Protein AF-A0AA86U510-F1 (afdb_monomer_lite)

Foldseek 3Di:
DPPVVLQQDWAWEQEPVVRDIDTHRAFDFQLVPPDDDLFFFWKQWLLATAASQGGHRHHTYIYTDGLLDPVVLVQLLLLVLQLLLVQCCVQPPPWFKFQLADFDQKTWIAIPVFFDDPVNLVSSVVSLVVQLVVFWFWHKDKAALVVLLVLCVNRPQVQQNLLSVLDDDRIFIWTWTDDPVDIHIDGDLGHHGGTSNSCVPFWDWADDDRTIITGGDSNSVDGDPPDRPPDPVVVVQLVVVSVVVCVLCVVLQLQALSSQSVVVVPVVSNLVSLVSLQVVQLVVLLVLLVPDDLLAAEEFEAEAAQLLQVLSLLSSCVSVVVVVAREDEAEQVLFFAAQCPADDDPPDPGHDCLDPRSGPLVLLLCQSLCQVVQHWHFGWGADPVVRHIDTHDIDHADSRYHYYYYDNCSLPCSNVVSDDPSRYAYEYTFQSYWHHNTRSGTCHRLNVSLLLQQLLCVQPVVDASLRSLVCSVVSVVSCVPRRVVSNSSHPYYRNLDRSCLLLASLVPLLVRLVPNDSPRSCVNVSSSSNSSRVSHHHDHPVSNPLSRSSQCRHPPHRPSVPVND

Secondary structure (DSSP, 8-state):
--GGGGTS-EEEEEETTTTEEEEEETTEEHHHHSPP-TTEEEEEETTEEEETTSEE-S-EEEEEEETTSTTHHHHHHHHHHHHHHHHHHHHSTT--EEEEEEETTEEEEEESS-PPPHHHHHHHHHHHHHHHHTT-BEEEEEEEHHHHHHHHHHTT-HHHHHHHHHS--SEEEEEEEE-SS-EEEEE--S---SBGGGGTTSEEEEEETTEEEEEE-SSTTS-----SSS-HHHHHHHHHHHHHHHHHHHHHT-SSHHHHHHHHT-HHHHHHHHHHHHHHHHHHHHHHHHT--TT--EEEEE-STTS-HHHHHHHHHHHHHHTT-EEEEEEGGGGB--TTTS-B-TTSSSB-TTSGGGB-HHHHHHHHHHHHTT--EEEEEEETTTTEEEEEEEE---TTEEEEEESTTTT-HHHHTTS-GGGEEEEEEE----EEEETTEEE-HHHHHHHHHHHHHHHHH---HHHHHHTHHHHHHHIIIIIGGGGGG-SEEEE---TTHHHHHHHHHHHHHHTS-TTSTTHHHHHHHHHHHTTS-PPPGGGS-TT-GGGGGSTT--GGGGTT-

Sequence (565 aa):
MSIYDIYDTNIQVKILTTNQTVEVKSGTPAIQFLPYDANVVAVLSNNELLSLQEPIDIQSQVQPVYKTDKDAVPMLTDTLSFLVQSAAVHRFPGLTLHLKYKIQRGLFFQFTDMNCTSEDIQAIEKEINRLVELNLPLMRASLSHHDAAQEMKKIRHMVAYELILSLNNPTESMIEMQAPDYTFRLLWRNPVFSHTGVCKGLYKLVPYNQGFIVRFSEDFANLDLSPIRNSERLQKDICQIMDLYMQQAQTIGFESIASINKLVSDPKKLANAISYAEFNHEKQIGEVAARATDKTKIIFVAGPSSSGKTTFANRVSCHLRSRGFEPIRVSLDDFYGDPAKAPRVPGTDKPDFEHLEALDLDRIKECLTGLLAGKEVTMAAYDFVKQKPGNGMKFTLPPQGVLVVEGIHALNDEITKVVPAEQRLRVFIQPIGALPWDETRVIDFYLTRLMRRMCRDYLFRGRTADKTIDTWAEVREGEEHWILPNQVKADVYFNSSIMYEQFVLRVYAVPLLQLVPQTSKNYATARQMLRMLMPLQPIPVGLVPEMSLLCEFLPGGSQYENFFF

Structure (mmCIF, N/CA/C/O backbone):
data_AF-A0AA86U510-F1
#
_entry.id   AF-A0AA86U510-F1
#
loop_
_atom_site.group_PDB
_atom_site.id
_atom_site.type_symbol
_atom_site.label_atom_id
_atom_site.label_alt_id
_atom_site.label_comp_id
_atom_site.label_asym_id
_atom_site.label_entity_id
_atom_site.label_seq_id
_atom_site.pdbx_PDB_ins_code
_atom_site.Cartn_x
_atom_site.Cartn_y
_atom_site.Cartn_z
_atom_site.occupancy
_atom_site.B_iso_or_equiv
_atom_site.auth_seq_id
_atom_site.auth_comp_id
_atom_site.auth_asym_id
_atom_site.auth_atom_id
_atom_site.pdbx_PDB_model_num
ATOM 1 N N . MET A 1 1 ? 2.490 -5.213 50.478 1.00 50.06 1 MET A N 1
ATOM 2 C CA . MET A 1 1 ? 2.039 -4.658 49.194 1.00 50.06 1 MET A CA 1
ATOM 3 C C . MET A 1 1 ? 1.048 -5.628 48.596 1.00 50.06 1 MET A C 1
ATOM 5 O O . MET A 1 1 ? 1.412 -6.760 48.299 1.00 50.06 1 MET A O 1
ATOM 9 N N . SER A 1 2 ? -0.211 -5.218 48.533 1.00 49.22 2 SER A N 1
ATOM 10 C CA . SER A 1 2 ? -1.223 -5.841 47.687 1.00 49.22 2 SER A CA 1
ATOM 11 C C . SER A 1 2 ? -0.795 -5.716 46.216 1.00 49.22 2 SER A C 1
ATOM 13 O O . SER A 1 2 ? -0.113 -4.756 45.869 1.00 49.22 2 SER A O 1
ATOM 15 N N . ILE A 1 3 ? -1.209 -6.629 45.328 1.00 51.75 3 ILE A N 1
ATOM 16 C CA . ILE A 1 3 ? -1.023 -6.467 43.866 1.00 51.75 3 ILE A CA 1
ATOM 17 C C . ILE A 1 3 ? -1.629 -5.136 43.370 1.00 51.75 3 ILE A C 1
ATOM 19 O O . ILE A 1 3 ? -1.163 -4.571 42.385 1.00 51.75 3 ILE A O 1
ATOM 23 N N . TYR A 1 4 ? -2.616 -4.595 44.091 1.00 49.28 4 TYR A N 1
ATOM 24 C CA . TYR A 1 4 ? -3.235 -3.303 43.796 1.00 49.28 4 TYR A CA 1
ATOM 25 C C . TYR A 1 4 ? -2.368 -2.086 44.163 1.00 49.28 4 TYR A C 1
ATOM 27 O O . TYR A 1 4 ? -2.559 -1.029 43.571 1.00 49.28 4 TYR A O 1
ATOM 35 N N . ASP A 1 5 ? -1.371 -2.230 45.044 1.00 49.25 5 ASP A N 1
ATOM 36 C CA . ASP A 1 5 ? -0.464 -1.129 45.419 1.00 49.25 5 ASP A CA 1
ATOM 37 C C . ASP A 1 5 ? 0.541 -0.792 44.295 1.00 49.25 5 ASP A C 1
ATOM 39 O O . ASP A 1 5 ? 1.239 0.215 44.362 1.00 49.25 5 ASP A O 1
ATOM 43 N N . ILE A 1 6 ? 0.625 -1.626 43.249 1.00 52.94 6 ILE A N 1
ATOM 44 C CA . ILE A 1 6 ? 1.509 -1.425 42.087 1.00 52.94 6 ILE A CA 1
ATOM 45 C C . ILE A 1 6 ? 0.873 -0.457 41.070 1.00 52.94 6 ILE A C 1
ATOM 47 O O . ILE A 1 6 ? 1.588 0.287 40.401 1.00 52.94 6 ILE A O 1
ATOM 51 N N . TYR A 1 7 ? -0.463 -0.416 40.984 1.00 51.38 7 TYR A N 1
ATOM 52 C CA . TYR A 1 7 ? -1.203 0.413 40.019 1.00 51.38 7 TYR A CA 1
ATOM 53 C C . TYR A 1 7 ? -1.498 1.836 40.512 1.00 51.38 7 TYR A C 1
ATOM 55 O O . TYR A 1 7 ? -1.874 2.690 39.713 1.00 51.38 7 TYR A O 1
ATOM 63 N N . ASP A 1 8 ? -1.310 2.113 41.805 1.00 53.91 8 ASP A N 1
ATOM 64 C CA . ASP A 1 8 ? -1.461 3.454 42.391 1.00 53.91 8 ASP A CA 1
ATOM 65 C C . ASP A 1 8 ? -0.109 4.178 42.490 1.00 53.91 8 ASP A C 1
ATOM 67 O O . ASP A 1 8 ? 0.173 4.923 43.427 1.00 53.91 8 ASP A O 1
ATOM 71 N N . THR A 1 9 ? 0.771 3.909 41.524 1.00 78.31 9 THR A N 1
ATOM 72 C CA . THR A 1 9 ? 2.085 4.535 41.443 1.00 78.31 9 THR A CA 1
ATOM 73 C C . THR A 1 9 ? 2.030 5.749 40.527 1.00 78.31 9 THR A C 1
ATOM 75 O O . THR A 1 9 ? 1.519 5.712 39.403 1.00 78.31 9 THR A O 1
ATOM 78 N N . ASN A 1 10 ? 2.565 6.861 41.024 1.00 89.50 10 ASN A N 1
ATOM 79 C CA . ASN A 1 10 ? 2.912 7.974 40.165 1.00 89.50 10 ASN A CA 1
ATOM 80 C C . ASN A 1 10 ? 4.070 7.552 39.256 1.00 89.50 10 ASN A C 1
ATOM 82 O O . ASN A 1 10 ? 5.055 6.958 39.703 1.00 89.50 10 ASN A O 1
ATOM 86 N N . ILE A 1 11 ? 3.958 7.888 37.978 1.00 92.06 11 ILE A N 1
ATOM 87 C CA . ILE A 1 11 ? 4.991 7.683 36.975 1.00 92.06 11 ILE A CA 1
ATOM 88 C C . ILE A 1 11 ? 5.616 9.025 36.604 1.00 92.06 11 ILE A C 1
ATOM 90 O O . ILE A 1 11 ? 4.970 10.073 36.601 1.00 92.06 11 ILE A O 1
ATOM 94 N N . GLN A 1 12 ? 6.900 8.980 36.268 1.00 92.81 12 GLN A N 1
ATOM 95 C CA . GLN A 1 12 ? 7.620 10.119 35.718 1.00 92.81 12 GLN A CA 1
ATOM 96 C C . GLN A 1 12 ? 7.572 10.047 34.197 1.00 92.81 12 GLN A C 1
ATOM 98 O O . GLN A 1 12 ? 8.016 9.063 33.599 1.00 92.81 12 GLN A O 1
ATOM 103 N N . VAL A 1 13 ? 7.049 11.102 33.581 1.00 94.44 13 VAL A N 1
ATOM 104 C CA . VAL A 1 13 ? 6.953 11.239 32.129 1.00 94.44 13 VAL A CA 1
ATOM 105 C C . VAL A 1 13 ? 7.813 12.419 31.699 1.00 94.44 13 VAL A C 1
ATOM 107 O O . VAL A 1 13 ? 7.603 13.550 32.139 1.00 94.44 13 VAL A O 1
ATOM 110 N N . LYS A 1 14 ? 8.807 12.162 30.847 1.00 94.69 14 LYS A N 1
ATOM 111 C CA . LYS A 1 14 ? 9.703 13.199 30.322 1.00 94.69 14 LYS A CA 1
ATOM 112 C C . LYS A 1 14 ? 9.186 13.704 28.978 1.00 94.69 14 LYS A C 1
ATOM 114 O O . LYS A 1 14 ? 9.193 12.959 28.004 1.00 94.69 14 LYS A O 1
ATOM 119 N N . ILE A 1 15 ? 8.809 14.975 28.904 1.00 93.81 15 ILE A N 1
ATOM 120 C CA . ILE A 1 15 ? 8.380 15.644 27.672 1.00 93.81 15 ILE A CA 1
ATOM 121 C C . ILE A 1 15 ? 9.626 16.137 26.932 1.00 93.81 15 ILE A C 1
ATOM 123 O O . ILE A 1 15 ? 10.318 17.049 27.388 1.00 93.81 15 ILE A O 1
ATOM 127 N N . LEU A 1 16 ? 9.943 15.524 25.791 1.00 91.19 16 LEU A N 1
ATOM 128 C CA . LEU A 1 16 ? 11.207 15.757 25.085 1.00 91.19 16 LEU A CA 1
ATOM 129 C C . LEU A 1 16 ? 11.334 17.174 24.509 1.00 91.19 16 LEU A C 1
ATOM 131 O O . LEU A 1 16 ? 12.433 17.720 24.497 1.00 91.19 16 LEU A O 1
ATOM 135 N N . THR A 1 17 ? 10.230 17.793 24.085 1.00 87.81 17 THR A N 1
ATOM 136 C CA . THR A 1 17 ? 10.231 19.138 23.481 1.00 87.81 17 THR A CA 1
ATOM 137 C C . THR A 1 17 ? 10.543 20.250 24.480 1.00 87.81 17 THR A C 1
ATOM 139 O O . THR A 1 17 ? 11.190 21.229 24.120 1.00 87.81 17 THR A O 1
ATOM 142 N N . THR A 1 18 ? 10.122 20.103 25.739 1.00 88.25 18 THR A N 1
ATOM 143 C CA . THR A 1 18 ? 10.375 21.084 26.810 1.00 88.25 18 THR A CA 1
ATOM 144 C C . THR A 1 18 ? 11.496 20.655 27.756 1.00 88.25 18 THR A C 1
ATOM 146 O O . THR A 1 18 ? 11.913 21.435 28.611 1.00 88.25 18 THR A O 1
ATOM 149 N N . ASN A 1 19 ? 11.977 19.412 27.626 1.00 90.00 19 ASN A N 1
ATOM 150 C CA . ASN A 1 19 ? 12.878 18.742 28.564 1.00 90.00 19 ASN A CA 1
ATOM 151 C C . ASN A 1 19 ? 12.362 18.763 30.022 1.00 90.00 19 ASN A C 1
ATOM 153 O O . ASN A 1 19 ? 13.149 18.666 30.964 1.00 90.00 19 ASN A O 1
ATOM 157 N N . GLN A 1 20 ? 11.044 18.889 30.208 1.00 92.44 20 GLN A N 1
ATOM 158 C CA . GLN A 1 20 ? 10.388 18.850 31.514 1.00 92.44 20 GLN A CA 1
ATOM 159 C C . GLN A 1 20 ? 10.010 17.414 31.874 1.00 92.44 20 GLN A C 1
ATOM 161 O O . GLN A 1 20 ? 9.605 16.634 31.013 1.00 92.44 20 GLN A O 1
ATOM 166 N N . THR A 1 21 ? 10.097 17.086 33.158 1.00 93.75 21 THR A N 1
ATOM 167 C CA . THR A 1 21 ? 9.557 15.840 33.705 1.00 93.75 21 THR A CA 1
ATOM 168 C C . THR A 1 21 ? 8.324 16.175 34.525 1.00 93.75 21 THR A C 1
ATOM 170 O O . THR A 1 21 ? 8.400 17.000 35.435 1.00 93.75 21 THR A O 1
ATOM 173 N N . VAL A 1 22 ? 7.204 15.538 34.200 1.00 93.69 22 VAL A N 1
ATOM 174 C CA . VAL A 1 22 ? 5.956 15.639 34.957 1.00 93.69 22 VAL A CA 1
ATOM 175 C C . VAL A 1 22 ? 5.718 14.341 35.717 1.00 93.69 22 VAL A C 1
ATOM 177 O O . VAL A 1 22 ? 6.034 13.253 35.231 1.00 93.69 22 VAL A O 1
ATOM 180 N N . GLU A 1 23 ? 5.187 14.462 36.927 1.00 94.31 23 GLU A N 1
ATOM 181 C CA . GLU A 1 23 ? 4.746 13.329 37.730 1.00 94.31 23 GLU A CA 1
ATOM 182 C C . GLU A 1 23 ? 3.228 13.211 37.588 1.00 94.31 23 GLU A C 1
ATOM 184 O O . GLU A 1 23 ? 2.495 14.154 37.889 1.00 94.31 23 GLU A O 1
ATOM 189 N N . VAL A 1 24 ? 2.763 12.078 37.068 1.00 93.50 24 VAL A N 1
ATOM 190 C CA . VAL A 1 24 ? 1.341 11.822 36.801 1.00 93.50 24 VAL A CA 1
ATOM 191 C C . VAL A 1 24 ? 0.955 10.453 37.334 1.00 93.50 24 VAL A C 1
ATOM 193 O O . VAL A 1 24 ? 1.797 9.564 37.442 1.00 93.50 24 VAL A O 1
ATOM 196 N N . LYS A 1 25 ? -0.325 10.252 37.644 1.00 93.19 25 LYS A N 1
ATOM 197 C CA . LYS A 1 25 ? -0.824 8.926 38.017 1.00 93.19 25 LYS A CA 1
ATOM 198 C C . LYS A 1 25 ? -0.684 7.964 36.830 1.00 93.19 25 LYS A C 1
ATOM 200 O O . LYS A 1 25 ? -0.984 8.360 35.700 1.00 93.19 25 LYS A O 1
ATOM 205 N N . SER A 1 26 ? -0.277 6.716 37.070 1.00 92.38 26 SER A N 1
ATOM 206 C CA . SER A 1 26 ? -0.322 5.671 36.038 1.00 92.38 26 SER A CA 1
ATOM 207 C C . SER A 1 26 ? -1.702 5.622 35.367 1.00 92.38 26 SER A C 1
ATOM 209 O O . SER A 1 26 ? -2.733 5.661 36.041 1.00 92.38 26 SER A O 1
ATOM 211 N N . GLY A 1 27 ? -1.716 5.562 34.039 1.00 91.06 27 GLY A N 1
ATOM 212 C CA . GLY A 1 27 ? -2.927 5.544 33.222 1.00 91.06 27 GLY A CA 1
ATOM 213 C C . GLY A 1 27 ? -3.487 6.922 32.875 1.00 91.06 27 GLY A C 1
ATOM 214 O O . GLY A 1 27 ? -4.496 7.009 32.177 1.00 91.06 27 GLY A O 1
ATOM 215 N N . THR A 1 28 ? -2.841 8.010 33.308 1.00 93.81 28 THR A N 1
ATOM 216 C CA . THR A 1 28 ? -3.233 9.370 32.905 1.00 93.81 28 THR A CA 1
ATOM 217 C C . THR A 1 28 ? -3.017 9.547 31.391 1.00 93.81 28 THR A C 1
ATOM 219 O O . THR A 1 28 ? -1.894 9.342 30.919 1.00 93.81 28 THR A O 1
ATOM 222 N N . PRO A 1 29 ? -4.043 9.943 30.611 1.00 94.62 29 PRO A N 1
ATOM 223 C CA . PRO A 1 29 ? -3.892 10.207 29.182 1.00 94.62 29 PRO A CA 1
ATOM 224 C C . PRO A 1 29 ? -3.050 11.449 28.886 1.00 94.62 29 PRO A C 1
ATOM 226 O O . PRO A 1 29 ? -3.082 12.433 29.630 1.00 94.62 29 PRO A O 1
ATOM 229 N N . ALA A 1 30 ? -2.364 11.448 27.742 1.00 93.88 30 ALA A N 1
ATOM 230 C CA . ALA A 1 30 ? -1.478 12.543 27.342 1.00 93.88 30 ALA A CA 1
ATOM 231 C C . ALA A 1 30 ? -2.178 13.905 27.226 1.00 93.88 30 ALA A C 1
ATOM 233 O O . ALA A 1 30 ? -1.574 14.932 27.532 1.00 93.88 30 ALA A O 1
ATOM 234 N N . ILE A 1 31 ? -3.464 13.922 26.865 1.00 94.12 31 ILE A N 1
ATOM 235 C CA . ILE A 1 31 ? -4.268 15.149 26.778 1.00 94.12 31 ILE A CA 1
ATOM 236 C C . ILE A 1 31 ? -4.392 15.901 28.116 1.00 94.12 31 ILE A C 1
ATOM 238 O O . ILE A 1 31 ? -4.693 17.090 28.111 1.00 94.12 31 ILE A O 1
ATOM 242 N N . GLN A 1 32 ? -4.178 15.234 29.258 1.00 93.88 32 GLN A N 1
ATOM 243 C CA . GLN A 1 32 ? -4.355 15.839 30.583 1.00 93.88 32 GLN A CA 1
ATOM 244 C C . GLN A 1 32 ? -3.093 16.517 31.130 1.00 93.88 32 GLN A C 1
ATOM 246 O O . GLN A 1 32 ? -3.207 17.377 32.000 1.00 93.88 32 GLN A O 1
ATOM 251 N N . PHE A 1 33 ? -1.902 16.137 30.654 1.00 92.62 33 PHE A N 1
ATOM 252 C CA . PHE A 1 33 ? -0.633 16.653 31.187 1.00 92.62 33 PHE A CA 1
ATOM 253 C C . PHE A 1 33 ? 0.276 17.300 30.137 1.00 92.62 33 PHE A C 1
ATOM 255 O O . PHE A 1 33 ? 1.203 18.021 30.510 1.00 92.62 33 PHE A O 1
ATOM 262 N N . LEU A 1 34 ? 0.057 17.061 28.837 1.00 91.88 34 LEU A N 1
ATOM 263 C CA . LEU A 1 34 ? 0.784 17.793 27.803 1.00 91.88 34 LEU A CA 1
ATOM 264 C C . LEU A 1 34 ? 0.322 19.260 27.777 1.00 91.88 34 LEU A C 1
ATOM 266 O O . LEU A 1 34 ? -0.879 19.522 27.881 1.00 91.88 34 LEU A O 1
ATOM 270 N N . PRO A 1 35 ? 1.244 20.226 27.600 1.00 87.50 35 PRO A N 1
ATOM 271 C CA . PRO A 1 35 ? 0.872 21.614 27.359 1.00 87.50 35 PRO A CA 1
ATOM 272 C C . PRO A 1 35 ? -0.097 21.715 26.180 1.00 87.50 35 PRO A C 1
ATOM 274 O O . PRO A 1 35 ? 0.143 21.129 25.124 1.00 87.50 35 PRO A O 1
ATOM 277 N N . TYR A 1 36 ? -1.187 22.458 26.365 1.00 88.06 36 TYR A N 1
ATOM 278 C CA . TYR A 1 36 ? -2.198 22.599 25.325 1.00 88.06 36 TYR A CA 1
ATOM 279 C C . TYR A 1 36 ? -1.632 23.319 24.095 1.00 88.06 36 TYR A C 1
ATOM 281 O O . TYR A 1 36 ? -1.172 24.457 24.183 1.00 88.06 36 TYR A O 1
ATOM 289 N N . ASP A 1 37 ? -1.737 22.664 22.942 1.00 90.50 37 ASP A N 1
ATOM 290 C CA . ASP A 1 37 ? -1.437 23.212 21.624 1.00 90.50 37 ASP A CA 1
ATOM 291 C C . ASP A 1 37 ? -2.433 22.621 20.618 1.00 90.50 37 ASP A C 1
ATOM 293 O O . ASP A 1 37 ? -2.534 21.404 20.461 1.00 90.50 37 ASP A O 1
ATOM 297 N N . ALA A 1 38 ? -3.172 23.485 19.917 1.00 87.25 38 ALA A N 1
ATOM 298 C CA . ALA A 1 38 ? -4.192 23.085 18.945 1.00 87.25 38 ALA A CA 1
ATOM 299 C C . ALA A 1 38 ? -3.621 22.385 17.692 1.00 87.25 38 ALA A C 1
ATOM 301 O O . ALA A 1 38 ? -4.383 21.879 16.855 1.00 87.25 38 ALA A O 1
ATOM 302 N N . ASN A 1 39 ? -2.295 22.383 17.528 1.00 90.56 39 ASN A N 1
ATOM 303 C CA . ASN A 1 39 ? -1.595 21.663 16.471 1.00 90.56 39 ASN A CA 1
ATOM 304 C C . ASN A 1 39 ? -1.161 20.258 16.886 1.00 90.56 39 ASN A C 1
ATOM 306 O O . ASN A 1 39 ? -0.816 19.476 16.004 1.00 90.56 39 ASN A O 1
ATOM 310 N N . VAL A 1 40 ? -1.186 19.922 18.178 1.00 94.38 40 VAL A N 1
ATOM 311 C CA . VAL A 1 40 ? -0.836 18.585 18.665 1.00 94.38 40 VAL A CA 1
ATOM 312 C C . VAL A 1 40 ? -2.035 17.655 18.501 1.00 94.38 40 VAL A C 1
ATOM 314 O O . VAL A 1 40 ? -3.141 17.955 18.946 1.00 94.38 40 VAL A O 1
ATOM 317 N N . VAL A 1 41 ? -1.819 16.517 17.843 1.00 94.12 41 VAL A N 1
ATOM 318 C CA . VAL A 1 41 ? -2.877 15.553 17.487 1.00 94.12 41 VAL A CA 1
ATOM 319 C C . VAL A 1 41 ? -2.651 14.155 18.051 1.00 94.12 41 VAL A C 1
ATOM 321 O O . VAL A 1 41 ? -3.592 13.364 18.131 1.00 94.12 41 VAL A O 1
ATOM 324 N N . ALA A 1 42 ? -1.419 13.845 18.448 1.00 95.88 42 ALA A N 1
ATOM 325 C CA . ALA A 1 42 ? -1.031 12.556 19.006 1.00 95.88 42 ALA A CA 1
ATOM 326 C C . ALA A 1 42 ? 0.220 12.707 19.879 1.00 95.88 42 ALA A C 1
ATOM 328 O O . ALA A 1 42 ? 0.776 13.801 20.018 1.00 95.88 42 ALA A O 1
ATOM 329 N N . VAL A 1 43 ? 0.678 11.597 20.447 1.00 95.88 43 VAL A N 1
ATOM 330 C CA . VAL A 1 43 ? 1.927 11.542 21.202 1.00 95.88 43 VAL A CA 1
ATOM 331 C C . VAL A 1 43 ? 2.719 10.299 20.807 1.00 95.88 43 VAL A C 1
ATOM 333 O O . VAL A 1 43 ? 2.158 9.220 20.629 1.00 95.88 43 VAL A O 1
ATOM 336 N N . LEU A 1 44 ? 4.032 10.444 20.673 1.00 95.38 44 LEU A N 1
ATOM 337 C CA . LEU A 1 44 ? 4.963 9.324 20.651 1.00 95.38 44 LEU A CA 1
ATOM 338 C C . LEU A 1 44 ? 5.390 9.048 22.088 1.00 95.38 44 LEU A C 1
ATOM 340 O O . LEU A 1 44 ? 6.044 9.894 22.687 1.00 95.38 44 LEU A O 1
ATOM 344 N N . SER A 1 45 ? 5.041 7.889 22.636 1.00 94.31 45 SER A N 1
ATOM 345 C CA . SER A 1 45 ? 5.514 7.414 23.940 1.00 94.31 45 SER A CA 1
ATOM 346 C C . SER A 1 45 ? 6.547 6.318 23.719 1.00 94.31 45 SER A C 1
ATOM 348 O O . SER A 1 45 ? 6.223 5.265 23.175 1.00 94.31 45 SER A O 1
ATOM 350 N N . ASN A 1 46 ? 7.811 6.576 24.068 1.00 92.31 46 ASN A N 1
ATOM 351 C CA . ASN A 1 46 ? 8.938 5.692 23.746 1.00 92.31 46 ASN A CA 1
ATOM 352 C C . ASN A 1 46 ? 8.942 5.281 22.252 1.00 92.31 46 ASN A C 1
ATOM 354 O O . ASN A 1 46 ? 9.127 4.114 21.913 1.00 92.31 46 ASN A O 1
ATOM 358 N N . ASN A 1 47 ? 8.688 6.257 21.367 1.00 93.25 47 ASN A N 1
ATOM 359 C CA . ASN A 1 47 ? 8.509 6.113 19.913 1.00 93.25 47 ASN A CA 1
ATOM 360 C C . ASN A 1 47 ? 7.298 5.276 19.446 1.00 93.25 47 ASN A C 1
ATOM 362 O O . ASN A 1 47 ? 7.126 5.088 18.240 1.00 93.25 47 ASN A O 1
ATOM 366 N N . GLU A 1 48 ? 6.428 4.794 20.339 1.00 93.12 48 GLU A N 1
ATOM 367 C CA . GLU A 1 48 ? 5.123 4.244 19.958 1.00 93.12 48 GLU A CA 1
ATOM 368 C C . GLU A 1 48 ? 4.104 5.374 19.792 1.00 93.12 48 GLU A C 1
ATOM 370 O O . GLU A 1 48 ? 3.891 6.173 20.700 1.00 93.12 48 GLU A O 1
ATOM 375 N N . LEU A 1 49 ? 3.472 5.443 18.620 1.00 95.19 49 LEU A N 1
ATOM 376 C CA . LEU A 1 49 ? 2.402 6.400 18.350 1.00 95.19 49 LEU A CA 1
ATOM 377 C C . LEU A 1 49 ? 1.135 6.003 19.110 1.00 95.19 49 LEU A C 1
ATOM 379 O O . LEU A 1 49 ? 0.652 4.880 18.940 1.00 95.19 49 LEU A O 1
ATOM 383 N N . LEU A 1 50 ? 0.590 6.944 19.880 1.00 95.12 50 LEU A N 1
ATOM 384 C CA . LEU A 1 50 ? -0.619 6.811 20.690 1.00 95.12 50 LEU A CA 1
ATOM 385 C C . LEU A 1 50 ? -1.551 8.009 20.468 1.00 95.12 50 LEU A C 1
ATOM 387 O O . LEU A 1 50 ? -1.100 9.130 20.210 1.00 95.12 50 LEU A O 1
ATOM 391 N N . SER A 1 51 ? -2.861 7.789 20.605 1.00 95.94 51 SER A N 1
ATOM 392 C CA . SER A 1 51 ? -3.820 8.901 20.680 1.00 95.94 51 SER A CA 1
ATOM 393 C C . SER A 1 51 ? -3.576 9.721 21.949 1.00 95.94 51 SER A C 1
ATOM 395 O O . SER A 1 51 ? -3.139 9.175 22.960 1.00 95.94 51 SER A O 1
ATOM 397 N N . LEU A 1 52 ? -3.936 11.010 21.961 1.00 96.50 52 LEU A N 1
ATOM 398 C CA . LEU A 1 52 ? -3.847 11.808 23.195 1.00 96.50 52 LEU A CA 1
ATOM 399 C C . LEU A 1 52 ? -4.785 11.298 24.307 1.00 96.50 52 LEU A C 1
ATOM 401 O O . LEU A 1 52 ? -4.575 11.625 25.472 1.00 96.50 52 LEU A O 1
ATOM 405 N N . GLN A 1 53 ? -5.805 10.509 23.951 1.00 95.31 53 GLN A N 1
ATOM 406 C CA . GLN A 1 53 ? -6.718 9.859 24.899 1.00 95.31 53 GLN A CA 1
ATOM 407 C C . GLN A 1 53 ? -6.199 8.517 25.428 1.00 95.31 53 GLN A C 1
ATOM 409 O O . GLN A 1 53 ? -6.799 7.961 26.347 1.00 95.31 53 GLN A O 1
ATOM 414 N N . GLU A 1 54 ? -5.134 7.959 24.845 1.00 92.12 54 GLU A N 1
ATOM 415 C CA . GLU A 1 54 ? -4.610 6.683 25.324 1.00 92.12 54 GLU A CA 1
ATOM 416 C C . GLU A 1 54 ? -3.850 6.861 26.649 1.00 92.12 54 GLU A C 1
ATOM 418 O O . GLU A 1 54 ? -3.122 7.848 26.817 1.00 92.12 54 GLU A O 1
ATOM 423 N N . PRO A 1 55 ? -4.038 5.928 27.600 1.00 91.44 55 PRO A N 1
ATOM 424 C CA . PRO A 1 55 ? -3.386 5.978 28.900 1.00 91.44 55 PRO A CA 1
ATOM 425 C C . PRO A 1 55 ? -1.873 5.777 28.771 1.00 91.44 55 PRO A C 1
ATOM 427 O O . PRO A 1 55 ? -1.405 4.975 27.960 1.00 91.44 55 PRO A O 1
ATOM 430 N N . ILE A 1 56 ? -1.103 6.481 29.605 1.00 91.88 56 ILE A N 1
ATOM 431 C CA . ILE A 1 56 ? 0.323 6.205 29.797 1.00 91.88 56 ILE A CA 1
ATOM 432 C C . ILE A 1 56 ? 0.506 5.508 31.141 1.00 91.88 56 ILE A C 1
ATOM 434 O O . ILE A 1 56 ? 0.375 6.122 32.196 1.00 91.88 56 ILE A O 1
ATOM 438 N N . ASP A 1 57 ? 0.819 4.216 31.089 1.00 89.50 57 ASP A N 1
ATOM 439 C CA . ASP A 1 57 ? 0.898 3.352 32.276 1.00 89.50 57 ASP A CA 1
ATOM 440 C C . ASP A 1 57 ? 2.323 3.159 32.808 1.00 89.50 57 ASP A C 1
ATOM 442 O O . ASP A 1 57 ? 2.533 2.585 33.873 1.00 89.50 57 ASP A O 1
ATOM 446 N N . ILE A 1 58 ? 3.332 3.605 32.058 1.00 90.00 58 ILE A N 1
ATOM 447 C CA . ILE A 1 58 ? 4.739 3.394 32.400 1.00 90.00 58 ILE A CA 1
ATOM 448 C C . ILE A 1 58 ? 5.544 4.681 32.282 1.00 90.00 58 ILE A C 1
ATOM 450 O O . ILE A 1 58 ? 5.235 5.571 31.484 1.00 90.00 58 ILE A O 1
ATOM 454 N N . GLN A 1 59 ? 6.638 4.738 33.043 1.00 92.19 59 GLN A N 1
ATOM 455 C CA . GLN A 1 59 ? 7.654 5.770 32.870 1.00 92.19 59 GLN A CA 1
ATOM 456 C C . GLN A 1 59 ? 8.119 5.799 31.413 1.00 92.19 59 GLN A C 1
ATOM 458 O O . GLN A 1 59 ? 8.498 4.777 30.834 1.00 92.19 59 GLN A O 1
ATOM 463 N N . SER A 1 60 ? 8.045 6.975 30.805 1.00 92.19 60 SER A N 1
ATOM 464 C CA . SER A 1 60 ? 8.198 7.116 29.363 1.00 92.19 60 SER A CA 1
ATOM 465 C C . SER A 1 60 ? 8.768 8.473 28.984 1.00 92.19 60 SER A C 1
ATOM 467 O O . SER A 1 60 ? 8.662 9.466 29.711 1.00 92.19 60 SER A O 1
ATOM 469 N N . GLN A 1 61 ? 9.405 8.495 27.820 1.00 93.88 61 GLN A N 1
ATOM 470 C CA . GLN A 1 61 ? 9.750 9.720 27.121 1.00 93.88 61 GLN A CA 1
ATOM 471 C C . GLN A 1 61 ? 8.672 9.982 26.082 1.00 93.88 61 GLN A C 1
ATOM 473 O O . GLN A 1 61 ? 8.397 9.118 25.247 1.00 93.88 61 GLN A O 1
ATOM 478 N N . VAL A 1 62 ? 8.066 11.162 26.148 1.00 94.88 62 VAL A N 1
ATOM 479 C CA . VAL A 1 62 ? 6.973 11.548 25.264 1.00 94.88 62 VAL A CA 1
ATOM 480 C C . VAL A 1 62 ? 7.370 12.696 24.352 1.00 94.88 62 VAL A C 1
ATOM 482 O O . VAL A 1 62 ? 8.017 13.659 24.774 1.00 94.88 62 VAL A O 1
ATOM 485 N N . GLN A 1 63 ? 6.947 12.609 23.098 1.00 94.94 63 GLN A N 1
ATOM 486 C CA . GLN A 1 63 ? 7.099 13.660 22.102 1.00 94.94 63 GLN A CA 1
ATOM 487 C C . GLN A 1 63 ? 5.728 13.967 21.482 1.00 94.94 63 GLN A C 1
ATOM 489 O O . GLN A 1 63 ? 5.085 13.049 20.968 1.00 94.94 63 GLN A O 1
ATOM 494 N N . PRO A 1 64 ? 5.258 15.227 21.524 1.00 95.38 64 PRO A N 1
ATOM 495 C CA . PRO A 1 64 ? 4.053 15.631 20.809 1.00 95.38 64 PRO A CA 1
ATOM 496 C C . PRO A 1 64 ? 4.190 15.389 19.303 1.00 95.38 64 PRO A C 1
ATOM 498 O O . PRO A 1 64 ? 5.249 15.644 18.731 1.00 95.38 64 PRO A O 1
ATOM 501 N N . VAL A 1 65 ? 3.108 14.924 18.682 1.00 94.94 65 VAL A N 1
ATOM 502 C CA . VAL A 1 65 ? 2.978 14.797 17.226 1.00 94.94 65 VAL A CA 1
ATOM 503 C C . VAL A 1 65 ? 2.057 15.897 16.734 1.00 94.94 65 VAL A C 1
ATOM 505 O O . VAL A 1 65 ? 0.930 16.042 17.222 1.00 94.94 65 VAL A O 1
ATOM 508 N N . TYR A 1 66 ? 2.537 16.658 15.765 1.00 93.75 66 TYR A N 1
ATOM 509 C CA . TYR A 1 66 ? 1.867 17.821 15.213 1.00 93.75 66 TYR A CA 1
ATOM 510 C C . TYR A 1 66 ? 1.113 17.476 13.927 1.00 93.75 66 TYR A C 1
ATOM 512 O O . TYR A 1 66 ? 1.426 16.516 13.227 1.00 93.75 66 TYR A O 1
ATOM 520 N N . LYS A 1 67 ? 0.139 18.312 13.564 1.00 91.12 67 LYS A N 1
ATOM 521 C CA . LYS A 1 67 ? -0.606 18.227 12.293 1.00 91.12 67 LYS A CA 1
ATOM 522 C C . LYS A 1 67 ? 0.285 18.182 11.044 1.00 91.12 67 LYS A C 1
ATOM 524 O O . LYS A 1 67 ? -0.134 17.659 10.021 1.00 91.12 67 LYS A O 1
ATOM 529 N N . THR A 1 68 ? 1.489 18.744 11.118 1.00 89.38 68 THR A N 1
ATOM 530 C CA . THR A 1 68 ? 2.473 18.770 10.025 1.00 89.38 68 THR A CA 1
ATOM 531 C C . THR A 1 68 ? 3.310 17.497 9.925 1.00 89.38 68 THR A C 1
ATOM 533 O O . THR A 1 68 ? 4.030 17.319 8.942 1.00 89.38 68 THR A O 1
ATOM 536 N N . ASP A 1 69 ? 3.258 16.624 10.933 1.00 90.62 69 ASP A N 1
ATOM 537 C CA . ASP A 1 69 ? 4.052 15.401 10.958 1.00 90.62 69 ASP A CA 1
ATOM 538 C C . ASP A 1 69 ? 3.420 14.317 10.080 1.00 90.62 69 ASP A C 1
ATOM 540 O O . ASP A 1 69 ? 2.198 14.168 9.996 1.00 90.62 69 ASP A O 1
ATOM 544 N N . LYS A 1 70 ? 4.270 13.499 9.446 1.00 85.06 70 LYS A N 1
ATOM 545 C CA . LYS A 1 70 ? 3.828 12.443 8.516 1.00 85.06 70 LYS A CA 1
ATOM 546 C C . LYS A 1 70 ? 2.924 11.400 9.197 1.00 85.06 70 LYS A C 1
ATOM 548 O O . LYS A 1 70 ? 2.069 10.813 8.533 1.00 85.06 70 LYS A O 1
ATOM 553 N N . ASP A 1 71 ? 3.066 11.209 10.510 1.00 89.38 71 ASP A N 1
ATOM 554 C CA . ASP A 1 71 ? 2.248 10.297 11.320 1.00 89.38 71 ASP A CA 1
ATOM 555 C C . ASP A 1 71 ? 0.788 10.764 11.497 1.00 89.38 71 ASP A C 1
ATOM 557 O O . ASP A 1 71 ? -0.094 9.942 11.757 1.00 89.38 71 ASP A O 1
ATOM 561 N N . ALA A 1 72 ? 0.494 12.057 11.303 1.00 91.88 72 ALA A N 1
ATOM 562 C CA . ALA A 1 72 ? -0.855 12.602 11.463 1.00 91.88 72 ALA A CA 1
ATOM 563 C C . ALA A 1 72 ? -1.812 12.174 10.336 1.00 91.88 72 ALA A C 1
ATOM 565 O O . ALA A 1 72 ? -3.013 12.004 10.565 1.00 91.88 72 ALA A O 1
ATOM 566 N N . VAL A 1 73 ? -1.299 11.964 9.118 1.00 89.50 73 VAL A N 1
ATOM 567 C CA . VAL A 1 73 ? -2.126 11.641 7.943 1.00 89.50 73 VAL A CA 1
ATOM 568 C C . VAL A 1 73 ? -2.830 10.284 8.091 1.00 89.50 73 VAL A C 1
ATOM 570 O O . VAL A 1 73 ? -4.050 10.232 7.911 1.00 89.50 73 VAL A O 1
ATOM 573 N N . PRO A 1 74 ? -2.153 9.177 8.465 1.00 90.44 74 PRO A N 1
ATOM 574 C CA . PRO A 1 74 ? -2.851 7.925 8.732 1.00 90.44 74 PRO A CA 1
ATOM 575 C C . PRO A 1 74 ? -3.926 8.047 9.820 1.00 90.44 74 PRO A C 1
ATOM 577 O O . PRO A 1 74 ? -5.023 7.520 9.629 1.00 90.44 74 PRO A O 1
ATOM 580 N N . MET A 1 75 ? -3.655 8.790 10.901 1.00 94.06 75 MET A N 1
ATOM 581 C CA . MET A 1 75 ? -4.632 9.029 11.972 1.00 94.06 75 MET A CA 1
ATOM 582 C C . MET A 1 75 ? -5.861 9.790 11.467 1.00 94.06 75 MET A C 1
ATOM 584 O O . MET A 1 75 ? -6.986 9.428 11.817 1.00 94.06 75 MET A O 1
ATOM 588 N N . LEU A 1 76 ? -5.673 10.788 10.594 1.00 93.75 76 LEU A N 1
ATOM 589 C CA . LEU A 1 76 ? -6.775 11.484 9.927 1.00 93.75 76 LEU A CA 1
ATOM 590 C C . LEU A 1 76 ? -7.618 10.511 9.105 1.00 93.75 76 LEU A C 1
ATOM 592 O O . LEU A 1 76 ? -8.838 10.503 9.241 1.00 93.75 76 LEU A O 1
ATOM 596 N N . THR A 1 77 ? -6.990 9.657 8.292 1.00 93.31 77 THR A N 1
ATOM 597 C CA . THR A 1 77 ? -7.738 8.701 7.460 1.00 93.31 77 THR A CA 1
ATOM 598 C C . THR A 1 77 ? -8.527 7.683 8.286 1.00 93.31 77 THR A C 1
ATOM 600 O O . THR A 1 77 ? -9.664 7.372 7.929 1.00 93.31 77 THR A O 1
ATOM 603 N N . ASP A 1 78 ? -7.972 7.205 9.405 1.00 94.44 78 ASP A N 1
ATOM 604 C CA . ASP A 1 78 ? -8.661 6.286 10.319 1.00 94.44 78 ASP A CA 1
ATOM 605 C C . ASP A 1 78 ? -9.810 6.986 11.063 1.00 94.44 78 ASP A C 1
ATOM 607 O O . ASP A 1 78 ? -10.910 6.441 11.158 1.00 94.44 78 ASP A O 1
ATOM 611 N N . THR A 1 79 ? -9.599 8.230 11.504 1.00 96.81 79 THR A N 1
ATOM 612 C CA . THR A 1 79 ? -10.629 9.035 12.181 1.00 96.81 79 THR A CA 1
ATOM 613 C C . THR A 1 79 ? -11.781 9.388 11.235 1.00 96.81 79 THR A C 1
ATOM 615 O O . THR A 1 79 ? -12.947 9.241 11.598 1.00 96.81 79 THR A O 1
ATOM 618 N N . LEU A 1 80 ? -11.485 9.796 9.996 1.00 96.56 80 LEU A N 1
ATOM 619 C CA . LEU A 1 80 ? -12.510 10.066 8.985 1.00 96.56 80 LEU A CA 1
ATOM 620 C C . LEU A 1 80 ? -13.279 8.799 8.614 1.00 96.56 80 LEU A C 1
ATOM 622 O O . LEU A 1 80 ? -14.500 8.848 8.509 1.00 96.56 80 LEU A O 1
ATOM 626 N N . SER A 1 81 ? -12.597 7.659 8.467 1.00 96.88 81 SER A N 1
ATOM 627 C CA . SER A 1 81 ? -13.269 6.383 8.192 1.00 96.88 81 SER A CA 1
ATOM 628 C C . SER A 1 81 ? -14.214 5.994 9.330 1.00 96.88 81 SER A C 1
ATOM 630 O O . SER A 1 81 ? -15.338 5.575 9.066 1.00 96.88 81 SER A O 1
ATOM 632 N N . PHE A 1 82 ? -13.805 6.200 10.587 1.00 97.88 82 PHE A N 1
ATOM 633 C CA . PHE A 1 82 ? -14.668 5.994 11.751 1.00 97.88 82 PHE A CA 1
ATOM 634 C C . PHE A 1 82 ? -15.913 6.892 11.713 1.00 97.88 82 PHE A C 1
ATOM 636 O O . PHE A 1 82 ? -17.032 6.405 11.875 1.00 97.88 82 PHE A O 1
ATOM 643 N N . LEU A 1 83 ? -15.735 8.193 11.459 1.00 98.25 83 LEU A N 1
ATOM 644 C CA . LEU A 1 83 ? -16.832 9.162 11.407 1.00 98.25 83 LEU A CA 1
ATOM 645 C C . LEU A 1 83 ? -17.818 8.884 10.268 1.00 98.25 83 LEU A C 1
ATOM 647 O O . LEU A 1 83 ? -19.028 8.931 10.479 1.00 98.25 83 LEU A O 1
ATOM 651 N N . VAL A 1 84 ? -17.307 8.570 9.078 1.00 98.19 84 VAL A N 1
ATOM 652 C CA . VAL A 1 84 ? -18.120 8.243 7.898 1.00 98.19 84 VAL A CA 1
ATOM 653 C C . VAL A 1 84 ? -18.966 7.003 8.161 1.00 98.19 84 VAL A C 1
ATOM 655 O O . VAL A 1 84 ? -20.148 6.992 7.834 1.00 98.19 84 VAL A O 1
ATOM 658 N N . GLN A 1 85 ? -18.389 5.987 8.802 1.00 97.75 85 GLN A N 1
ATOM 659 C CA . GLN A 1 85 ? -19.095 4.753 9.143 1.00 97.75 85 GLN A CA 1
ATOM 660 C C . GLN A 1 85 ? -20.134 4.969 10.242 1.00 97.75 85 GLN A C 1
ATOM 662 O O . GLN A 1 85 ? -21.266 4.515 10.106 1.00 97.75 85 GLN A O 1
ATOM 667 N N . SER A 1 86 ? -19.792 5.736 11.280 1.00 98.06 86 SER A N 1
ATOM 668 C CA . SER A 1 86 ? -20.741 6.153 12.320 1.00 98.06 86 SER A CA 1
ATOM 669 C C . SER A 1 86 ? -21.955 6.861 11.714 1.00 98.06 86 SER A C 1
ATOM 671 O O . SER A 1 86 ? -23.098 6.490 11.981 1.00 98.06 86 SER A O 1
ATOM 673 N N . ALA A 1 87 ? -21.707 7.836 10.833 1.00 98.19 87 ALA A N 1
ATOM 674 C CA . ALA A 1 87 ? -22.752 8.578 10.144 1.00 98.19 87 ALA A CA 1
ATOM 675 C C . ALA A 1 87 ? -23.590 7.680 9.221 1.00 98.19 87 ALA A C 1
ATOM 677 O O . ALA A 1 87 ? -24.817 7.756 9.240 1.00 98.19 87 ALA A O 1
ATOM 678 N N . ALA A 1 88 ? -22.955 6.806 8.437 1.00 97.81 88 ALA A N 1
ATOM 679 C CA . ALA A 1 88 ? -23.650 5.904 7.525 1.00 97.81 88 ALA A CA 1
ATOM 680 C C . ALA A 1 88 ? -24.549 4.908 8.271 1.00 97.81 88 ALA A C 1
ATOM 682 O O . ALA A 1 88 ? -25.727 4.803 7.941 1.00 97.81 88 ALA A O 1
ATOM 683 N N . VAL A 1 89 ? -24.037 4.246 9.313 1.00 96.94 89 VAL A N 1
ATOM 684 C CA . VAL A 1 89 ? -24.807 3.296 10.134 1.00 96.94 89 VAL A CA 1
ATOM 685 C C . VAL A 1 89 ? -25.977 3.988 10.834 1.00 96.94 89 VAL A C 1
ATOM 687 O O . VAL A 1 89 ? -27.067 3.423 10.909 1.00 96.94 89 VAL A O 1
ATOM 690 N N . HIS A 1 90 ? -25.782 5.219 11.316 1.00 96.69 90 HIS A N 1
ATOM 691 C CA . HIS A 1 90 ? -26.845 5.977 11.971 1.00 96.69 90 HIS A CA 1
ATOM 692 C C . HIS A 1 90 ? -27.937 6.433 10.989 1.00 96.69 90 HIS A C 1
ATOM 694 O O . HIS A 1 90 ? -29.128 6.347 11.291 1.00 96.69 90 HIS A O 1
ATOM 700 N N . ARG A 1 91 ? -27.554 6.916 9.800 1.00 96.81 91 ARG A N 1
ATOM 701 C CA . ARG A 1 91 ? -28.500 7.441 8.801 1.00 96.81 91 ARG A CA 1
ATOM 702 C C . ARG A 1 91 ? -29.178 6.350 7.974 1.00 96.81 91 ARG A C 1
ATOM 704 O O . ARG A 1 91 ? -30.323 6.541 7.571 1.00 96.81 91 ARG A O 1
ATOM 711 N N . PHE A 1 92 ? -28.497 5.231 7.754 1.00 96.38 92 PHE A N 1
ATOM 712 C CA . PHE A 1 92 ? -28.941 4.117 6.918 1.00 96.38 92 PHE A CA 1
ATOM 713 C C . PHE A 1 92 ? -28.812 2.790 7.680 1.00 96.38 92 PHE A C 1
ATOM 715 O O . PHE A 1 92 ? -28.021 1.920 7.299 1.00 96.38 92 PHE A O 1
ATOM 722 N N . PRO A 1 93 ? -29.568 2.617 8.782 1.00 94.31 93 PRO A N 1
ATOM 723 C CA . PRO A 1 93 ? -29.465 1.427 9.610 1.00 94.31 93 PRO A CA 1
ATOM 724 C C . PRO A 1 93 ? -29.780 0.178 8.790 1.00 94.31 93 PRO A C 1
ATOM 726 O O . PRO A 1 93 ? -30.803 0.088 8.110 1.00 94.31 93 PRO A O 1
ATOM 729 N N . GLY A 1 94 ? -28.889 -0.804 8.878 1.00 92.81 94 GLY A N 1
ATOM 730 C CA . GLY A 1 94 ? -29.020 -2.055 8.150 1.00 92.81 94 GLY A CA 1
ATOM 731 C C . GLY A 1 94 ? -28.486 -2.025 6.721 1.00 92.81 94 GLY A C 1
ATOM 732 O O . GLY A 1 94 ? -28.632 -3.046 6.065 1.00 92.81 94 GLY A O 1
ATOM 733 N N . LEU A 1 95 ? -27.857 -0.949 6.240 1.00 96.31 95 LEU A N 1
ATOM 734 C CA . LEU A 1 95 ? -27.044 -0.980 5.016 1.00 96.31 95 LEU A CA 1
ATOM 735 C C . LEU A 1 95 ? -25.556 -1.038 5.377 1.00 96.31 95 LEU A C 1
ATOM 737 O O . LEU A 1 95 ? -25.149 -0.483 6.398 1.00 96.31 95 LEU A O 1
ATOM 741 N N . THR A 1 96 ? -24.740 -1.683 4.543 1.00 96.50 96 THR A N 1
ATOM 742 C CA . THR A 1 96 ? -23.296 -1.810 4.795 1.00 96.50 96 THR A CA 1
ATOM 743 C C . THR A 1 96 ? -22.501 -0.930 3.835 1.00 96.50 96 THR A C 1
ATOM 745 O O . THR A 1 96 ? -22.533 -1.126 2.616 1.00 96.50 96 THR A O 1
ATOM 748 N N . LEU A 1 97 ? -21.759 0.034 4.386 1.00 97.38 97 LEU A N 1
ATOM 749 C CA . LEU A 1 97 ? -20.844 0.896 3.642 1.00 97.38 97 LEU A CA 1
ATOM 750 C C . LEU A 1 97 ? -19.429 0.309 3.685 1.00 97.38 97 LEU A C 1
ATOM 752 O O . LEU A 1 97 ? -18.904 0.045 4.762 1.00 97.38 97 LEU A O 1
ATOM 756 N N . HIS A 1 98 ? -18.777 0.153 2.533 1.00 95.44 98 HIS A N 1
ATOM 757 C CA . HIS A 1 98 ? -17.392 -0.316 2.464 1.00 95.44 98 HIS A CA 1
ATOM 758 C C . HIS A 1 98 ? -16.459 0.775 1.951 1.00 95.44 98 HIS A C 1
ATOM 760 O O . HIS A 1 98 ? -16.730 1.387 0.917 1.00 95.44 98 HIS A O 1
ATOM 766 N N . LEU A 1 99 ? -15.307 0.941 2.604 1.00 94.69 99 LEU A N 1
ATOM 767 C CA . LEU A 1 99 ? -14.138 1.547 1.980 1.00 94.69 99 LEU A CA 1
ATOM 768 C C . LEU A 1 99 ? -13.598 0.569 0.933 1.00 94.69 99 LEU A C 1
ATOM 770 O O . LEU A 1 99 ? -13.028 -0.466 1.273 1.00 94.69 99 LEU A O 1
ATOM 774 N N . LYS A 1 100 ? -13.769 0.896 -0.347 1.00 89.31 100 LYS A N 1
ATOM 775 C CA . LYS A 1 100 ? -13.348 0.031 -1.454 1.00 89.31 100 LYS A CA 1
ATOM 776 C C . LYS A 1 100 ? -11.853 0.152 -1.730 1.00 89.31 100 LYS A C 1
ATOM 778 O O . LYS A 1 100 ? -11.165 -0.857 -1.829 1.00 89.31 100 LYS A O 1
ATOM 783 N N . TYR A 1 101 ? -11.342 1.375 -1.865 1.00 86.00 101 TYR A N 1
ATOM 784 C CA . TYR A 1 101 ? -9.919 1.646 -2.091 1.00 86.00 101 TYR A CA 1
ATOM 785 C C . TYR A 1 101 ? -9.583 3.126 -1.858 1.00 86.00 101 TYR A C 1
ATOM 787 O O . TYR A 1 101 ? -10.462 3.988 -1.789 1.00 86.00 101 TYR A O 1
ATOM 795 N N . LYS A 1 102 ? -8.285 3.427 -1.732 1.00 84.75 102 LYS A N 1
ATOM 796 C CA . LYS A 1 102 ? -7.776 4.804 -1.671 1.00 84.75 102 LYS A CA 1
ATOM 797 C C . LYS A 1 102 ? -7.412 5.303 -3.065 1.00 84.75 102 LYS A C 1
ATOM 799 O O . LYS A 1 102 ? -6.777 4.578 -3.833 1.00 84.75 102 LYS A O 1
ATOM 804 N N . ILE A 1 103 ? -7.757 6.552 -3.367 1.00 76.81 103 ILE A N 1
ATOM 805 C CA . ILE A 1 103 ? -7.396 7.219 -4.622 1.00 76.81 103 ILE A CA 1
ATOM 806 C C . ILE A 1 103 ? -6.739 8.558 -4.293 1.00 76.81 103 ILE A C 1
ATOM 808 O O . ILE A 1 103 ? -7.420 9.492 -3.882 1.00 76.81 103 ILE A O 1
ATOM 812 N N . GLN A 1 104 ? -5.416 8.658 -4.476 1.00 75.75 104 GLN A N 1
ATOM 813 C CA . GLN A 1 104 ? -4.633 9.836 -4.068 1.00 75.75 104 GLN A CA 1
ATOM 814 C C . GLN A 1 104 ? -4.957 10.234 -2.609 1.00 75.75 104 GLN A C 1
ATOM 816 O O . GLN A 1 104 ? -4.778 9.416 -1.709 1.00 75.75 104 GLN A O 1
ATOM 821 N N . ARG A 1 105 ? -5.484 11.445 -2.386 1.00 81.62 105 ARG A N 1
ATOM 822 C CA . ARG A 1 105 ? -5.911 11.998 -1.087 1.00 81.62 105 ARG A CA 1
ATOM 823 C C . ARG A 1 105 ? -7.414 11.804 -0.825 1.00 81.62 105 ARG A C 1
ATOM 825 O O . ARG A 1 105 ? -8.105 12.691 -0.325 1.00 81.62 105 ARG A O 1
ATOM 832 N N . GLY A 1 106 ? -7.951 10.666 -1.256 1.00 88.44 106 GLY A N 1
ATOM 833 C CA . GLY A 1 106 ? -9.374 10.351 -1.183 1.00 88.44 106 GLY A CA 1
ATOM 834 C C . GLY A 1 106 ? -9.640 8.908 -0.768 1.00 88.44 106 GLY A C 1
ATOM 835 O O . GLY A 1 106 ? -8.909 7.989 -1.144 1.00 88.44 106 GLY A O 1
ATOM 836 N N . LEU A 1 107 ? -10.708 8.717 0.002 1.00 91.88 107 LEU A N 1
ATOM 837 C CA . LEU A 1 107 ? -11.215 7.417 0.438 1.00 91.88 107 LEU A CA 1
ATOM 838 C C . LEU A 1 107 ? -12.524 7.128 -0.310 1.00 91.88 107 LEU A C 1
ATOM 840 O O . LEU A 1 107 ? -13.494 7.858 -0.114 1.00 91.88 107 LEU A O 1
ATOM 844 N N . PHE A 1 108 ? -12.552 6.121 -1.189 1.00 92.06 108 PHE A N 1
ATOM 845 C CA . PHE A 1 108 ? -13.755 5.785 -1.957 1.00 92.06 108 PHE A CA 1
ATOM 846 C C . PHE A 1 108 ? -14.650 4.810 -1.187 1.00 92.06 108 PHE A C 1
ATOM 848 O O . PHE A 1 108 ? -14.277 3.655 -0.966 1.00 92.06 108 PHE A O 1
ATOM 855 N N . PHE A 1 109 ? -15.836 5.282 -0.813 1.00 95.19 109 PHE A N 1
ATOM 856 C CA . PHE A 1 109 ? -16.857 4.513 -0.121 1.00 95.19 109 PHE A CA 1
ATOM 857 C C . PHE A 1 109 ? -18.013 4.158 -1.055 1.00 95.19 109 PHE A C 1
ATOM 859 O O . PHE A 1 109 ? -18.444 4.972 -1.874 1.00 95.19 109 PHE A O 1
ATOM 866 N N . GLN A 1 110 ? -18.539 2.946 -0.898 1.00 94.50 110 GLN A N 1
ATOM 867 C CA . GLN A 1 110 ? -19.680 2.449 -1.660 1.00 94.50 110 GLN A CA 1
ATOM 868 C C . GLN A 1 110 ? -20.525 1.521 -0.786 1.00 94.50 110 GLN A C 1
ATOM 870 O O . GLN A 1 110 ? -19.974 0.668 -0.082 1.00 94.50 110 GLN A O 1
ATOM 875 N N . PHE A 1 111 ? -21.849 1.682 -0.820 1.00 95.56 111 PHE A N 1
ATOM 876 C CA . PHE A 1 111 ? -22.752 0.729 -0.179 1.00 95.56 111 PHE A CA 1
ATOM 877 C C . PHE A 1 111 ? -22.803 -0.571 -0.977 1.00 95.56 111 PHE A C 1
ATOM 879 O O . PHE A 1 111 ? -22.757 -0.569 -2.206 1.00 95.56 111 PHE A O 1
ATOM 886 N N . THR A 1 112 ? -22.927 -1.691 -0.274 1.00 90.31 112 THR A N 1
ATOM 887 C CA . THR A 1 112 ? -23.180 -2.988 -0.917 1.00 90.31 112 THR A CA 1
ATOM 888 C C . THR A 1 112 ? -24.632 -3.098 -1.383 1.00 90.31 112 THR A C 1
ATOM 890 O O . THR A 1 112 ? -24.911 -3.711 -2.409 1.00 90.31 112 THR A O 1
ATOM 893 N N . ASP A 1 113 ? -25.555 -2.499 -0.631 1.00 92.50 113 ASP A N 1
ATOM 894 C CA . ASP A 1 113 ? -26.994 -2.706 -0.795 1.00 92.50 113 ASP A CA 1
ATOM 895 C C . ASP A 1 113 ? -27.664 -1.685 -1.746 1.00 92.50 113 ASP A C 1
ATOM 897 O O . ASP A 1 113 ? -28.800 -1.900 -2.168 1.00 92.50 113 ASP A O 1
ATOM 901 N N . MET A 1 114 ? -26.996 -0.570 -2.080 1.00 92.38 114 MET A N 1
ATOM 902 C CA . MET A 1 114 ? -27.563 0.503 -2.911 1.00 92.38 114 MET A CA 1
ATOM 903 C C . MET A 1 114 ? -26.501 1.361 -3.613 1.00 92.38 114 MET A C 1
ATOM 905 O O . MET A 1 114 ? -25.346 1.406 -3.197 1.00 92.38 114 MET A O 1
ATOM 909 N N . ASN A 1 115 ? -26.921 2.115 -4.632 1.00 92.25 115 ASN A N 1
ATOM 910 C CA . ASN A 1 115 ? -26.130 3.212 -5.197 1.00 92.25 115 ASN A CA 1
ATOM 911 C C . ASN A 1 115 ? -26.433 4.507 -4.431 1.00 92.25 115 ASN A C 1
ATOM 913 O O . ASN A 1 115 ? -27.604 4.811 -4.213 1.00 92.25 115 ASN A O 1
ATOM 917 N N . CYS A 1 116 ? -25.410 5.285 -4.069 1.00 92.75 116 CYS A N 1
ATOM 918 C CA . CYS A 1 116 ? -25.607 6.575 -3.396 1.00 92.75 116 CYS A CA 1
ATOM 919 C C . CYS A 1 116 ? -26.193 7.633 -4.339 1.00 92.75 116 CYS A C 1
ATOM 921 O O . CYS A 1 116 ? -25.623 7.897 -5.402 1.00 92.75 116 CYS A O 1
ATOM 923 N N . THR A 1 117 ? -27.258 8.315 -3.912 1.00 94.62 117 THR A N 1
ATOM 924 C CA . THR A 1 117 ? -27.697 9.570 -4.534 1.00 94.62 117 THR A CA 1
ATOM 925 C C . THR A 1 117 ? -26.976 10.779 -3.925 1.00 94.62 117 THR A C 1
ATOM 927 O O . THR A 1 117 ? -26.239 10.673 -2.941 1.00 94.62 117 THR A O 1
ATOM 930 N N . SER A 1 118 ? -27.183 11.965 -4.507 1.00 94.31 118 SER A N 1
ATOM 931 C CA . SER A 1 118 ? -26.626 13.205 -3.945 1.00 94.31 118 SER A CA 1
ATOM 932 C C . SER A 1 118 ? -27.249 13.545 -2.587 1.00 94.31 118 SER A C 1
ATOM 934 O O . SER A 1 118 ? -26.562 14.069 -1.712 1.00 94.31 118 SER A O 1
ATOM 936 N N . GLU A 1 119 ? -28.527 13.217 -2.390 1.00 96.19 119 GLU A N 1
ATOM 937 C CA . GLU A 1 119 ? -29.246 13.392 -1.126 1.00 96.19 119 GLU A CA 1
ATOM 938 C C . GLU A 1 119 ? -28.680 12.480 -0.031 1.00 96.19 119 GLU A C 1
ATOM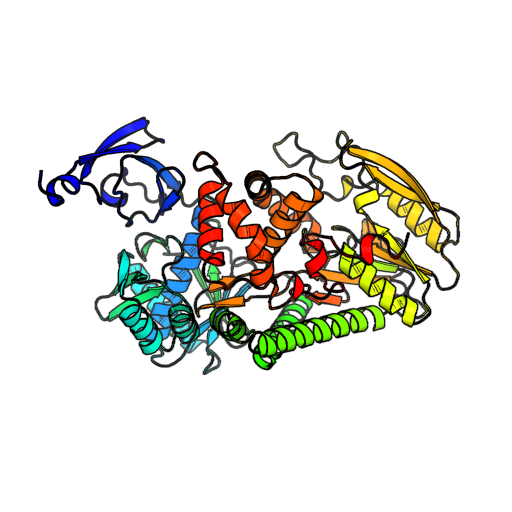 940 O O . GLU A 1 119 ? -28.498 12.932 1.102 1.00 96.19 119 GLU A O 1
ATOM 945 N N . ASP A 1 120 ? -28.336 11.232 -0.366 1.00 96.69 120 ASP A N 1
ATOM 946 C CA . ASP A 1 120 ? -27.730 10.300 0.591 1.00 96.69 120 ASP A CA 1
ATOM 947 C C . ASP A 1 120 ? -26.372 10.811 1.079 1.00 96.69 120 ASP A C 1
ATOM 949 O O . ASP A 1 120 ? -26.091 10.831 2.280 1.00 96.69 120 ASP A O 1
ATOM 953 N N . ILE A 1 121 ? -25.544 11.291 0.146 1.00 97.12 121 ILE A N 1
ATOM 954 C CA . ILE A 1 121 ? -24.222 11.852 0.444 1.00 97.12 121 ILE A CA 1
ATOM 955 C C . ILE A 1 121 ? -24.356 13.083 1.348 1.00 97.12 121 ILE A C 1
ATOM 957 O O . ILE A 1 121 ? -23.630 13.199 2.335 1.00 97.12 121 ILE A O 1
ATOM 961 N N . GLN A 1 122 ? -25.314 13.970 1.064 1.00 97.50 122 GLN A N 1
ATOM 962 C CA . GLN A 1 122 ? -25.598 15.132 1.912 1.00 97.50 122 GLN A CA 1
ATOM 963 C C . GLN A 1 122 ? -26.092 14.728 3.306 1.00 97.50 122 GLN A C 1
ATOM 965 O O . GLN A 1 122 ? -25.739 15.378 4.291 1.00 97.50 122 GLN A O 1
ATOM 970 N N . ALA A 1 123 ? -26.887 13.660 3.420 1.00 98.06 123 ALA A N 1
ATOM 971 C CA . ALA A 1 123 ? -27.340 13.152 4.712 1.00 98.06 123 ALA A CA 1
ATOM 972 C C . ALA A 1 123 ? -26.171 12.621 5.559 1.00 98.06 123 ALA A C 1
ATOM 974 O O . ALA A 1 123 ? -26.123 12.903 6.758 1.00 98.06 123 ALA A O 1
ATOM 975 N N . ILE A 1 124 ? -25.221 11.910 4.939 1.00 98.19 124 ILE A N 1
ATOM 976 C CA . ILE A 1 124 ? -23.986 11.455 5.596 1.00 98.19 124 ILE A CA 1
ATOM 977 C C . ILE A 1 124 ? -23.129 12.660 5.995 1.00 98.19 124 ILE A C 1
ATOM 979 O O . ILE A 1 124 ? -22.741 12.771 7.154 1.00 98.19 124 ILE A O 1
ATOM 983 N N . GLU A 1 125 ? -22.869 13.592 5.075 1.00 98.00 125 GLU A N 1
ATOM 984 C CA . GLU A 1 125 ? -22.039 14.775 5.340 1.00 98.00 125 GLU A CA 1
ATOM 985 C C . GLU A 1 125 ? -22.620 15.642 6.466 1.00 98.00 125 GLU A C 1
ATOM 987 O O . GLU A 1 125 ? -21.888 16.101 7.345 1.00 98.00 125 GLU A O 1
ATOM 992 N N . LYS A 1 126 ? -23.945 15.828 6.497 1.00 98.25 126 LYS A N 1
ATOM 993 C CA . LYS A 1 126 ? -24.632 16.545 7.579 1.00 98.25 126 LYS A CA 1
ATOM 994 C C . LYS A 1 126 ? -24.428 15.865 8.931 1.00 98.25 126 LYS A C 1
ATOM 996 O O . LYS A 1 126 ? -24.223 16.556 9.928 1.00 98.25 126 LYS A O 1
ATOM 1001 N N . GLU A 1 127 ? -24.477 14.538 8.968 1.00 98.38 127 GLU A N 1
ATOM 1002 C CA . GLU A 1 127 ? -24.282 13.787 10.204 1.00 98.38 127 GLU A CA 1
ATOM 1003 C C . GLU A 1 127 ? -22.822 13.809 10.671 1.00 98.38 127 GLU A C 1
ATOM 1005 O O . GLU A 1 127 ? -22.572 14.047 11.851 1.00 98.38 127 GLU A O 1
ATOM 1010 N N . ILE A 1 128 ? -21.848 13.681 9.762 1.00 98.31 128 ILE A N 1
ATOM 1011 C CA . ILE A 1 128 ? -20.428 13.857 10.111 1.00 98.31 128 ILE A CA 1
ATOM 1012 C C . ILE A 1 128 ? -20.202 15.264 10.680 1.00 98.31 128 ILE A C 1
ATOM 1014 O O . ILE A 1 128 ? -19.590 15.404 11.738 1.00 98.31 128 ILE A O 1
ATOM 1018 N N . ASN A 1 129 ? -20.746 16.304 10.039 1.00 98.31 129 ASN A N 1
ATOM 1019 C CA . ASN A 1 129 ? -20.646 17.679 10.532 1.00 98.31 129 ASN A CA 1
ATOM 1020 C C . ASN A 1 129 ? -21.255 17.836 11.931 1.00 98.31 129 ASN A C 1
ATOM 1022 O O . ASN A 1 129 ? -20.643 18.470 12.787 1.00 98.31 129 ASN A O 1
ATOM 1026 N N . ARG A 1 130 ? -22.413 17.215 12.200 1.00 98.25 130 ARG A N 1
ATOM 1027 C CA . ARG A 1 130 ? -23.011 17.196 13.544 1.00 98.25 130 ARG A CA 1
ATOM 1028 C C . ARG A 1 130 ? -22.052 16.587 14.571 1.00 98.25 130 ARG A C 1
ATOM 1030 O O . ARG A 1 130 ? -21.818 17.199 15.610 1.00 98.25 130 ARG A O 1
ATOM 1037 N N . LEU A 1 131 ? -21.482 15.416 14.281 1.00 98.38 131 LEU A N 1
ATOM 1038 C CA . LEU A 1 131 ? -20.545 14.729 15.178 1.00 98.38 131 LEU A CA 1
ATOM 1039 C C . LEU A 1 131 ? -19.267 15.541 15.420 1.00 98.38 131 LEU A C 1
ATOM 1041 O O . LEU A 1 131 ? -18.761 15.564 16.541 1.00 98.38 131 LEU A O 1
ATOM 1045 N N . VAL A 1 132 ? -18.751 16.215 14.391 1.00 97.81 132 VAL A N 1
ATOM 1046 C CA . VAL A 1 132 ? -17.568 17.086 14.474 1.00 97.81 132 VAL A CA 1
ATOM 1047 C C . VAL A 1 132 ? -17.842 18.312 15.350 1.00 97.81 132 VAL A C 1
ATOM 1049 O O . VAL A 1 132 ? -17.023 18.624 16.212 1.00 97.81 132 VAL A O 1
ATOM 1052 N N . GLU A 1 133 ? -18.992 18.978 15.193 1.00 98.12 133 GLU A N 1
ATOM 1053 C CA . GLU A 1 133 ? -19.365 20.136 16.026 1.00 98.12 133 GLU A CA 1
ATOM 1054 C C . GLU A 1 133 ? -19.611 19.762 17.495 1.00 98.12 133 GLU A C 1
ATOM 1056 O O . GLU A 1 133 ? -19.331 20.559 18.387 1.00 98.12 133 GLU A O 1
ATOM 1061 N N . LEU A 1 134 ? -20.077 18.537 17.768 1.00 98.00 134 LEU A N 1
ATOM 1062 C CA . LEU A 1 134 ? -20.230 18.030 19.137 1.00 98.00 134 LEU A CA 1
ATOM 1063 C C . LEU A 1 134 ? -18.893 17.781 19.853 1.00 98.00 134 LEU A C 1
ATOM 1065 O O . LEU A 1 134 ? -18.888 17.629 21.073 1.00 98.00 134 LEU A O 1
ATOM 1069 N N . ASN A 1 135 ? -17.775 17.746 19.121 1.00 97.31 135 ASN A N 1
ATOM 1070 C CA . ASN A 1 135 ? -16.428 17.595 19.669 1.00 97.31 135 ASN A CA 1
ATOM 1071 C C . ASN A 1 135 ? -16.268 16.394 20.631 1.00 97.31 135 ASN A C 1
ATOM 1073 O O . ASN A 1 135 ? -15.685 16.507 21.710 1.00 97.31 135 ASN A O 1
ATOM 1077 N N . LEU A 1 136 ? -16.821 15.244 20.246 1.00 97.81 136 LEU A N 1
ATOM 1078 C CA . LEU A 1 136 ? -16.930 14.054 21.088 1.00 97.81 136 LEU A CA 1
ATOM 1079 C C . LEU A 1 136 ? -15.565 13.367 21.268 1.00 97.81 136 LEU A C 1
ATOM 1081 O O . LEU A 1 136 ? -14.859 13.185 20.272 1.00 97.81 136 LEU A O 1
ATOM 1085 N N . PRO A 1 137 ? -15.191 12.936 22.487 1.00 97.25 137 PRO A N 1
ATOM 1086 C CA . PRO A 1 137 ? -13.996 12.125 22.715 1.00 97.25 137 PRO A CA 1
ATOM 1087 C C . PRO A 1 137 ? -14.035 10.795 21.953 1.00 97.25 137 PRO A C 1
ATOM 1089 O O . PRO A 1 137 ? -15.077 10.140 21.891 1.00 97.25 137 PRO A O 1
ATOM 1092 N N . LEU A 1 138 ? -12.884 10.380 21.420 1.00 97.62 138 LEU A N 1
ATOM 1093 C CA . LEU A 1 138 ? -12.688 9.055 20.830 1.00 97.62 138 LEU A CA 1
ATOM 1094 C C . LEU A 1 138 ? -11.775 8.240 21.745 1.00 97.62 138 LEU A C 1
ATOM 1096 O O . LEU A 1 138 ? -10.588 8.535 21.878 1.00 97.62 138 LEU A O 1
ATOM 1100 N N . MET A 1 139 ? -12.344 7.226 22.389 1.00 95.75 139 MET A N 1
ATOM 1101 C CA . MET A 1 139 ? -11.667 6.439 23.419 1.00 95.75 139 MET A CA 1
ATOM 1102 C C . MET A 1 139 ? -11.326 5.043 22.909 1.00 95.75 139 MET A C 1
ATOM 1104 O O . MET A 1 139 ? -12.007 4.500 22.040 1.00 95.75 139 MET A O 1
ATOM 1108 N N . ARG A 1 140 ? -10.288 4.429 23.478 1.00 95.19 140 ARG A N 1
ATOM 1109 C CA . ARG A 1 140 ? -10.004 3.009 23.267 1.00 95.19 140 ARG A CA 1
ATOM 1110 C C . ARG A 1 140 ? -10.700 2.188 24.350 1.00 95.19 140 ARG A C 1
ATOM 1112 O O . ARG A 1 140 ? -10.432 2.375 25.532 1.00 95.19 140 ARG A O 1
ATOM 1119 N N . ALA A 1 141 ? -11.568 1.271 23.944 1.00 94.75 141 ALA A N 1
ATOM 1120 C CA . ALA A 1 141 ? -12.240 0.319 24.821 1.00 94.75 141 ALA A CA 1
ATOM 1121 C C . ALA A 1 141 ? -11.699 -1.099 24.587 1.00 94.75 141 ALA A C 1
ATOM 1123 O O . ALA A 1 141 ? -11.267 -1.429 23.484 1.00 94.75 141 ALA A O 1
ATOM 1124 N N . SER A 1 142 ? -11.726 -1.947 25.615 1.00 96.00 142 SER A N 1
ATOM 1125 C CA . SER A 1 142 ? -11.406 -3.374 25.500 1.00 96.00 142 SER A CA 1
ATOM 1126 C C . SER A 1 142 ? -12.675 -4.180 25.735 1.00 96.00 142 SER A C 1
ATOM 1128 O O . SER A 1 142 ? -13.309 -4.035 26.781 1.00 96.00 142 SER A O 1
ATOM 1130 N N . LEU A 1 143 ? -13.069 -4.987 24.754 1.00 97.69 143 LEU A N 1
ATOM 1131 C CA . LEU A 1 143 ? -14.251 -5.843 24.822 1.00 97.69 143 LEU A CA 1
ATOM 1132 C C . LEU A 1 143 ? -13.824 -7.310 24.807 1.00 97.69 143 LEU A C 1
ATOM 1134 O O . LEU A 1 143 ? -12.772 -7.660 24.266 1.00 97.69 143 LEU A O 1
ATOM 1138 N N . SER A 1 144 ? -14.658 -8.187 25.372 1.00 97.81 144 SER A N 1
ATOM 1139 C CA . SER A 1 144 ? -14.473 -9.625 25.175 1.00 97.81 144 SER A CA 1
ATOM 1140 C C . SER A 1 144 ? -14.560 -9.955 23.683 1.00 97.81 144 SER A C 1
ATOM 1142 O O . SER A 1 144 ? -15.270 -9.284 22.928 1.00 97.81 144 SER A O 1
ATOM 1144 N N . HIS A 1 145 ? -13.865 -11.009 23.257 1.00 96.81 145 HIS A N 1
ATOM 1145 C CA . HIS A 1 145 ? -13.929 -11.487 21.876 1.00 96.81 145 HIS A CA 1
ATOM 1146 C C . HIS A 1 145 ? -15.376 -11.656 21.374 1.00 96.81 145 HIS A C 1
ATOM 1148 O O . HIS A 1 145 ? -15.720 -11.239 20.268 1.00 96.81 145 HIS A O 1
ATOM 1154 N N . HIS A 1 146 ? -16.246 -12.232 22.213 1.00 96.94 146 HIS A N 1
ATOM 1155 C CA . HIS A 1 146 ? -17.652 -12.437 21.878 1.00 96.94 146 HIS A CA 1
ATOM 1156 C C . HIS A 1 146 ? -18.401 -11.112 21.701 1.00 96.94 146 HIS A C 1
ATOM 1158 O O . HIS A 1 146 ? -19.086 -10.935 20.693 1.00 96.94 146 HIS A O 1
ATOM 1164 N N . ASP A 1 147 ? -18.259 -10.183 22.649 1.00 97.88 147 ASP A N 1
ATOM 1165 C CA . ASP A 1 147 ? -18.984 -8.911 22.614 1.00 97.88 147 ASP A CA 1
ATOM 1166 C C . ASP A 1 147 ? -18.541 -8.053 21.431 1.00 97.88 147 ASP A C 1
ATOM 1168 O O . ASP A 1 147 ? -19.388 -7.514 20.723 1.00 97.88 147 ASP A O 1
ATOM 1172 N N . ALA A 1 148 ? -17.234 -7.992 21.154 1.00 98.12 148 ALA A N 1
ATOM 1173 C CA . ALA A 1 148 ? -16.700 -7.279 19.997 1.00 98.12 148 ALA A CA 1
ATOM 1174 C C . ALA A 1 148 ? -17.273 -7.822 18.678 1.00 98.12 148 ALA A C 1
ATOM 1176 O O . ALA A 1 148 ? -17.717 -7.046 17.827 1.00 98.12 148 ALA A O 1
ATOM 1177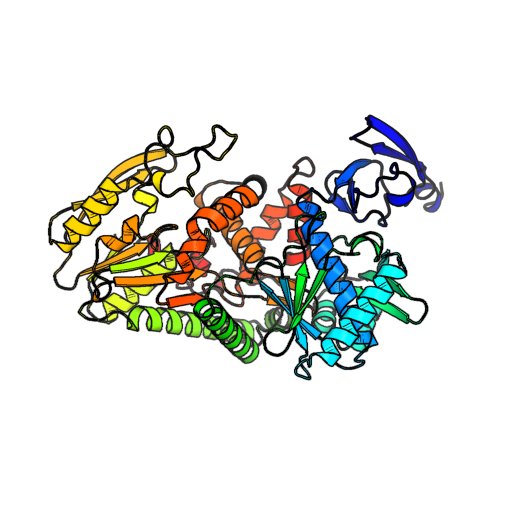 N N . ALA A 1 149 ? -17.345 -9.150 18.528 1.00 98.19 149 ALA A N 1
ATOM 1178 C CA . ALA A 1 149 ? -17.974 -9.773 17.369 1.00 98.19 149 ALA A CA 1
ATOM 1179 C C . ALA A 1 149 ? -19.466 -9.397 17.270 1.00 98.19 149 ALA A C 1
ATOM 1181 O O . ALA A 1 149 ? -19.946 -9.027 16.195 1.00 98.19 149 ALA A O 1
ATOM 1182 N N . GLN A 1 150 ? -20.213 -9.428 18.380 1.00 98.19 150 GLN A N 1
ATOM 1183 C CA . GLN A 1 150 ? -21.621 -9.021 18.360 1.00 98.19 150 GLN A CA 1
ATOM 1184 C C . GLN A 1 150 ? -21.800 -7.540 18.004 1.00 98.19 150 GLN A C 1
ATOM 1186 O O . GLN A 1 150 ? -22.727 -7.228 17.261 1.00 98.19 150 GLN A O 1
ATOM 1191 N N . GLU A 1 151 ? -20.930 -6.637 18.465 1.00 97.44 151 GLU A N 1
ATOM 1192 C CA . GLU A 1 151 ? -20.976 -5.219 18.076 1.00 97.44 151 GLU A CA 1
ATOM 1193 C C . GLU A 1 151 ? -20.854 -5.054 16.554 1.00 97.44 151 GLU A C 1
ATOM 1195 O O . GLU A 1 151 ? -21.669 -4.355 15.954 1.00 97.44 151 GLU A O 1
ATOM 1200 N N . MET A 1 152 ? -19.915 -5.757 15.908 1.00 98.06 152 MET A N 1
ATOM 1201 C CA . MET A 1 152 ? -19.755 -5.702 14.445 1.00 98.06 152 MET A CA 1
ATOM 1202 C C . MET A 1 152 ? -20.959 -6.305 13.715 1.00 98.06 152 MET A C 1
ATOM 1204 O O . MET A 1 152 ? -21.464 -5.736 12.745 1.00 98.06 152 MET A O 1
ATOM 1208 N N . LYS A 1 153 ? -21.490 -7.422 14.223 1.00 98.00 153 LYS A N 1
ATOM 1209 C CA . LYS A 1 153 ? -22.674 -8.070 13.650 1.00 98.00 153 LYS A CA 1
ATOM 1210 C C . LYS A 1 153 ? -23.920 -7.181 13.719 1.00 98.00 153 LYS A C 1
ATOM 1212 O O . LYS A 1 153 ? -24.676 -7.139 12.750 1.00 98.00 153 LYS A O 1
ATOM 1217 N N . LYS A 1 154 ? -24.132 -6.459 14.829 1.00 96.75 154 LYS A N 1
ATOM 1218 C CA . LYS A 1 154 ? -25.279 -5.546 15.018 1.00 96.75 154 LYS A CA 1
ATOM 1219 C C . LYS A 1 154 ? -25.351 -4.478 13.927 1.00 96.75 154 LYS A C 1
ATOM 1221 O O . LYS A 1 154 ? -26.442 -4.164 13.466 1.00 96.75 154 LYS A O 1
ATOM 1226 N N . ILE A 1 155 ? -24.200 -3.969 13.491 1.00 96.06 155 ILE A N 1
ATOM 1227 C CA . ILE A 1 155 ? -24.098 -2.942 12.446 1.00 96.06 155 ILE A CA 1
ATOM 1228 C C . ILE A 1 155 ? -23.883 -3.529 11.039 1.00 96.06 155 ILE A C 1
ATOM 1230 O O . ILE A 1 155 ? -23.564 -2.792 10.114 1.00 96.06 155 ILE A O 1
ATOM 1234 N N . ARG A 1 156 ? -24.053 -4.851 10.856 1.00 97.06 156 ARG A N 1
ATOM 1235 C CA . ARG A 1 156 ? -23.796 -5.585 9.596 1.00 97.06 156 ARG A CA 1
ATOM 1236 C C . ARG A 1 156 ? -22.372 -5.414 9.040 1.00 97.06 156 ARG A C 1
ATOM 1238 O O . ARG A 1 156 ? -22.162 -5.543 7.833 1.00 97.06 156 ARG A O 1
ATOM 1245 N N . HIS A 1 157 ? -21.389 -5.182 9.906 1.00 97.38 157 HIS A N 1
ATOM 1246 C CA . HIS A 1 157 ? -19.971 -5.225 9.550 1.00 97.38 157 HIS A CA 1
ATOM 1247 C C . HIS A 1 157 ? -19.493 -6.683 9.570 1.00 97.38 157 HIS A C 1
ATOM 1249 O O . HIS A 1 157 ? -18.889 -7.165 10.532 1.00 97.38 157 HIS A O 1
ATOM 1255 N N . MET A 1 158 ? -19.874 -7.429 8.532 1.00 97.25 158 MET A N 1
ATOM 1256 C CA . MET A 1 158 ? -19.673 -8.875 8.455 1.00 97.25 158 MET A CA 1
ATOM 1257 C C . MET A 1 158 ? -18.214 -9.271 8.219 1.00 97.25 158 MET A C 1
ATOM 1259 O O . MET A 1 158 ? -17.795 -10.305 8.732 1.00 97.25 158 MET A O 1
ATOM 1263 N N . VAL A 1 159 ? -17.421 -8.449 7.528 1.00 97.00 159 VAL A N 1
ATOM 1264 C CA . VAL A 1 159 ? -15.984 -8.691 7.348 1.00 97.00 159 VAL A CA 1
ATOM 1265 C C . VAL A 1 159 ? -15.267 -8.549 8.688 1.00 97.00 159 VAL A C 1
ATOM 1267 O O . VAL A 1 159 ? -14.515 -9.445 9.062 1.00 97.00 159 VAL A O 1
ATOM 1270 N N . ALA A 1 160 ? -15.539 -7.482 9.450 1.00 97.69 160 ALA A N 1
ATOM 1271 C CA . ALA A 1 160 ? -15.007 -7.332 10.807 1.00 97.69 160 ALA A CA 1
ATOM 1272 C C . ALA A 1 160 ? -15.460 -8.469 11.739 1.00 97.69 160 ALA A C 1
ATOM 1274 O O . ALA A 1 160 ? -14.651 -9.015 12.488 1.00 97.69 160 ALA A O 1
ATOM 1275 N N . TYR A 1 161 ? -16.741 -8.850 11.682 1.00 98.12 161 TYR A N 1
ATOM 1276 C CA . TYR A 1 161 ? -17.288 -9.961 12.464 1.00 98.12 161 TYR A CA 1
ATOM 1277 C C . TYR A 1 161 ? -16.552 -11.277 12.186 1.00 98.12 161 TYR A C 1
ATOM 1279 O O . TYR A 1 161 ? -16.072 -11.926 13.115 1.00 98.12 161 TYR A O 1
ATOM 1287 N N . GLU A 1 162 ? -16.437 -11.665 10.915 1.00 97.69 162 GLU A N 1
ATOM 1288 C CA . GLU A 1 162 ? -15.751 -12.895 10.519 1.00 97.69 162 GLU A CA 1
ATOM 1289 C C . GLU A 1 162 ? -14.245 -12.827 10.787 1.00 97.69 162 GLU A C 1
ATOM 1291 O O . GLU A 1 162 ? -13.647 -13.841 11.152 1.00 97.69 162 GLU A O 1
ATOM 1296 N N . LEU A 1 163 ? -13.639 -11.640 10.662 1.00 97.00 163 LEU A N 1
ATOM 1297 C CA . LEU A 1 163 ? -12.242 -11.429 11.015 1.00 97.00 163 LEU A CA 1
ATOM 1298 C C . LEU A 1 163 ? -12.027 -11.757 12.487 1.00 97.00 163 LEU A C 1
ATOM 1300 O O . LEU A 1 1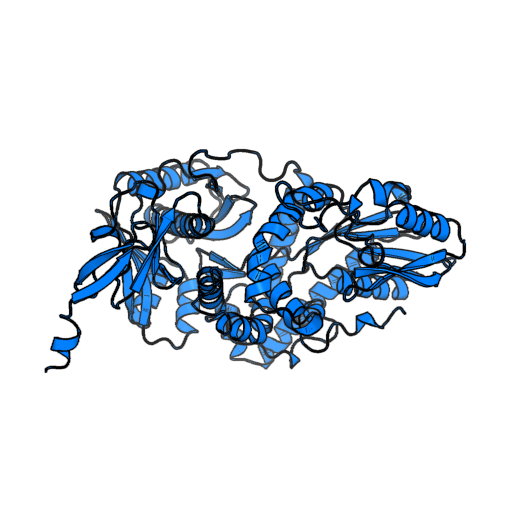63 ? -11.186 -12.606 12.764 1.00 97.00 163 LEU A O 1
ATOM 1304 N N . ILE A 1 164 ? -12.807 -11.163 13.399 1.00 97.25 164 ILE A N 1
ATOM 1305 C CA . ILE A 1 164 ? -12.705 -11.435 14.842 1.00 97.25 164 ILE A CA 1
ATOM 1306 C C . ILE A 1 164 ? -12.802 -12.940 15.088 1.00 97.25 164 ILE A C 1
ATOM 1308 O O . ILE A 1 164 ? -11.894 -13.503 15.684 1.00 97.25 164 ILE A O 1
ATOM 1312 N N . LEU A 1 165 ? -13.813 -13.619 14.532 1.00 96.12 165 LEU A N 1
ATOM 1313 C CA . LEU A 1 165 ? -13.987 -15.069 14.706 1.00 96.12 165 LEU A CA 1
ATOM 1314 C C . LEU A 1 165 ? -12.828 -15.921 14.162 1.00 96.12 165 LEU A C 1
ATOM 1316 O O . LEU A 1 165 ? -12.665 -17.068 14.573 1.00 96.12 165 LEU A O 1
ATOM 1320 N N . SER A 1 166 ? -12.045 -15.392 13.221 1.00 94.25 166 SER A N 1
ATOM 1321 C CA . SER A 1 166 ? -10.856 -16.063 12.684 1.00 94.25 166 SER A CA 1
ATOM 1322 C C . SER A 1 166 ? -9.599 -15.871 13.545 1.00 94.25 166 SER A C 1
ATOM 1324 O O . SER A 1 166 ? -8.579 -16.523 13.301 1.00 94.25 166 SER A O 1
ATOM 1326 N N . LEU A 1 167 ? -9.649 -14.974 14.533 1.00 92.69 167 LEU A N 1
ATOM 1327 C CA . LEU A 1 167 ? -8.556 -14.680 15.454 1.00 92.69 167 LEU A CA 1
ATOM 1328 C C . LEU A 1 167 ? -8.710 -15.470 16.756 1.00 92.69 167 LEU A C 1
ATOM 1330 O O . LEU A 1 167 ? -9.805 -15.826 17.175 1.00 92.69 167 LEU A O 1
ATOM 1334 N N . ASN A 1 168 ? -7.586 -15.713 17.428 1.00 91.38 168 ASN A N 1
ATOM 1335 C CA . ASN A 1 168 ? -7.546 -16.390 18.725 1.00 91.38 168 ASN A CA 1
ATOM 1336 C C . ASN A 1 168 ? -7.144 -15.414 19.841 1.00 91.38 168 ASN A C 1
ATOM 1338 O O . ASN A 1 168 ? -6.207 -15.662 20.600 1.00 91.38 168 ASN A O 1
ATOM 1342 N N . ASN A 1 169 ? -7.815 -14.264 19.888 1.00 93.50 169 ASN A N 1
ATOM 1343 C CA . ASN A 1 169 ? -7.592 -13.247 20.910 1.00 93.50 169 ASN A CA 1
ATOM 1344 C C . ASN A 1 169 ? -8.656 -13.376 22.011 1.00 93.50 169 ASN A C 1
ATOM 1346 O O . ASN A 1 169 ? -9.830 -13.548 21.688 1.00 93.50 169 ASN A O 1
ATOM 1350 N N . PRO A 1 170 ? -8.301 -13.230 23.301 1.00 94.94 170 PRO A N 1
ATOM 1351 C CA . PRO A 1 170 ? -9.287 -13.232 24.385 1.00 94.94 170 PRO A CA 1
ATOM 1352 C C . PRO A 1 170 ? -10.149 -11.956 24.410 1.00 94.94 170 PRO A C 1
ATOM 1354 O O . PRO A 1 170 ? -11.314 -11.986 24.810 1.00 94.94 170 PRO A O 1
ATOM 1357 N N . THR A 1 171 ? -9.576 -10.834 23.977 1.00 96.62 171 THR A N 1
ATOM 1358 C CA . THR A 1 171 ? -10.204 -9.510 23.969 1.00 96.62 171 THR A CA 1
ATOM 1359 C C . THR A 1 171 ? -9.840 -8.763 22.700 1.00 96.62 171 THR A C 1
ATOM 1361 O O . THR A 1 171 ? -8.724 -8.921 22.203 1.00 96.62 171 THR A O 1
ATOM 1364 N N . GLU A 1 172 ? -10.728 -7.883 22.256 1.00 96.44 172 GLU A N 1
ATOM 1365 C CA . GLU A 1 172 ? -10.501 -7.003 21.115 1.00 96.44 172 GLU A CA 1
ATOM 1366 C C . GLU A 1 172 ? -10.511 -5.538 21.550 1.00 96.44 172 GLU A C 1
ATOM 1368 O O . GLU A 1 172 ? -11.317 -5.111 22.382 1.00 96.44 172 GLU A O 1
ATOM 1373 N N . SER A 1 173 ? -9.596 -4.756 20.978 1.00 95.62 173 SER A N 1
ATOM 1374 C CA . SER A 1 173 ? -9.581 -3.306 21.166 1.00 95.62 173 SER A CA 1
ATOM 1375 C C . SER A 1 173 ? -10.572 -2.649 20.209 1.00 95.62 173 SER A C 1
ATOM 1377 O O . SER A 1 173 ? -10.559 -2.926 19.012 1.00 95.62 173 SER A O 1
ATOM 1379 N N . MET A 1 174 ? -11.376 -1.725 20.723 1.00 96.88 174 MET A N 1
ATOM 1380 C CA . MET A 1 174 ? -12.378 -0.969 19.979 1.00 96.88 174 MET A CA 1
ATOM 1381 C C . MET A 1 174 ? -12.102 0.530 20.092 1.00 96.88 174 MET A C 1
ATOM 1383 O O . MET A 1 174 ? -11.663 1.006 21.136 1.00 96.88 174 MET A O 1
ATOM 1387 N N . ILE A 1 175 ? -12.373 1.281 19.031 1.00 97.44 175 ILE A N 1
ATOM 1388 C CA . ILE A 1 175 ? -12.581 2.728 19.107 1.00 97.44 175 ILE A CA 1
ATOM 1389 C C . ILE A 1 175 ? -14.023 2.920 19.563 1.00 97.44 175 ILE A C 1
ATOM 1391 O O . ILE A 1 175 ? -14.921 2.322 18.974 1.00 97.44 175 ILE A O 1
ATOM 1395 N N . GLU A 1 176 ? -14.248 3.735 20.584 1.00 97.62 176 GLU A N 1
ATOM 1396 C CA . GLU A 1 176 ? -15.563 4.057 21.127 1.00 97.62 176 GLU A CA 1
ATOM 1397 C C . GLU A 1 176 ? -15.819 5.564 21.046 1.00 97.62 176 GLU A C 1
ATOM 1399 O O . GLU A 1 176 ? -14.978 6.377 21.432 1.00 97.62 176 GLU A O 1
ATOM 1404 N N . MET A 1 177 ? -17.016 5.917 20.578 1.00 97.88 177 MET A N 1
ATOM 1405 C CA . MET A 1 177 ? -17.563 7.268 20.617 1.00 97.88 177 MET A CA 1
ATOM 1406 C C . MET A 1 177 ? -18.951 7.224 21.254 1.00 97.88 177 MET A C 1
ATOM 1408 O O . MET A 1 177 ? -19.799 6.426 20.849 1.00 97.88 177 MET A O 1
ATOM 1412 N N . GLN A 1 178 ? -19.195 8.108 22.219 1.00 97.56 178 GLN A N 1
ATOM 1413 C CA . GLN A 1 178 ? -20.498 8.276 22.861 1.00 97.56 178 GLN A CA 1
ATOM 1414 C C . GLN A 1 178 ? -21.136 9.576 22.363 1.00 97.56 178 GLN A C 1
ATOM 1416 O O . GLN A 1 178 ? -20.748 10.664 22.787 1.00 97.56 178 GLN A O 1
ATOM 1421 N N . ALA A 1 179 ? -22.082 9.466 21.431 1.00 96.19 179 ALA A N 1
ATOM 1422 C CA . ALA A 1 179 ? -22.925 10.579 21.010 1.00 96.19 179 ALA A CA 1
ATOM 1423 C C . ALA A 1 179 ? -24.160 10.685 21.930 1.00 96.19 179 ALA A C 1
ATOM 1425 O O . ALA A 1 179 ? -24.505 9.714 22.607 1.00 96.19 179 ALA A O 1
ATOM 1426 N N . PRO A 1 180 ? -24.862 11.835 21.962 1.00 95.81 180 PRO A N 1
ATOM 1427 C CA . PRO A 1 180 ? -26.051 12.003 22.804 1.00 95.81 180 PRO A CA 1
ATOM 1428 C C . PRO A 1 180 ? -27.165 10.980 22.536 1.00 95.81 180 PRO A C 1
ATOM 1430 O O . PRO A 1 180 ? -27.955 10.669 23.422 1.00 95.81 180 PRO A O 1
ATOM 1433 N N . ASP A 1 181 ? -27.240 10.492 21.300 1.00 94.38 181 ASP A N 1
ATOM 1434 C CA . ASP A 1 181 ? -28.300 9.644 20.771 1.00 94.38 181 ASP A CA 1
ATOM 1435 C C . ASP A 1 181 ? -27.886 8.178 20.569 1.00 94.38 181 ASP A C 1
ATOM 1437 O O . ASP A 1 181 ? -28.757 7.314 20.465 1.00 94.38 181 ASP A O 1
ATOM 1441 N N . TYR A 1 182 ? -26.585 7.870 20.544 1.00 96.31 182 TYR A N 1
ATOM 1442 C CA . TYR A 1 182 ? -26.087 6.503 20.386 1.00 96.31 182 TYR A CA 1
ATOM 1443 C C . TYR A 1 182 ? -24.612 6.358 20.782 1.00 96.31 182 TYR A C 1
ATOM 1445 O O . TYR A 1 182 ? -23.825 7.302 20.725 1.00 96.31 182 TYR A O 1
ATOM 1453 N N . THR A 1 183 ? -24.215 5.130 21.110 1.00 96.81 183 THR A N 1
ATOM 1454 C CA . THR A 1 183 ? -22.804 4.738 21.210 1.00 96.81 183 THR A CA 1
ATOM 1455 C C . THR A 1 183 ? -22.404 4.005 19.940 1.00 96.81 183 THR A C 1
ATOM 1457 O O . THR A 1 183 ? -23.127 3.120 19.482 1.00 96.81 183 THR A O 1
ATOM 1460 N N . PHE A 1 184 ? -21.243 4.343 19.387 1.00 97.94 184 PHE A N 1
ATOM 1461 C CA . PHE A 1 184 ? -20.701 3.690 18.201 1.00 97.94 184 PHE A CA 1
ATOM 1462 C C . PHE A 1 184 ? -19.306 3.142 18.469 1.00 97.94 184 PHE A C 1
ATOM 1464 O O . PHE A 1 184 ? -18.475 3.804 19.098 1.00 97.94 184 PHE A O 1
ATOM 1471 N N . ARG A 1 185 ? -19.060 1.921 17.986 1.00 97.81 185 ARG A N 1
ATOM 1472 C CA . ARG A 1 185 ? -17.792 1.216 18.158 1.00 97.81 185 ARG A CA 1
ATOM 1473 C C . ARG A 1 185 ? -17.323 0.575 16.863 1.00 97.81 185 ARG A C 1
ATOM 1475 O O . ARG A 1 185 ? -18.135 0.047 16.112 1.00 97.81 185 ARG A O 1
ATOM 1482 N N . LEU A 1 186 ? -16.009 0.564 16.653 1.00 96.94 186 LEU A N 1
ATOM 1483 C CA . LEU A 1 186 ? -15.328 -0.146 15.561 1.00 96.94 186 LEU A CA 1
ATOM 1484 C C . LEU A 1 186 ? -14.019 -0.758 16.051 1.00 96.94 186 LEU A C 1
ATOM 1486 O O . LEU A 1 186 ? -13.483 -0.315 17.061 1.00 96.94 186 LEU A O 1
ATOM 1490 N N . LEU A 1 187 ? -13.477 -1.738 15.325 1.00 95.25 187 LEU A N 1
ATOM 1491 C CA . LEU A 1 187 ? -12.176 -2.327 15.646 1.00 95.25 187 LEU A CA 1
ATOM 1492 C C . LEU A 1 187 ? -11.062 -1.269 15.655 1.00 95.25 187 LEU A C 1
ATOM 1494 O O . LEU A 1 187 ? -10.814 -0.562 14.667 1.00 95.25 187 LEU A O 1
ATOM 1498 N N . TRP A 1 188 ? -10.357 -1.192 16.782 1.00 93.88 188 TRP A N 1
ATOM 1499 C CA . TRP A 1 188 ? -9.160 -0.378 16.932 1.00 93.88 188 TRP A CA 1
ATOM 1500 C C . TRP A 1 188 ? -7.968 -1.105 16.319 1.00 93.88 188 TRP A C 1
ATOM 1502 O O . TRP A 1 188 ? -7.694 -2.266 16.616 1.00 93.88 188 TRP A O 1
ATOM 1512 N N . ARG A 1 189 ? -7.231 -0.395 15.468 1.00 87.12 189 ARG A N 1
ATOM 1513 C CA . ARG A 1 189 ? -6.038 -0.918 14.781 1.00 87.12 189 ARG A CA 1
ATOM 1514 C C . ARG A 1 189 ? -4.861 0.014 14.895 1.00 87.12 189 ARG A C 1
ATOM 1516 O O . ARG A 1 189 ? -3.732 -0.433 15.014 1.00 87.12 189 ARG A O 1
ATOM 1523 N N . ASN A 1 190 ? -5.127 1.306 14.781 1.00 89.44 190 ASN A N 1
ATOM 1524 C CA . ASN A 1 190 ? -4.158 2.368 14.920 1.00 89.44 190 ASN A CA 1
ATOM 1525 C C . ASN A 1 190 ? -4.783 3.489 15.741 1.00 89.44 190 ASN A C 1
ATOM 1527 O O . ASN A 1 190 ? -6.013 3.585 15.790 1.00 89.44 190 ASN A O 1
ATOM 1531 N N . PRO A 1 191 ? -3.941 4.338 16.343 1.00 93.06 191 PRO A N 1
ATOM 1532 C CA . PRO A 1 191 ? -4.395 5.564 16.967 1.00 93.06 191 PRO A CA 1
ATOM 1533 C C . PRO A 1 191 ? -5.305 6.378 16.043 1.00 93.06 191 PRO A C 1
ATOM 1535 O O . PRO A 1 191 ? -5.006 6.573 14.865 1.00 93.06 191 PRO A O 1
ATOM 1538 N N . VAL A 1 192 ? -6.400 6.872 16.609 1.00 95.81 192 VAL A N 1
ATOM 1539 C CA . VAL A 1 192 ? -7.261 7.904 16.018 1.00 95.81 192 VAL A CA 1
ATOM 1540 C C . VAL A 1 192 ? -7.050 9.214 16.767 1.00 95.81 192 VAL A C 1
ATOM 1542 O O . VAL A 1 192 ? -6.440 9.229 17.843 1.00 95.81 192 VAL A O 1
ATOM 1545 N N . PHE A 1 193 ? -7.540 10.325 16.220 1.00 96.25 193 PHE A N 1
ATOM 1546 C CA . PHE A 1 193 ? -7.522 11.589 16.952 1.00 96.25 193 PHE A CA 1
ATOM 1547 C C . PHE A 1 193 ? -8.306 11.497 18.259 1.00 96.25 193 PHE A C 1
ATOM 1549 O O . PHE A 1 193 ? -9.169 10.645 18.430 1.00 96.25 193 PHE A O 1
ATOM 1556 N N . SER A 1 194 ? -7.984 12.384 19.193 1.00 95.50 194 SER A N 1
ATOM 1557 C CA . SER A 1 194 ? -8.532 12.381 20.551 1.00 95.50 194 SER A CA 1
ATOM 1558 C C . SER A 1 194 ? -10.014 12.737 20.637 1.00 95.50 194 SER A C 1
ATOM 1560 O O . SER A 1 194 ? -10.672 12.412 21.629 1.00 95.50 194 SER A O 1
ATOM 1562 N N . HIS A 1 195 ? -10.537 13.430 19.629 1.00 96.00 195 HIS A N 1
ATOM 1563 C CA . HIS A 1 195 ? -11.932 13.830 19.543 1.00 96.00 195 HIS A CA 1
ATOM 1564 C C . HIS A 1 195 ? -12.335 14.141 18.095 1.00 96.00 195 HIS A C 1
ATOM 1566 O O . HIS A 1 195 ? -11.495 14.431 17.239 1.00 96.00 195 HIS A O 1
ATOM 1572 N N . THR A 1 196 ? -13.639 14.116 17.823 1.00 97.06 196 THR A N 1
ATOM 1573 C CA . THR A 1 196 ? -14.208 14.315 16.478 1.00 97.06 196 THR A CA 1
ATOM 1574 C C . THR A 1 196 ? -13.949 15.712 15.907 1.00 97.06 196 THR A C 1
ATOM 1576 O O . THR A 1 196 ? -13.777 15.860 14.697 1.00 97.06 196 THR A O 1
ATOM 1579 N N . GLY A 1 197 ? -13.860 16.739 16.759 1.00 94.75 197 GLY A N 1
ATOM 1580 C CA . GLY A 1 197 ? -13.675 18.131 16.333 1.00 94.75 197 GLY A CA 1
ATOM 1581 C C . GLY A 1 197 ? -12.350 18.414 15.616 1.00 94.75 197 GLY A C 1
ATOM 1582 O O . GLY A 1 197 ? -12.273 19.383 14.862 1.00 94.75 197 GLY A O 1
ATOM 1583 N N . VAL A 1 198 ? -11.327 17.558 15.768 1.00 91.31 198 VAL A N 1
ATOM 1584 C CA . VAL A 1 198 ? -10.043 17.698 15.047 1.00 91.31 198 VAL A CA 1
ATOM 1585 C C . VAL A 1 198 ? -10.239 17.644 13.526 1.00 91.31 198 VAL A C 1
ATOM 1587 O O . VAL A 1 198 ? -9.482 18.273 12.792 1.00 91.31 198 VAL A O 1
ATOM 1590 N N . CYS A 1 199 ? -11.276 16.952 13.040 1.00 92.12 199 CYS A N 1
ATOM 1591 C CA . CYS A 1 199 ? -11.571 16.815 11.612 1.00 92.12 199 CYS A CA 1
ATOM 1592 C C . CYS A 1 199 ? -12.260 18.041 10.982 1.00 92.12 199 CYS A C 1
ATOM 1594 O O . CYS A 1 199 ? -12.525 18.033 9.777 1.00 92.12 199 CYS A O 1
ATOM 1596 N N . LYS A 1 200 ? -12.570 19.090 11.756 1.00 91.75 200 LYS A N 1
ATOM 1597 C CA . LYS A 1 200 ? -13.284 20.276 11.260 1.00 91.75 200 LYS A CA 1
ATOM 1598 C C . LYS A 1 200 ? -12.528 20.946 10.108 1.00 91.75 200 LYS A C 1
ATOM 1600 O O . LYS A 1 200 ? -11.387 21.364 10.263 1.00 91.75 200 LYS A O 1
ATOM 1605 N N . GLY A 1 201 ? -13.185 21.048 8.950 1.00 88.81 201 GLY A N 1
ATOM 1606 C CA . GLY A 1 201 ? -12.622 21.655 7.736 1.00 88.81 201 GLY A CA 1
ATOM 1607 C C . GLY A 1 201 ? -11.613 20.789 6.971 1.00 88.81 201 GLY A C 1
ATOM 1608 O O . GLY A 1 201 ? -11.093 21.235 5.953 1.00 88.81 201 GLY A O 1
ATOM 1609 N N . LEU A 1 202 ? -11.348 19.556 7.419 1.00 89.81 202 LEU A N 1
ATOM 1610 C CA . LEU A 1 202 ? -10.326 18.683 6.826 1.00 89.81 202 LEU A CA 1
ATOM 1611 C C . LEU A 1 202 ? -10.866 17.698 5.791 1.00 89.81 202 LEU A C 1
ATOM 1613 O O . LEU A 1 202 ? -10.094 16.900 5.260 1.00 89.81 202 LEU A O 1
ATOM 1617 N N . TYR A 1 203 ? -12.170 17.717 5.516 1.00 93.19 203 TYR A N 1
ATOM 1618 C CA . TYR A 1 203 ? -12.788 16.765 4.606 1.00 93.19 203 TYR A CA 1
ATOM 1619 C C . TYR A 1 203 ? -13.900 17.379 3.758 1.00 93.19 203 TYR A C 1
ATOM 1621 O O . TYR A 1 203 ? -14.474 18.412 4.101 1.00 93.19 203 TYR A O 1
ATOM 1629 N N . LYS A 1 204 ? -14.202 16.711 2.642 1.00 93.50 204 LYS A N 1
ATOM 1630 C CA . LYS A 1 204 ? -15.368 16.984 1.796 1.00 93.50 204 LYS A CA 1
ATOM 1631 C C . LYS A 1 204 ? -15.828 15.710 1.106 1.00 93.50 204 LYS A C 1
ATOM 1633 O O . LYS A 1 204 ? -14.992 14.959 0.594 1.00 93.50 204 LYS A O 1
ATOM 1638 N N . LEU A 1 205 ? -17.137 15.484 1.055 1.00 95.00 205 LEU A N 1
ATOM 1639 C CA . LEU A 1 205 ? -17.697 14.358 0.312 1.00 95.00 205 LEU A CA 1
ATOM 1640 C C . LEU A 1 205 ? -17.977 14.779 -1.136 1.00 95.00 205 LEU A C 1
ATOM 1642 O O . LEU A 1 205 ? -18.532 15.845 -1.403 1.00 95.00 205 LEU A O 1
ATOM 1646 N N . VAL A 1 206 ? -17.554 13.951 -2.090 1.00 91.38 206 VAL A N 1
ATOM 1647 C CA . VAL A 1 206 ? -17.749 14.188 -3.527 1.00 91.38 206 VAL A CA 1
ATOM 1648 C C . VAL A 1 206 ? -18.365 12.940 -4.159 1.00 91.38 206 VAL A C 1
ATOM 1650 O O . VAL A 1 206 ? -17.791 11.862 -3.995 1.00 91.38 206 VAL A O 1
ATOM 1653 N N . PRO A 1 207 ? -19.492 13.046 -4.888 1.00 90.56 207 PRO A N 1
ATOM 1654 C CA . PRO A 1 207 ? -20.062 11.916 -5.616 1.00 90.56 207 PRO A CA 1
ATOM 1655 C C . PRO A 1 207 ? -19.041 11.288 -6.566 1.00 90.56 207 PRO A C 1
ATOM 1657 O O . PRO A 1 207 ? -18.312 11.998 -7.264 1.00 90.56 207 PRO A O 1
ATOM 1660 N N . TYR A 1 208 ? -18.981 9.959 -6.595 1.00 85.88 208 TYR A N 1
ATOM 1661 C CA . TYR A 1 208 ? -18.070 9.238 -7.475 1.00 85.88 208 TYR A CA 1
ATOM 1662 C C . TYR A 1 208 ? -18.606 7.846 -7.796 1.00 85.88 208 TYR A C 1
ATOM 1664 O O . TYR A 1 208 ? -18.786 7.017 -6.903 1.00 85.88 208 TYR A O 1
ATOM 1672 N N . ASN A 1 209 ? -18.811 7.573 -9.086 1.00 83.44 209 ASN A N 1
ATOM 1673 C CA . ASN A 1 209 ? -19.398 6.324 -9.569 1.00 83.44 209 ASN A CA 1
ATOM 1674 C C . ASN A 1 209 ? -20.718 6.003 -8.825 1.00 83.44 209 ASN A C 1
ATOM 1676 O O . ASN A 1 209 ? -21.607 6.847 -8.776 1.00 83.44 209 ASN A O 1
ATOM 1680 N N . GLN A 1 210 ? -20.845 4.814 -8.232 1.00 86.31 210 GLN A N 1
ATOM 1681 C CA . GLN A 1 210 ? -22.014 4.368 -7.459 1.00 86.31 210 GLN A CA 1
ATOM 1682 C C . GLN A 1 210 ? -21.949 4.737 -5.962 1.00 86.31 210 GLN A C 1
ATOM 1684 O O . GLN A 1 210 ? -22.787 4.298 -5.176 1.00 86.31 210 GLN A O 1
ATOM 1689 N N . GLY A 1 211 ? -20.944 5.509 -5.551 1.00 92.75 211 GLY A N 1
ATOM 1690 C CA . GLY A 1 211 ? -20.701 5.886 -4.164 1.00 92.75 211 GLY A CA 1
ATOM 1691 C C . GLY A 1 211 ? -20.184 7.317 -4.051 1.00 92.75 211 GLY A C 1
ATOM 1692 O O . GLY A 1 211 ? -20.616 8.221 -4.772 1.00 92.75 211 GLY A O 1
ATOM 1693 N N . PHE A 1 212 ? -19.240 7.538 -3.142 1.00 94.12 212 PHE A N 1
ATOM 1694 C CA . PHE A 1 212 ? -18.639 8.851 -2.929 1.00 94.12 212 PHE A CA 1
ATOM 1695 C C . PHE A 1 212 ? -17.200 8.748 -2.439 1.00 94.12 212 PHE A C 1
ATOM 1697 O O . PHE A 1 212 ? -16.779 7.759 -1.842 1.00 94.12 212 PHE A O 1
ATOM 1704 N N . ILE A 1 213 ? -16.430 9.800 -2.687 1.00 92.94 213 ILE A N 1
ATOM 1705 C CA . ILE A 1 213 ? -15.071 9.953 -2.185 1.00 92.94 213 ILE A CA 1
ATOM 1706 C C . ILE A 1 213 ? -15.087 10.942 -1.030 1.00 92.94 213 ILE A C 1
ATOM 1708 O O . ILE A 1 213 ? -15.537 12.078 -1.179 1.00 92.94 213 ILE A O 1
ATOM 1712 N N . VAL A 1 214 ? -14.536 10.524 0.105 1.00 94.62 214 VAL A N 1
ATOM 1713 C CA . VAL A 1 214 ? -14.176 11.425 1.200 1.00 94.62 214 VAL A CA 1
ATOM 1714 C C . VAL A 1 214 ? -12.794 11.964 0.883 1.00 94.62 214 VAL A C 1
ATOM 1716 O O . VAL A 1 214 ? -11.785 11.267 1.023 1.00 94.62 214 VAL A O 1
ATOM 1719 N N . ARG A 1 215 ? -12.757 13.194 0.382 1.00 91.50 215 ARG A N 1
ATOM 1720 C CA . ARG A 1 215 ? -11.514 13.921 0.150 1.00 91.50 215 ARG A CA 1
ATOM 1721 C C . ARG A 1 215 ? -10.998 14.453 1.467 1.00 91.50 215 ARG A C 1
ATOM 1723 O O . ARG A 1 215 ? -11.793 14.948 2.259 1.00 91.50 215 ARG A O 1
ATOM 1730 N N . PHE A 1 216 ? -9.692 14.388 1.657 1.00 89.94 216 PHE A N 1
ATOM 1731 C CA . PHE A 1 216 ? -9.020 14.950 2.817 1.00 89.94 216 PHE A CA 1
ATOM 1732 C C . PHE A 1 216 ? -7.752 15.683 2.389 1.00 89.94 216 PHE A C 1
ATOM 1734 O O . PHE A 1 216 ? -7.274 15.503 1.267 1.00 89.94 216 PHE A O 1
ATOM 1741 N N . SER A 1 217 ? -7.210 16.515 3.275 1.00 80.88 217 SER A N 1
ATOM 1742 C CA . SER A 1 217 ? -5.900 17.122 3.055 1.00 80.88 217 SER A CA 1
ATOM 1743 C C . SER A 1 217 ? -4.832 16.506 3.932 1.00 80.88 217 SER A C 1
ATOM 1745 O O . SER A 1 217 ? -5.070 16.192 5.094 1.00 80.88 217 SER A O 1
ATOM 1747 N N . GLU A 1 218 ? -3.645 16.363 3.357 1.00 78.44 218 GLU A N 1
ATOM 1748 C CA . GLU A 1 218 ? -2.421 16.075 4.103 1.00 78.44 218 GLU A CA 1
ATOM 1749 C C . GLU A 1 218 ? -1.828 17.361 4.701 1.00 78.44 218 GLU A C 1
ATOM 1751 O O . GLU A 1 218 ? -1.113 17.298 5.695 1.00 78.44 218 GLU A O 1
ATOM 1756 N N . ASP A 1 219 ? -2.165 18.524 4.128 1.00 78.44 219 ASP A N 1
ATOM 1757 C CA . ASP A 1 219 ? -1.914 19.839 4.712 1.00 78.44 219 ASP A CA 1
ATOM 1758 C C . ASP A 1 219 ? -3.150 20.258 5.516 1.00 78.44 219 ASP A C 1
ATOM 1760 O O . ASP A 1 219 ? -4.165 20.697 4.970 1.00 78.44 219 ASP A O 1
ATOM 1764 N N . PHE A 1 220 ? -3.064 20.125 6.837 1.00 80.69 220 PHE A N 1
ATOM 1765 C CA . PHE A 1 220 ? -4.145 20.454 7.767 1.00 80.69 220 PHE A CA 1
ATOM 1766 C C . PHE A 1 220 ? -4.508 21.952 7.780 1.00 80.69 220 PHE A C 1
ATOM 1768 O O . PHE A 1 220 ? -5.431 22.339 8.499 1.00 80.69 220 PHE A O 1
ATOM 1775 N N . ALA A 1 221 ? -3.808 22.796 7.013 1.00 76.12 221 ALA A N 1
ATOM 1776 C CA . ALA A 1 221 ? -4.176 24.189 6.793 1.00 76.12 221 ALA A CA 1
ATOM 1777 C C . ALA A 1 221 ? -5.109 24.391 5.584 1.00 76.12 221 ALA A C 1
ATOM 1779 O O . ALA A 1 221 ? -5.925 25.311 5.608 1.00 76.12 221 ALA A O 1
ATOM 1780 N N . ASN A 1 222 ? -5.017 23.559 4.537 1.00 77.06 222 ASN A N 1
ATOM 1781 C CA . ASN A 1 222 ? -5.700 23.800 3.260 1.00 77.06 222 ASN A CA 1
ATOM 1782 C C . ASN A 1 222 ? -6.313 22.526 2.681 1.00 77.06 222 ASN A C 1
ATOM 1784 O O . ASN A 1 222 ? -5.595 21.574 2.391 1.00 77.06 222 ASN A O 1
ATOM 1788 N N . LEU A 1 223 ? -7.623 22.520 2.414 1.00 78.62 223 LEU A N 1
ATOM 1789 C CA . LEU A 1 223 ? -8.272 21.392 1.744 1.00 78.62 223 LEU A CA 1
ATOM 1790 C C . LEU A 1 223 ? -7.957 21.370 0.241 1.00 78.62 223 LEU A C 1
ATOM 1792 O O . LEU A 1 223 ? -8.449 22.205 -0.516 1.00 78.62 223 LEU A O 1
ATOM 1796 N N . ASP A 1 224 ? -7.182 20.381 -0.206 1.00 72.88 224 ASP A N 1
ATOM 1797 C CA . ASP A 1 224 ? -6.898 20.184 -1.628 1.00 72.88 224 ASP A CA 1
ATOM 1798 C C . ASP A 1 224 ? -8.098 19.550 -2.354 1.00 72.88 224 ASP A C 1
ATOM 1800 O O . ASP A 1 224 ? -8.417 18.366 -2.189 1.00 72.88 224 ASP A O 1
ATOM 1804 N N . LEU A 1 225 ? -8.753 20.355 -3.195 1.00 72.31 225 LEU A N 1
ATOM 1805 C CA . LEU A 1 225 ? -9.892 19.963 -4.028 1.00 72.31 225 LEU A CA 1
ATOM 1806 C C . LEU A 1 225 ? -9.528 19.740 -5.509 1.00 72.31 225 LEU A C 1
ATOM 1808 O O . LEU A 1 225 ? -10.426 19.588 -6.340 1.00 72.31 225 LEU A O 1
ATOM 1812 N N . SER A 1 226 ? -8.239 19.647 -5.851 1.00 70.38 226 SER A N 1
ATOM 1813 C CA . SER A 1 226 ? -7.772 19.404 -7.227 1.00 70.38 226 SER A CA 1
ATOM 1814 C C . SER A 1 226 ? -8.346 18.107 -7.817 1.00 70.38 226 SER A C 1
ATOM 1816 O O . SER A 1 226 ? -8.543 17.149 -7.070 1.00 70.38 226 SER A O 1
ATOM 1818 N N . PRO A 1 227 ? -8.643 18.009 -9.121 1.00 63.88 227 PRO A N 1
ATOM 1819 C CA . PRO A 1 227 ? -9.209 16.791 -9.699 1.00 63.88 227 PRO A CA 1
ATOM 1820 C C . PRO A 1 227 ? -8.341 15.553 -9.430 1.00 63.88 227 PRO A C 1
ATOM 1822 O O . PRO A 1 227 ? -7.113 15.610 -9.476 1.00 63.88 227 PRO A O 1
ATOM 1825 N N . ILE A 1 228 ? -8.990 14.420 -9.158 1.00 63.56 228 ILE A N 1
ATOM 1826 C CA . ILE A 1 228 ? -8.302 13.152 -8.904 1.00 63.56 228 ILE A CA 1
ATOM 1827 C C . ILE A 1 228 ? -7.705 12.660 -10.216 1.00 63.56 228 ILE A C 1
ATOM 1829 O O . ILE A 1 228 ? -8.469 12.188 -11.041 1.00 63.56 228 ILE A O 1
ATOM 1833 N N . ARG A 1 229 ? -6.381 12.726 -10.410 1.00 63.97 229 ARG A N 1
ATOM 1834 C CA . ARG A 1 229 ? -5.666 12.337 -11.654 1.00 63.97 229 ARG A CA 1
ATOM 1835 C C . ARG A 1 229 ? -6.295 12.947 -12.928 1.00 63.97 229 ARG A C 1
ATOM 1837 O O . ARG A 1 229 ? -7.343 12.506 -13.379 1.00 63.97 229 ARG A O 1
ATOM 1844 N N . ASN A 1 230 ? -5.623 13.895 -13.581 1.00 65.38 230 ASN A N 1
ATOM 1845 C CA . ASN A 1 230 ? -6.126 14.622 -14.767 1.00 65.38 230 ASN A CA 1
ATOM 1846 C C . ASN A 1 230 ? -6.258 13.772 -16.068 1.00 65.38 230 ASN A C 1
ATOM 1848 O O . ASN A 1 230 ? -5.751 14.164 -17.116 1.00 65.38 230 ASN A O 1
ATOM 1852 N N . SER A 1 231 ? -6.886 12.590 -16.032 1.00 75.88 231 SER A N 1
ATOM 1853 C CA . SER A 1 231 ? -7.152 11.734 -17.198 1.00 75.88 231 SER A CA 1
ATOM 1854 C C . SER A 1 231 ? -8.356 10.815 -16.960 1.00 75.88 231 SER A C 1
ATOM 1856 O O . SER A 1 231 ? -8.281 9.861 -16.184 1.00 75.88 231 SER A O 1
ATOM 1858 N N . GLU A 1 232 ? -9.454 11.065 -17.679 1.00 78.00 232 GLU A N 1
ATOM 1859 C CA . GLU A 1 232 ? -10.672 10.239 -17.628 1.00 78.00 232 GLU A CA 1
ATOM 1860 C C . GLU A 1 232 ? -10.415 8.795 -18.081 1.00 78.00 232 GLU A C 1
ATOM 1862 O O . GLU A 1 232 ? -10.922 7.853 -17.472 1.00 78.00 232 GLU A O 1
ATOM 1867 N N . ARG A 1 233 ? -9.578 8.603 -19.115 1.00 85.44 233 ARG A N 1
ATOM 1868 C CA . ARG A 1 233 ? -9.212 7.264 -19.608 1.00 85.44 233 ARG 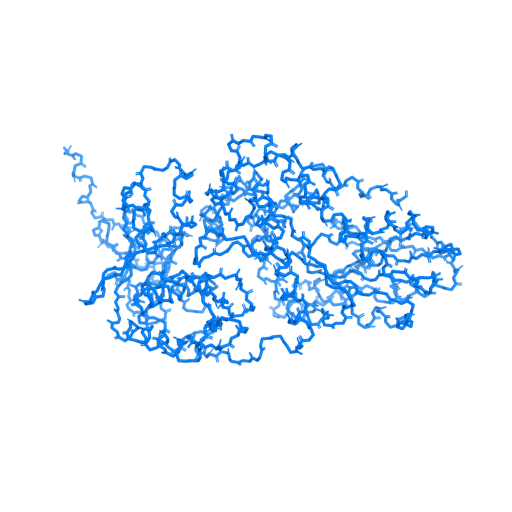A CA 1
ATOM 1869 C C . ARG A 1 233 ? -8.546 6.446 -18.510 1.00 85.44 233 ARG A C 1
ATOM 1871 O O . ARG A 1 233 ? -8.959 5.326 -18.247 1.00 85.44 233 ARG A O 1
ATOM 1878 N N . LEU A 1 234 ? -7.557 7.038 -17.841 1.00 83.38 234 LEU A N 1
ATOM 1879 C CA . LEU A 1 234 ? -6.833 6.382 -16.759 1.00 83.38 234 LEU A CA 1
ATOM 1880 C C . LEU A 1 234 ? -7.760 5.984 -15.608 1.00 83.38 234 LEU A C 1
ATOM 1882 O O . LEU A 1 234 ? -7.671 4.873 -15.092 1.00 83.38 234 LEU A O 1
ATOM 1886 N N . GLN A 1 235 ? -8.642 6.893 -15.191 1.00 79.31 235 GLN A N 1
ATOM 1887 C CA . GLN A 1 235 ? -9.604 6.596 -14.132 1.00 79.31 235 GLN A CA 1
ATOM 1888 C C . GLN A 1 235 ? -10.483 5.401 -14.515 1.00 79.31 235 GLN A C 1
ATOM 1890 O O . GLN A 1 235 ? -10.631 4.475 -13.720 1.00 79.31 235 GLN A O 1
ATOM 1895 N N . LYS A 1 236 ? -11.000 5.388 -15.750 1.00 81.44 236 LYS A N 1
ATOM 1896 C CA . LYS A 1 236 ? -11.815 4.287 -16.267 1.00 81.44 236 LYS A CA 1
ATOM 1897 C C . LYS A 1 236 ? -11.044 2.964 -16.303 1.00 81.44 236 LYS A C 1
ATOM 1899 O O . LYS A 1 236 ? -11.576 1.963 -15.831 1.00 81.44 236 LYS A O 1
ATOM 1904 N N . ASP A 1 237 ? -9.809 2.968 -16.803 1.00 86.75 237 ASP A N 1
ATOM 1905 C CA . ASP A 1 237 ? -8.963 1.771 -16.885 1.00 86.75 237 ASP A CA 1
ATOM 1906 C C . ASP A 1 237 ? -8.693 1.187 -15.484 1.00 86.75 237 ASP A C 1
ATOM 1908 O O . ASP A 1 237 ? -8.855 -0.012 -15.266 1.00 86.75 237 ASP A O 1
ATOM 1912 N N . ILE A 1 238 ? -8.349 2.031 -14.500 1.00 85.00 238 ILE A N 1
ATOM 1913 C CA . ILE A 1 238 ? -8.115 1.593 -13.112 1.00 85.00 238 ILE A CA 1
ATOM 1914 C C . ILE A 1 238 ? -9.390 1.041 -12.474 1.00 85.00 238 ILE A C 1
ATOM 1916 O O . ILE A 1 238 ? -9.322 0.011 -11.805 1.00 85.00 238 ILE A O 1
ATOM 1920 N N . CYS A 1 239 ? -10.538 1.695 -12.672 1.00 80.88 239 CYS A N 1
ATOM 1921 C CA . CYS A 1 239 ? -11.816 1.194 -12.169 1.00 80.88 239 CYS A CA 1
ATOM 1922 C C . CYS A 1 239 ? -12.137 -0.188 -12.747 1.00 80.88 239 CYS A C 1
ATOM 1924 O O . CYS A 1 239 ? -12.402 -1.107 -11.984 1.00 80.88 239 CYS A O 1
ATOM 1926 N N . GLN A 1 240 ? -12.010 -0.371 -14.065 1.00 85.19 240 GLN A N 1
ATOM 1927 C CA . GLN A 1 240 ? -12.254 -1.667 -14.711 1.00 85.19 240 GLN A CA 1
ATOM 1928 C C . GLN A 1 240 ? -11.322 -2.769 -14.192 1.00 85.19 240 GLN A C 1
ATOM 1930 O O . GLN A 1 240 ? -11.756 -3.901 -13.980 1.00 85.19 240 GLN A O 1
ATOM 1935 N N . ILE A 1 241 ? -10.049 -2.438 -13.960 1.00 90.00 241 ILE A N 1
ATOM 1936 C CA . ILE A 1 241 ? -9.071 -3.358 -13.373 1.00 90.00 241 ILE A CA 1
ATOM 1937 C C . ILE A 1 241 ? -9.466 -3.749 -11.944 1.00 90.00 241 ILE A C 1
ATOM 1939 O O . ILE A 1 241 ? -9.409 -4.931 -11.603 1.00 90.00 241 ILE A O 1
ATOM 1943 N N . MET A 1 242 ? -9.865 -2.780 -11.115 1.00 85.75 242 MET A N 1
ATOM 1944 C CA . MET A 1 242 ? -10.305 -3.028 -9.739 1.00 85.75 242 MET A CA 1
ATOM 1945 C C . MET A 1 242 ? -11.589 -3.861 -9.695 1.00 85.75 242 MET A C 1
ATOM 1947 O O . MET A 1 242 ? -11.654 -4.817 -8.927 1.00 85.75 242 MET A O 1
ATOM 1951 N N . ASP A 1 243 ? -12.575 -3.551 -10.540 1.00 85.00 243 ASP A N 1
ATOM 1952 C CA . ASP A 1 243 ? -13.843 -4.284 -10.616 1.00 85.00 243 ASP A CA 1
ATOM 1953 C C . ASP A 1 243 ? -13.607 -5.746 -11.025 1.00 85.00 243 ASP A C 1
ATOM 1955 O O . ASP A 1 243 ? -14.102 -6.667 -10.370 1.00 85.00 243 ASP A O 1
ATOM 1959 N N . LEU A 1 244 ? -12.777 -5.974 -12.054 1.00 89.50 244 LEU A N 1
ATOM 1960 C CA . LEU A 1 244 ? -12.380 -7.320 -12.472 1.00 89.50 244 LEU A CA 1
ATOM 1961 C C . LEU A 1 244 ? -11.647 -8.064 -11.348 1.00 89.50 244 LEU A C 1
ATOM 1963 O O . LEU A 1 244 ? -11.945 -9.230 -11.089 1.00 89.50 244 LEU A O 1
ATOM 1967 N N . TYR A 1 245 ? -10.709 -7.397 -10.670 1.00 90.12 245 TYR A N 1
ATOM 1968 C CA . TYR A 1 245 ? -9.964 -7.973 -9.551 1.00 90.12 245 TYR A CA 1
ATOM 1969 C C . TYR A 1 245 ? -10.900 -8.381 -8.404 1.00 90.12 245 TYR A C 1
ATOM 1971 O O . TYR A 1 245 ? -10.812 -9.506 -7.915 1.00 90.12 245 TYR A O 1
ATOM 1979 N N . MET A 1 246 ? -11.847 -7.519 -8.016 1.00 86.75 246 MET A N 1
ATOM 1980 C CA . MET A 1 246 ? -12.832 -7.823 -6.972 1.00 86.75 246 MET A CA 1
ATOM 1981 C C . MET A 1 246 ? -13.755 -8.983 -7.368 1.00 86.75 246 MET A C 1
ATOM 1983 O O . MET A 1 246 ? -13.984 -9.882 -6.558 1.00 86.75 246 MET A O 1
ATOM 1987 N N . GLN A 1 247 ? -14.238 -9.015 -8.614 1.00 88.19 247 GLN A N 1
ATOM 1988 C CA . GLN A 1 247 ? -15.083 -10.104 -9.117 1.00 88.19 247 GLN A CA 1
ATOM 1989 C C . GLN A 1 247 ? -14.344 -11.451 -9.105 1.00 88.19 247 GLN A C 1
ATOM 1991 O O . GLN A 1 247 ? -14.888 -12.478 -8.683 1.00 88.19 247 GLN A O 1
ATOM 1996 N N . GLN A 1 248 ? -13.089 -11.461 -9.560 1.00 92.44 248 GLN A N 1
ATOM 1997 C CA . GLN A 1 248 ? -12.253 -12.657 -9.537 1.00 92.44 248 GLN A CA 1
ATOM 1998 C C . GLN A 1 248 ? -11.972 -13.111 -8.098 1.00 92.44 248 GLN A C 1
ATOM 2000 O O . GLN A 1 248 ? -12.067 -14.306 -7.828 1.00 92.44 248 GLN A O 1
ATOM 2005 N N . ALA A 1 249 ? -11.697 -12.178 -7.178 1.00 92.69 249 ALA A N 1
ATOM 2006 C CA . ALA A 1 249 ? -11.451 -12.475 -5.768 1.00 92.69 249 ALA A CA 1
ATOM 2007 C C . ALA A 1 249 ? -12.667 -13.134 -5.109 1.00 92.69 249 ALA A C 1
ATOM 2009 O O . ALA A 1 249 ? -12.528 -14.186 -4.485 1.00 92.69 249 ALA A O 1
ATOM 2010 N N . GLN A 1 250 ? -13.863 -12.586 -5.341 1.00 91.56 250 GLN A N 1
ATOM 2011 C CA . GLN A 1 250 ? -15.122 -13.142 -4.842 1.00 91.56 250 GLN A CA 1
ATOM 2012 C C . GLN A 1 250 ? -15.380 -14.567 -5.358 1.00 91.56 250 GLN A C 1
ATOM 2014 O O . GLN A 1 250 ? -15.914 -15.407 -4.639 1.00 91.56 250 GLN A O 1
ATOM 2019 N N . THR A 1 251 ? -14.980 -14.867 -6.598 1.00 91.94 251 THR A N 1
ATOM 2020 C CA . THR A 1 251 ? -15.193 -16.194 -7.208 1.00 91.94 251 THR A CA 1
ATOM 2021 C C . THR A 1 251 ? -14.406 -17.300 -6.494 1.00 91.94 251 THR A C 1
ATOM 2023 O O . THR A 1 251 ? -14.823 -18.458 -6.509 1.00 91.94 251 THR A O 1
ATOM 2026 N N . ILE A 1 252 ? -13.280 -16.960 -5.860 1.00 93.94 252 ILE A N 1
ATOM 2027 C CA . ILE A 1 252 ? -12.382 -17.926 -5.206 1.00 93.94 252 ILE A CA 1
ATOM 2028 C C . ILE A 1 252 ? -12.280 -17.776 -3.687 1.00 93.94 252 ILE A C 1
ATOM 2030 O O . ILE A 1 252 ? -11.505 -18.500 -3.064 1.00 93.94 252 ILE A O 1
ATOM 2034 N N . GLY A 1 253 ? -13.061 -16.878 -3.082 1.00 93.62 253 GLY A N 1
ATOM 2035 C CA . GLY A 1 253 ? -13.071 -16.663 -1.632 1.00 93.62 253 GLY A CA 1
ATOM 2036 C C . GLY A 1 253 ? -11.947 -15.752 -1.114 1.00 93.62 253 GLY A C 1
ATOM 2037 O O . GLY A 1 253 ? -11.612 -15.797 0.072 1.00 93.62 253 GLY A O 1
ATOM 2038 N N . PHE A 1 254 ? -11.321 -14.950 -1.980 1.00 95.25 254 PHE A N 1
ATOM 2039 C CA . PHE A 1 254 ? -10.227 -14.028 -1.638 1.00 95.25 254 PHE A CA 1
ATOM 2040 C C . PHE A 1 254 ? -10.689 -12.571 -1.448 1.00 95.25 254 PHE A C 1
ATOM 2042 O O . PHE A 1 254 ? -9.901 -11.636 -1.584 1.00 95.25 254 PHE A O 1
ATOM 2049 N N . GLU A 1 255 ? -11.966 -12.350 -1.135 1.00 93.00 255 GLU A N 1
ATOM 2050 C CA . GLU A 1 255 ? -12.554 -11.013 -1.011 1.00 93.00 255 GLU A CA 1
ATOM 2051 C C . GLU A 1 255 ? -12.140 -10.215 0.237 1.00 93.00 255 GLU A C 1
ATOM 2053 O O . GLU A 1 255 ? -12.360 -9.006 0.263 1.00 93.00 255 GLU A O 1
ATOM 2058 N N . SER A 1 256 ? -11.578 -10.835 1.280 1.00 95.81 256 SER A N 1
ATOM 2059 C CA . SER A 1 256 ? -11.192 -10.133 2.512 1.00 95.81 256 SER A CA 1
ATOM 2060 C C . SER A 1 256 ? -10.167 -10.901 3.345 1.00 95.81 256 SER A C 1
ATOM 2062 O O . SER A 1 256 ? -9.880 -12.074 3.097 1.00 95.81 256 SER A O 1
ATOM 2064 N N . ILE A 1 257 ? -9.637 -10.261 4.393 1.00 96.12 257 ILE A N 1
ATOM 2065 C CA . ILE A 1 257 ? -8.758 -10.961 5.336 1.00 96.12 257 ILE A CA 1
ATOM 2066 C C . ILE A 1 257 ? -9.475 -12.111 6.036 1.00 96.12 257 ILE A C 1
ATOM 2068 O O . ILE A 1 257 ? -8.912 -13.198 6.157 1.00 96.12 257 ILE A O 1
ATOM 2072 N N . ALA A 1 258 ? -10.722 -11.893 6.449 1.00 96.75 258 ALA A N 1
ATOM 2073 C CA . ALA A 1 258 ? -11.529 -12.908 7.106 1.00 96.75 258 ALA A CA 1
ATOM 2074 C C . ALA A 1 258 ? -11.747 -14.143 6.215 1.00 96.75 258 ALA A C 1
ATOM 2076 O O . ALA A 1 258 ? -11.551 -15.279 6.660 1.00 96.75 258 ALA A O 1
ATOM 2077 N N . SER A 1 259 ? -12.085 -13.927 4.938 1.00 96.69 259 SER A N 1
ATOM 2078 C CA . SER A 1 259 ? -12.346 -15.018 3.993 1.00 96.69 259 SER A CA 1
ATOM 2079 C C . SER A 1 259 ? -11.079 -15.833 3.707 1.00 96.69 259 SER A C 1
ATOM 2081 O O . SER A 1 259 ? -11.114 -17.066 3.742 1.00 96.69 259 SER A O 1
ATOM 2083 N N . ILE A 1 260 ? -9.932 -15.168 3.535 1.00 97.19 260 ILE A N 1
ATOM 2084 C CA . ILE A 1 260 ? -8.649 -15.846 3.308 1.00 97.19 260 ILE A CA 1
ATOM 2085 C C . ILE A 1 260 ? -8.184 -16.575 4.574 1.00 97.19 260 ILE A C 1
ATOM 2087 O O . ILE A 1 260 ? -7.775 -17.732 4.484 1.00 97.19 260 ILE A O 1
ATOM 2091 N N . ASN A 1 261 ? -8.316 -15.971 5.762 1.00 97.00 261 ASN A N 1
ATOM 2092 C CA . ASN A 1 261 ? -8.026 -16.641 7.037 1.00 97.00 261 ASN A CA 1
ATOM 2093 C C . ASN A 1 261 ? -8.817 -17.945 7.182 1.00 97.00 261 ASN A C 1
ATOM 2095 O O . ASN A 1 261 ? -8.267 -18.974 7.577 1.00 97.00 261 ASN A O 1
ATOM 2099 N N . LYS A 1 262 ? -10.102 -17.921 6.815 1.00 95.50 262 LYS A N 1
ATOM 2100 C CA . LYS A 1 262 ? -10.951 -19.113 6.807 1.00 95.50 262 LYS A CA 1
ATOM 2101 C C . LYS A 1 262 ? -10.462 -20.150 5.795 1.00 95.50 262 LYS A C 1
ATOM 2103 O O . LYS A 1 262 ? -10.418 -21.332 6.131 1.00 95.50 262 LYS A O 1
ATOM 2108 N N . LEU A 1 263 ? -10.053 -19.741 4.592 1.00 95.62 263 LEU A N 1
ATOM 2109 C CA . LEU A 1 263 ? -9.495 -20.660 3.590 1.00 95.62 263 LEU A CA 1
ATOM 2110 C C . LEU A 1 263 ? -8.193 -21.323 4.044 1.00 95.62 263 LEU A C 1
ATOM 2112 O O . LEU A 1 263 ? -7.980 -22.488 3.721 1.00 95.62 263 LEU A O 1
ATOM 2116 N N . VAL A 1 264 ? -7.358 -20.644 4.837 1.00 94.94 264 VAL A N 1
ATOM 2117 C CA . VAL A 1 264 ? -6.123 -21.234 5.387 1.00 94.94 264 VAL A CA 1
ATOM 2118 C C . VAL A 1 264 ? -6.402 -22.467 6.258 1.00 94.94 264 VAL A C 1
ATOM 2120 O O . VAL A 1 264 ? -5.572 -23.373 6.315 1.00 94.94 264 VAL A O 1
ATOM 2123 N N . SER A 1 265 ? -7.589 -22.570 6.867 1.00 91.62 265 SER A N 1
ATOM 2124 C CA . SER A 1 265 ? -7.998 -23.769 7.617 1.00 91.62 265 SER A CA 1
ATOM 2125 C C . SER A 1 265 ? -8.298 -25.000 6.739 1.00 91.62 265 SER A C 1
ATOM 2127 O O . SER A 1 265 ? -8.395 -26.110 7.261 1.00 91.62 265 SER A O 1
ATOM 2129 N N . ASP A 1 266 ? -8.406 -24.834 5.415 1.00 95.12 266 ASP A N 1
ATOM 2130 C CA . ASP A 1 266 ? -8.646 -25.899 4.434 1.00 95.12 266 ASP A CA 1
ATOM 2131 C C . ASP A 1 266 ? -7.556 -25.867 3.340 1.00 95.12 266 ASP A C 1
ATOM 2133 O O . ASP A 1 266 ? -7.723 -25.227 2.294 1.00 95.12 266 ASP A O 1
ATOM 2137 N N . PRO A 1 267 ? -6.424 -26.575 3.543 1.00 93.12 267 PRO A N 1
ATOM 2138 C CA . PRO A 1 267 ? -5.271 -26.504 2.644 1.00 93.12 267 PRO A CA 1
ATOM 2139 C C . PRO A 1 267 ? -5.579 -26.860 1.184 1.00 93.12 267 PRO A C 1
ATOM 2141 O O . PRO A 1 267 ? -4.952 -26.320 0.274 1.00 93.12 267 PRO A O 1
ATOM 2144 N N . LYS A 1 268 ? -6.553 -27.749 0.936 1.00 94.75 268 LYS A N 1
ATOM 2145 C CA . LYS A 1 268 ? -6.934 -28.144 -0.428 1.00 94.75 268 LYS A CA 1
ATOM 2146 C C . LYS A 1 268 ? -7.681 -27.021 -1.137 1.00 94.75 268 LYS A C 1
ATOM 2148 O O . LYS A 1 268 ? -7.371 -26.718 -2.288 1.00 94.75 268 LYS A O 1
ATOM 2153 N N . LYS A 1 269 ? -8.646 -26.386 -0.462 1.00 96.19 269 LYS A N 1
ATOM 2154 C CA . LYS A 1 269 ? -9.353 -25.227 -1.030 1.00 96.19 269 LYS A CA 1
ATOM 2155 C C . LYS A 1 269 ? -8.416 -24.048 -1.236 1.00 96.19 269 LYS A C 1
ATOM 2157 O O . LYS A 1 269 ? -8.488 -23.419 -2.287 1.00 96.19 269 LYS A O 1
ATOM 2162 N N . LEU A 1 270 ? -7.513 -23.802 -0.286 1.00 97.06 270 LEU A N 1
ATOM 2163 C CA . LEU A 1 270 ? -6.502 -22.760 -0.418 1.00 97.06 270 LEU A CA 1
ATOM 2164 C C . LEU A 1 270 ? -5.625 -22.978 -1.659 1.00 97.06 270 LEU A C 1
ATOM 2166 O O . LEU A 1 270 ? -5.487 -22.067 -2.470 1.00 97.06 270 LEU A O 1
ATOM 2170 N N . ALA A 1 271 ? -5.074 -24.183 -1.838 1.00 96.25 271 ALA A N 1
ATOM 2171 C CA . ALA A 1 271 ? -4.232 -24.502 -2.992 1.00 96.25 271 ALA A CA 1
ATOM 2172 C C . ALA A 1 271 ? -4.981 -24.340 -4.329 1.00 96.25 271 ALA A C 1
ATOM 2174 O O . ALA A 1 271 ? -4.426 -23.803 -5.291 1.00 96.25 271 ALA A O 1
ATOM 2175 N N . ASN A 1 272 ? -6.256 -24.740 -4.385 1.00 95.88 272 ASN A N 1
ATOM 2176 C CA . ASN A 1 272 ? -7.097 -24.541 -5.568 1.00 95.88 272 ASN A CA 1
ATOM 2177 C C . ASN A 1 272 ? -7.345 -23.051 -5.857 1.00 95.88 272 ASN A C 1
ATOM 2179 O O . ASN A 1 272 ? -7.244 -22.629 -7.009 1.00 95.88 272 ASN A O 1
ATOM 2183 N N . ALA A 1 273 ? -7.634 -22.250 -4.827 1.00 97.00 273 ALA A N 1
ATOM 2184 C CA . ALA A 1 273 ? -7.844 -20.811 -4.969 1.00 97.00 273 ALA A CA 1
ATOM 2185 C C . ALA A 1 273 ? -6.567 -20.093 -5.441 1.00 97.00 273 ALA A C 1
ATOM 2187 O O . ALA A 1 273 ? -6.626 -19.299 -6.380 1.00 97.00 273 ALA A O 1
ATOM 2188 N N . ILE A 1 274 ? -5.404 -20.440 -4.873 1.00 97.31 274 ILE A N 1
ATOM 2189 C CA . ILE A 1 274 ? -4.093 -19.947 -5.331 1.00 97.31 274 ILE A CA 1
ATOM 2190 C C . ILE A 1 274 ? -3.873 -20.302 -6.805 1.00 97.31 274 ILE A C 1
ATOM 2192 O O . ILE A 1 274 ? -3.548 -19.427 -7.603 1.00 97.31 274 ILE A O 1
ATOM 2196 N N . SER A 1 275 ? -4.121 -21.556 -7.189 1.00 95.81 275 SER A N 1
ATOM 2197 C CA . SER A 1 275 ? -3.943 -22.012 -8.575 1.00 95.81 275 SER A CA 1
ATOM 2198 C C . SER A 1 275 ? -4.817 -21.231 -9.561 1.00 95.81 275 SER A C 1
ATOM 2200 O O . SER A 1 275 ? -4.358 -20.876 -10.645 1.00 95.81 275 SER A O 1
ATOM 2202 N N . TYR A 1 276 ? -6.064 -20.921 -9.192 1.00 95.50 276 TYR A N 1
ATOM 2203 C CA . TYR A 1 276 ? -6.955 -20.116 -10.030 1.00 95.50 276 TYR A CA 1
ATOM 2204 C C . TYR A 1 276 ? -6.518 -18.648 -10.112 1.00 95.50 276 TYR A C 1
ATOM 2206 O O . TYR A 1 276 ? -6.551 -18.062 -11.196 1.00 95.50 276 TYR A O 1
ATOM 2214 N N . ALA A 1 277 ? -6.084 -18.053 -8.994 1.00 95.31 277 ALA A N 1
ATOM 2215 C CA . ALA A 1 277 ? -5.546 -16.693 -8.980 1.00 95.31 277 ALA A CA 1
ATOM 2216 C C . ALA A 1 277 ? -4.327 -16.569 -9.912 1.00 95.31 277 ALA A C 1
ATOM 2218 O O . ALA A 1 277 ? -4.263 -15.654 -10.731 1.00 95.31 277 ALA A O 1
ATOM 2219 N N . GLU A 1 278 ? -3.410 -17.532 -9.839 1.00 96.00 278 GLU A N 1
ATOM 2220 C CA . GLU A 1 278 ? -2.196 -17.595 -10.659 1.00 96.00 278 GLU A CA 1
ATOM 2221 C C . GLU A 1 278 ? -2.508 -17.857 -12.136 1.00 96.00 278 GLU A C 1
ATOM 2223 O O . GLU A 1 278 ? -1.952 -17.200 -13.014 1.00 96.00 278 GLU A O 1
ATOM 2228 N N . PHE A 1 279 ? -3.465 -18.742 -12.433 1.00 95.19 279 PHE A N 1
ATOM 2229 C CA . PHE A 1 279 ? -3.928 -18.965 -13.804 1.00 95.19 279 PHE A CA 1
ATOM 2230 C C . PHE A 1 279 ? -4.535 -17.699 -14.426 1.00 95.19 279 PHE A C 1
ATOM 2232 O O . PHE A 1 279 ? -4.234 -17.365 -15.573 1.00 95.19 279 PHE A O 1
ATOM 2239 N N . ASN A 1 280 ? -5.370 -16.969 -13.678 1.00 93.19 280 ASN A N 1
ATOM 2240 C CA . ASN A 1 280 ? -5.937 -15.707 -14.156 1.00 93.19 280 ASN A CA 1
ATOM 2241 C C . ASN A 1 280 ? -4.858 -14.659 -14.404 1.00 93.19 280 ASN A C 1
ATOM 2243 O O . ASN A 1 280 ? -4.935 -13.930 -15.394 1.00 93.19 280 ASN A O 1
ATOM 2247 N N . HIS A 1 281 ? -3.864 -14.585 -13.519 1.00 94.19 281 HIS A N 1
ATOM 2248 C CA . HIS A 1 281 ? -2.765 -13.644 -13.679 1.00 94.19 281 HIS A CA 1
ATOM 2249 C C . HIS A 1 281 ? -1.919 -13.983 -14.901 1.00 94.19 281 HIS A C 1
ATOM 2251 O O . HIS A 1 281 ? -1.629 -13.102 -15.707 1.00 94.19 281 HIS A O 1
ATOM 2257 N N . GLU A 1 282 ? -1.628 -15.267 -15.116 1.00 95.00 282 GLU A N 1
ATOM 2258 C CA . GLU A 1 282 ? -0.917 -15.721 -16.309 1.00 95.00 282 GLU A CA 1
ATOM 2259 C C . GLU A 1 282 ? -1.683 -15.418 -17.597 1.00 95.00 282 GLU A C 1
ATOM 2261 O O . GLU A 1 282 ? -1.116 -14.918 -18.571 1.00 95.00 282 GLU A O 1
ATOM 2266 N N . LYS A 1 283 ? -3.001 -15.647 -17.595 1.00 95.62 283 LYS A N 1
ATOM 2267 C CA . LYS A 1 283 ? -3.863 -15.278 -18.720 1.00 95.62 283 LYS A CA 1
ATOM 2268 C C . LYS A 1 283 ? -3.734 -13.785 -19.047 1.00 95.62 283 LYS A C 1
ATOM 2270 O O . LYS A 1 283 ? -3.582 -13.439 -20.216 1.00 95.62 283 LYS A O 1
ATOM 2275 N N . GLN A 1 284 ? -3.747 -12.913 -18.037 1.00 95.50 284 GLN A N 1
ATOM 2276 C CA . GLN A 1 284 ? -3.609 -11.464 -18.225 1.00 95.50 284 GLN A CA 1
ATOM 2277 C C . GLN A 1 284 ? -2.232 -11.072 -18.782 1.00 95.50 284 GLN A C 1
ATOM 2279 O O . GLN A 1 284 ? -2.154 -10.192 -19.640 1.00 95.50 284 GLN A O 1
ATOM 2284 N N . ILE A 1 285 ? -1.142 -11.725 -18.358 1.00 96.62 285 ILE A N 1
ATOM 2285 C CA . ILE A 1 285 ? 0.193 -11.494 -18.941 1.00 96.62 285 ILE A CA 1
ATOM 2286 C C . ILE A 1 285 ? 0.195 -11.894 -20.425 1.00 96.62 285 ILE A C 1
ATOM 2288 O O . ILE A 1 285 ? 0.660 -11.127 -21.277 1.00 96.62 285 ILE A O 1
ATOM 2292 N N . GLY A 1 286 ? -0.384 -13.054 -20.746 1.00 97.19 286 GLY A N 1
ATOM 2293 C CA . GLY A 1 286 ? -0.568 -13.513 -22.121 1.00 97.19 286 GLY A CA 1
ATOM 2294 C C . GLY A 1 286 ? -1.388 -12.539 -22.973 1.00 97.19 286 GLY A C 1
ATOM 2295 O O . GLY A 1 286 ? -1.034 -12.291 -24.124 1.00 97.19 286 GLY A O 1
ATOM 2296 N N . GLU A 1 287 ? -2.431 -11.924 -22.409 1.00 97.12 287 GLU A N 1
ATOM 2297 C CA . GLU A 1 287 ? -3.232 -10.883 -23.070 1.00 97.12 287 GLU A CA 1
ATOM 2298 C C . GLU A 1 287 ? -2.417 -9.614 -23.370 1.00 97.12 287 GLU A C 1
ATOM 2300 O O . GLU A 1 287 ? -2.608 -9.008 -24.427 1.00 97.12 287 GLU A O 1
ATOM 2305 N N . VAL A 1 288 ? -1.470 -9.222 -22.504 1.00 97.00 288 VAL A N 1
ATOM 2306 C CA . VAL A 1 288 ? -0.551 -8.108 -22.803 1.00 97.00 288 VAL A CA 1
ATOM 2307 C C . VAL A 1 288 ? 0.375 -8.466 -23.959 1.00 97.00 288 VAL A C 1
ATOM 2309 O O . VAL A 1 288 ? 0.460 -7.709 -24.929 1.00 97.00 288 VAL A O 1
ATOM 2312 N N . ALA A 1 289 ? 1.024 -9.633 -23.898 1.00 97.12 289 ALA A N 1
ATOM 2313 C CA . ALA A 1 289 ? 1.862 -10.122 -24.991 1.00 97.12 289 ALA A CA 1
ATOM 2314 C C . ALA A 1 289 ? 1.060 -10.255 -26.296 1.00 97.12 289 ALA A C 1
ATOM 2316 O O . ALA A 1 289 ? 1.593 -10.045 -27.387 1.00 97.12 289 ALA A O 1
ATOM 2317 N N . ALA A 1 290 ? -0.245 -10.532 -26.193 1.00 97.12 290 ALA A N 1
ATOM 2318 C CA . ALA A 1 290 ? -1.109 -10.679 -27.346 1.00 97.12 290 ALA A CA 1
ATOM 2319 C C . ALA A 1 290 ? -1.349 -9.396 -28.143 1.00 97.12 290 ALA A C 1
ATOM 2321 O O . ALA A 1 290 ? -1.683 -9.480 -29.329 1.00 97.12 290 ALA A O 1
ATOM 2322 N N . ARG A 1 291 ? -1.123 -8.232 -27.525 1.00 96.50 291 ARG A N 1
ATOM 2323 C CA . ARG A 1 291 ? -1.207 -6.925 -28.186 1.00 96.50 291 ARG A CA 1
ATOM 2324 C C . ARG A 1 291 ? -0.014 -6.625 -29.093 1.00 96.50 291 ARG A C 1
ATOM 2326 O O . ARG A 1 291 ? -0.114 -5.721 -29.918 1.00 96.50 291 ARG A O 1
ATOM 2333 N N . ALA A 1 292 ? 1.093 -7.359 -28.966 1.00 95.44 292 ALA A N 1
ATOM 2334 C CA . ALA A 1 292 ? 2.219 -7.226 -29.882 1.00 95.44 292 ALA A CA 1
ATOM 2335 C C . ALA A 1 292 ? 1.850 -7.769 -31.273 1.00 95.44 292 ALA A C 1
ATOM 2337 O O . ALA A 1 292 ? 1.312 -8.872 -31.405 1.00 95.44 292 ALA A O 1
ATOM 2338 N N . THR A 1 293 ? 2.161 -6.986 -32.302 1.00 94.06 293 THR A N 1
ATOM 2339 C CA . THR A 1 293 ? 1.940 -7.308 -33.720 1.00 94.06 293 THR A CA 1
ATOM 2340 C C . THR A 1 293 ? 3.279 -7.461 -34.437 1.00 94.06 293 THR A C 1
ATOM 2342 O O . THR A 1 293 ? 4.311 -7.086 -33.887 1.00 94.06 293 THR A O 1
ATOM 2345 N N . ASP A 1 294 ? 3.279 -7.902 -35.694 1.00 91.12 294 ASP A N 1
ATOM 2346 C CA . ASP A 1 294 ? 4.506 -8.012 -36.507 1.00 91.12 294 ASP A CA 1
ATOM 2347 C C . ASP A 1 294 ? 5.234 -6.666 -36.704 1.00 91.12 294 ASP A C 1
ATOM 2349 O O . ASP A 1 294 ? 6.423 -6.619 -37.024 1.00 91.12 294 ASP A O 1
ATOM 2353 N N . LYS A 1 295 ? 4.524 -5.546 -36.501 1.00 93.56 295 LYS A N 1
ATOM 2354 C CA . LYS A 1 295 ? 5.097 -4.193 -36.533 1.00 93.56 295 LYS A CA 1
ATOM 2355 C C . LYS A 1 295 ? 5.734 -3.785 -35.208 1.00 93.56 295 LYS A C 1
ATOM 2357 O O . LYS A 1 295 ? 6.534 -2.853 -35.192 1.00 93.56 295 LYS A O 1
ATOM 2362 N N . THR A 1 296 ? 5.374 -4.434 -34.103 1.00 96.00 296 THR A N 1
ATOM 2363 C CA . THR A 1 296 ? 5.894 -4.105 -32.778 1.00 96.00 296 THR A CA 1
ATOM 2364 C C . THR A 1 296 ? 7.381 -4.433 -32.734 1.00 96.00 296 THR A C 1
ATOM 2366 O O . THR A 1 296 ? 7.777 -5.571 -32.954 1.00 96.00 296 THR A O 1
ATOM 2369 N N . LYS A 1 297 ? 8.206 -3.425 -32.449 1.00 96.31 297 LYS A N 1
ATOM 2370 C CA . LYS A 1 297 ? 9.656 -3.556 -32.277 1.00 96.31 297 LYS A CA 1
ATOM 2371 C C . LYS A 1 297 ? 10.099 -3.350 -30.840 1.00 96.31 297 LYS A C 1
ATOM 2373 O O . LYS A 1 297 ? 11.099 -3.938 -30.446 1.00 96.31 297 LYS A O 1
ATOM 2378 N N . ILE A 1 298 ? 9.359 -2.564 -30.054 1.00 97.81 298 ILE A N 1
ATOM 2379 C CA . ILE A 1 298 ? 9.647 -2.367 -28.629 1.00 97.81 298 ILE A CA 1
ATOM 2380 C C . ILE A 1 298 ? 8.376 -2.461 -27.781 1.00 97.81 298 ILE A C 1
ATOM 2382 O O . ILE A 1 298 ? 7.354 -1.854 -28.098 1.00 97.81 298 ILE A O 1
ATOM 2386 N N . ILE A 1 299 ? 8.463 -3.166 -26.657 1.00 98.31 299 ILE A N 1
ATOM 2387 C CA . ILE A 1 299 ? 7.509 -3.103 -25.552 1.00 98.31 299 ILE A CA 1
ATOM 2388 C C . ILE A 1 299 ? 8.194 -2.406 -24.378 1.00 98.31 299 ILE A C 1
ATOM 2390 O O . ILE A 1 299 ? 9.152 -2.927 -23.814 1.00 98.31 299 ILE A O 1
ATOM 2394 N N . PHE A 1 300 ? 7.707 -1.225 -24.014 1.00 98.50 300 PHE A N 1
ATOM 2395 C CA . PHE A 1 300 ? 8.165 -0.469 -22.855 1.00 98.50 300 PHE A CA 1
ATOM 2396 C C . PHE A 1 300 ? 7.344 -0.849 -21.626 1.00 98.50 300 PHE A C 1
ATOM 2398 O O . PHE A 1 300 ? 6.119 -0.766 -21.660 1.00 98.50 300 PHE A O 1
ATOM 2405 N N . VAL A 1 301 ? 8.004 -1.217 -20.533 1.00 98.50 301 VAL A N 1
ATOM 2406 C CA . VAL A 1 301 ? 7.378 -1.605 -19.265 1.00 98.50 301 VAL A CA 1
ATOM 2407 C C . VAL A 1 301 ? 7.865 -0.663 -18.167 1.00 98.50 301 VAL A C 1
ATOM 2409 O O . VAL A 1 301 ? 8.996 -0.782 -17.699 1.00 98.50 301 VAL A O 1
ATOM 2412 N N . ALA A 1 302 ? 7.019 0.271 -17.728 1.00 97.88 302 ALA A N 1
ATOM 2413 C CA . ALA A 1 302 ? 7.323 1.114 -16.569 1.00 97.88 302 ALA A CA 1
ATOM 2414 C C . ALA A 1 302 ? 6.335 0.900 -15.437 1.00 97.88 302 ALA A C 1
ATOM 2416 O O . ALA A 1 302 ? 5.232 0.395 -15.606 1.00 97.88 302 ALA A O 1
ATOM 2417 N N . GLY A 1 303 ? 6.751 1.301 -14.254 1.00 95.44 303 GLY A N 1
ATOM 2418 C CA . GLY A 1 303 ? 5.997 1.104 -13.038 1.00 95.44 303 GLY A CA 1
ATOM 2419 C C . GLY A 1 303 ? 6.848 1.527 -11.855 1.00 95.44 303 GLY A C 1
ATOM 2420 O O . GLY A 1 303 ? 8.081 1.405 -11.910 1.00 95.44 303 GLY A O 1
ATOM 2421 N N . PRO A 1 304 ? 6.220 1.995 -10.772 1.00 93.62 304 PRO A N 1
ATOM 2422 C CA . PRO A 1 304 ? 6.945 2.496 -9.616 1.00 93.62 304 PRO A CA 1
ATOM 2423 C C . PRO A 1 304 ? 7.717 1.360 -8.917 1.00 93.62 304 PRO A C 1
ATOM 2425 O O . PRO A 1 304 ? 7.611 0.185 -9.295 1.00 93.62 304 PRO A O 1
ATOM 2428 N N . SER A 1 305 ? 8.527 1.665 -7.905 1.00 91.00 305 SER A N 1
ATOM 2429 C CA . SER A 1 305 ? 9.348 0.658 -7.224 1.00 91.00 305 SER A CA 1
ATOM 2430 C C . SER A 1 305 ? 8.493 -0.481 -6.641 1.00 91.00 305 SER A C 1
ATOM 2432 O O . SER A 1 305 ? 7.388 -0.252 -6.141 1.00 91.00 305 SER A O 1
ATOM 2434 N N . SER A 1 306 ? 8.992 -1.720 -6.706 1.00 91.56 306 SER A N 1
ATOM 2435 C CA . SER A 1 306 ? 8.295 -2.931 -6.224 1.00 91.56 306 SER A CA 1
ATOM 2436 C C . SER A 1 306 ? 6.966 -3.248 -6.932 1.00 91.56 306 SER A C 1
ATOM 2438 O O . SER A 1 306 ? 6.044 -3.817 -6.348 1.00 91.56 306 SER A O 1
ATOM 2440 N N . SER A 1 307 ? 6.860 -2.884 -8.212 1.00 92.81 307 SER A N 1
ATOM 2441 C CA . SER A 1 307 ? 5.722 -3.220 -9.081 1.00 92.81 307 SER A CA 1
ATOM 2442 C C . SER A 1 307 ? 5.822 -4.591 -9.758 1.00 92.81 307 SER A C 1
ATOM 2444 O O . SER A 1 307 ? 4.804 -5.051 -10.259 1.00 92.81 307 SER A O 1
ATOM 2446 N N . GLY A 1 308 ? 6.980 -5.260 -9.750 1.00 91.62 308 GLY A N 1
ATOM 2447 C CA . GLY A 1 308 ? 7.173 -6.556 -10.420 1.00 91.62 308 GLY A CA 1
ATOM 2448 C C . GLY A 1 308 ? 7.569 -6.453 -11.899 1.00 91.62 308 GLY A C 1
ATOM 2449 O O . GLY A 1 308 ? 7.294 -7.372 -12.665 1.00 91.62 308 GLY A O 1
ATOM 2450 N N . LYS A 1 309 ? 8.155 -5.316 -12.321 1.00 94.12 309 LYS A N 1
ATOM 2451 C CA . LYS A 1 309 ? 8.556 -5.042 -13.719 1.00 94.12 309 LYS A CA 1
ATOM 2452 C C . LYS A 1 309 ? 9.467 -6.122 -14.284 1.00 94.12 309 LYS A C 1
ATOM 2454 O O . LYS A 1 309 ? 9.189 -6.626 -15.364 1.00 94.12 309 LYS A O 1
ATOM 2459 N N . THR A 1 310 ? 10.527 -6.461 -13.552 1.00 90.31 310 THR A N 1
ATOM 2460 C CA . THR A 1 310 ? 11.555 -7.415 -13.974 1.00 90.31 310 THR A CA 1
ATOM 2461 C C . THR A 1 310 ? 10.935 -8.764 -14.299 1.00 90.31 310 THR A C 1
ATOM 2463 O O . THR A 1 310 ? 11.073 -9.263 -15.417 1.00 90.31 310 THR A O 1
ATOM 2466 N N . THR A 1 311 ? 10.180 -9.324 -13.352 1.00 92.12 311 THR A N 1
ATOM 2467 C CA . THR A 1 311 ? 9.539 -10.624 -13.553 1.00 92.12 311 THR A CA 1
ATOM 2468 C C . THR A 1 311 ? 8.472 -10.555 -14.640 1.00 92.12 311 THR A C 1
ATOM 2470 O O . THR A 1 311 ? 8.429 -11.422 -15.508 1.00 92.12 311 THR A O 1
ATOM 2473 N N . PHE A 1 312 ? 7.660 -9.494 -14.668 1.00 95.44 312 PHE A N 1
ATOM 2474 C CA . PHE A 1 312 ? 6.657 -9.292 -15.714 1.00 95.44 312 PHE A CA 1
ATOM 2475 C C . PHE A 1 312 ? 7.273 -9.208 -17.118 1.00 95.44 312 PHE A C 1
ATOM 2477 O O . PHE A 1 312 ? 6.787 -9.865 -18.034 1.00 95.44 312 PHE A O 1
ATOM 2484 N N . ALA A 1 313 ? 8.361 -8.454 -17.296 1.00 95.38 313 ALA A N 1
ATOM 2485 C CA . ALA A 1 313 ? 9.064 -8.320 -18.571 1.00 95.38 313 ALA A CA 1
ATOM 2486 C C . ALA A 1 313 ? 9.584 -9.675 -19.073 1.00 95.38 313 ALA A C 1
ATOM 2488 O O . ALA A 1 313 ? 9.442 -10.001 -20.256 1.00 95.38 313 ALA A O 1
ATOM 2489 N N . ASN A 1 314 ? 10.116 -10.504 -18.171 1.00 93.12 314 ASN A N 1
ATOM 2490 C CA . ASN A 1 314 ? 10.533 -11.858 -18.519 1.00 93.12 314 ASN A CA 1
ATOM 2491 C C . ASN A 1 314 ? 9.334 -12.751 -18.891 1.00 93.12 314 ASN A C 1
ATOM 2493 O O . ASN A 1 314 ? 9.388 -13.469 -19.887 1.00 93.12 314 ASN A O 1
ATOM 2497 N N . ARG A 1 315 ? 8.223 -12.675 -18.148 1.00 94.19 315 ARG A N 1
ATOM 2498 C CA . ARG A 1 315 ? 7.004 -13.454 -18.433 1.00 94.19 315 ARG A CA 1
ATOM 2499 C C . ARG A 1 315 ? 6.383 -13.072 -19.776 1.00 94.19 315 ARG A C 1
ATOM 2501 O O . ARG A 1 315 ? 6.077 -13.946 -20.585 1.00 94.19 315 ARG A O 1
ATOM 2508 N N . VAL A 1 316 ? 6.281 -11.774 -20.068 1.00 96.19 316 VAL A N 1
ATOM 2509 C CA . VAL A 1 316 ? 5.873 -11.275 -21.391 1.00 96.19 316 VAL A CA 1
ATOM 2510 C C . VAL A 1 316 ? 6.809 -11.812 -22.473 1.00 96.19 316 VAL A C 1
ATOM 2512 O O . VAL A 1 316 ? 6.331 -12.274 -23.505 1.00 96.19 316 VAL A O 1
ATOM 2515 N N . SER A 1 317 ? 8.122 -11.839 -22.228 1.00 95.81 317 SER A N 1
ATOM 2516 C CA . SER A 1 317 ? 9.098 -12.411 -23.166 1.00 95.81 317 SER A CA 1
ATOM 2517 C C . SER A 1 317 ? 8.841 -13.902 -23.444 1.00 95.81 317 SER A C 1
ATOM 2519 O O . SER A 1 317 ? 8.917 -14.336 -24.593 1.00 95.81 317 SER A O 1
ATOM 2521 N N . CYS A 1 318 ? 8.444 -14.696 -22.446 1.00 94.25 318 CYS A N 1
ATOM 2522 C CA . CYS A 1 318 ? 8.050 -16.094 -22.666 1.00 94.25 318 CYS A CA 1
ATOM 2523 C C . CYS A 1 318 ? 6.834 -16.217 -23.595 1.00 94.25 318 CYS A C 1
ATOM 2525 O O . CYS A 1 318 ? 6.862 -16.999 -24.547 1.00 94.25 318 CYS A O 1
ATOM 2527 N N . HIS A 1 319 ? 5.788 -15.417 -23.366 1.00 95.94 319 HIS A N 1
ATOM 2528 C CA . HIS A 1 319 ? 4.605 -15.408 -24.233 1.00 95.94 319 HIS A CA 1
ATOM 2529 C C . HIS A 1 319 ? 4.891 -14.866 -25.638 1.00 95.94 319 HIS A C 1
ATOM 2531 O O . HIS A 1 319 ? 4.269 -15.295 -26.606 1.00 95.94 319 HIS A O 1
ATOM 2537 N N . LEU A 1 320 ? 5.831 -13.932 -25.781 1.00 96.50 320 LEU A N 1
ATOM 2538 C CA . LEU A 1 320 ? 6.288 -13.469 -27.090 1.00 96.50 320 LEU A CA 1
ATOM 2539 C C . LEU A 1 320 ? 7.001 -14.593 -27.852 1.00 96.50 320 LEU A C 1
ATOM 2541 O O . LEU A 1 320 ? 6.698 -14.809 -29.026 1.00 96.50 320 LEU A O 1
ATOM 2545 N N . ARG A 1 321 ? 7.871 -15.365 -27.183 1.00 94.94 321 ARG A N 1
ATOM 2546 C CA . ARG A 1 321 ? 8.530 -16.532 -27.796 1.00 94.94 321 ARG A CA 1
ATOM 2547 C C . ARG A 1 321 ? 7.538 -17.586 -28.267 1.00 94.94 321 ARG A C 1
ATOM 2549 O O . ARG A 1 321 ? 7.682 -18.089 -29.377 1.00 94.94 321 ARG A O 1
ATOM 2556 N N . SER A 1 322 ? 6.500 -17.885 -27.484 1.00 94.62 322 SER A N 1
ATOM 2557 C CA . SER A 1 322 ? 5.467 -18.844 -27.913 1.00 94.62 322 SER A CA 1
ATOM 2558 C C . SER A 1 322 ? 4.646 -18.362 -29.118 1.00 94.62 322 SER A C 1
ATOM 2560 O O . SER A 1 322 ? 3.999 -19.171 -29.780 1.00 94.62 322 SER A O 1
ATOM 2562 N N . ARG A 1 323 ? 4.711 -17.063 -29.437 1.00 94.75 323 ARG A N 1
ATOM 2563 C CA . ARG A 1 323 ? 4.104 -16.431 -30.618 1.00 94.75 323 ARG A CA 1
ATOM 2564 C C . ARG A 1 323 ? 5.081 -16.233 -31.785 1.00 94.75 323 ARG A C 1
ATOM 2566 O O . ARG A 1 323 ? 4.694 -15.635 -32.782 1.00 94.75 323 ARG A O 1
ATOM 2573 N N . GLY A 1 324 ? 6.320 -16.719 -31.680 1.00 94.00 324 GLY A N 1
ATOM 2574 C CA . GLY A 1 324 ? 7.323 -16.643 -32.750 1.00 94.00 324 GLY A CA 1
ATOM 2575 C C . GLY A 1 324 ? 8.175 -15.369 -32.770 1.00 94.00 324 GLY A C 1
ATOM 2576 O O . GLY A 1 324 ? 8.953 -15.190 -33.703 1.00 94.00 324 GLY A O 1
ATOM 2577 N N . PHE A 1 325 ? 8.062 -14.500 -31.762 1.00 95.75 325 PHE A N 1
ATOM 2578 C CA . PHE A 1 325 ? 8.987 -13.378 -31.585 1.00 95.75 325 PHE A CA 1
ATOM 2579 C C . PHE A 1 325 ? 10.276 -13.830 -30.890 1.00 95.75 325 PHE A C 1
ATOM 2581 O O . PHE A 1 325 ? 10.282 -14.776 -30.101 1.00 95.75 325 PHE A O 1
ATOM 2588 N N . GLU A 1 326 ? 11.357 -13.085 -31.100 1.00 94.50 326 GLU A N 1
ATOM 2589 C CA . GLU A 1 326 ? 12.642 -13.281 -30.427 1.00 94.50 326 GLU A CA 1
ATOM 2590 C C . GLU A 1 326 ? 12.931 -12.090 -29.493 1.00 94.50 326 GLU A C 1
ATOM 2592 O O . GLU A 1 326 ? 13.603 -11.132 -29.880 1.00 94.50 326 GLU A O 1
ATOM 2597 N N . PRO A 1 327 ? 12.376 -12.084 -28.266 1.00 95.12 327 PRO A N 1
ATOM 2598 C CA . PRO A 1 327 ? 12.509 -10.951 -27.372 1.00 95.12 327 PRO A CA 1
ATOM 2599 C C . PRO A 1 327 ? 13.925 -10.831 -26.803 1.00 95.12 327 PRO A C 1
ATOM 2601 O O . PRO A 1 327 ? 14.515 -11.827 -26.374 1.00 95.12 327 PRO A O 1
ATOM 2604 N N . ILE A 1 328 ? 14.418 -9.595 -26.729 1.00 93.38 328 ILE A N 1
ATOM 2605 C CA . ILE A 1 328 ? 15.627 -9.202 -25.998 1.00 93.38 328 ILE A CA 1
ATOM 2606 C C . ILE A 1 328 ? 15.200 -8.231 -24.899 1.00 93.38 328 ILE A C 1
ATOM 2608 O O . ILE A 1 328 ? 14.633 -7.172 -25.179 1.00 93.38 328 ILE A O 1
ATOM 2612 N N . ARG A 1 329 ? 15.466 -8.579 -23.639 1.00 93.31 329 ARG A N 1
ATOM 2613 C CA . ARG A 1 329 ? 15.192 -7.682 -22.514 1.00 93.31 329 ARG A CA 1
ATOM 2614 C C . ARG A 1 329 ? 16.274 -6.606 -22.420 1.00 93.31 329 ARG A C 1
ATOM 2616 O O . ARG A 1 329 ? 17.461 -6.899 -22.512 1.00 93.31 329 ARG A O 1
ATOM 2623 N N . VAL A 1 330 ? 15.851 -5.371 -22.179 1.00 95.25 330 VAL A N 1
ATOM 2624 C CA . VAL A 1 330 ? 16.723 -4.225 -21.907 1.00 95.25 330 VAL A CA 1
ATOM 2625 C C . VAL A 1 330 ? 16.299 -3.623 -20.572 1.00 95.25 330 VAL A C 1
ATOM 2627 O O . VAL A 1 330 ? 15.209 -3.065 -20.462 1.00 95.25 330 VAL A O 1
ATOM 2630 N N . SER A 1 331 ? 17.139 -3.752 -19.549 1.00 95.38 331 SER A N 1
ATOM 2631 C CA . SER A 1 331 ? 16.900 -3.120 -18.252 1.00 95.38 331 SER A CA 1
ATOM 2632 C C . SER A 1 331 ? 17.479 -1.710 -18.261 1.00 95.38 331 SER A C 1
ATOM 2634 O O . SER A 1 331 ? 18.673 -1.534 -18.490 1.00 95.38 331 SER A O 1
ATOM 2636 N N . LEU A 1 332 ? 16.657 -0.690 -18.018 1.00 96.69 332 LEU A N 1
ATOM 2637 C CA . LEU A 1 332 ? 17.145 0.687 -17.888 1.00 96.69 332 LEU A CA 1
ATOM 2638 C C . LEU A 1 332 ? 17.978 0.884 -16.618 1.00 96.69 332 LEU A C 1
ATOM 2640 O O . LEU A 1 332 ? 18.803 1.791 -16.578 1.00 96.69 332 LEU A O 1
ATOM 2644 N N . ASP A 1 333 ? 17.822 0.010 -15.622 1.00 93.94 333 ASP A N 1
ATOM 2645 C CA . ASP A 1 333 ? 18.649 0.008 -14.414 1.00 93.94 333 ASP A CA 1
ATOM 2646 C C . ASP A 1 333 ? 20.137 -0.262 -14.739 1.00 93.94 333 ASP A C 1
ATOM 2648 O O . ASP A 1 333 ? 21.017 0.144 -13.985 1.00 93.94 333 ASP A O 1
ATOM 2652 N N . ASP A 1 334 ? 20.453 -0.865 -15.891 1.00 95.44 334 ASP A N 1
ATOM 2653 C CA . ASP A 1 334 ? 21.840 -1.043 -16.347 1.00 95.44 334 ASP A CA 1
ATOM 2654 C C . ASP A 1 334 ? 22.471 0.244 -16.904 1.00 95.44 334 ASP A C 1
ATOM 2656 O O . ASP A 1 334 ? 23.685 0.303 -17.117 1.00 95.44 334 ASP A O 1
ATOM 2660 N N . PHE A 1 335 ? 21.661 1.278 -17.143 1.00 96.56 335 PHE A N 1
ATOM 2661 C CA . PHE A 1 335 ? 22.071 2.546 -17.745 1.00 96.56 335 PHE A CA 1
ATOM 2662 C C . PHE A 1 335 ? 22.213 3.675 -16.719 1.00 96.56 335 PHE A C 1
ATOM 2664 O O . PHE A 1 335 ? 22.338 4.828 -17.124 1.00 96.56 335 PHE A O 1
ATOM 2671 N N . TYR A 1 336 ? 22.217 3.398 -15.410 1.00 96.00 336 TYR A N 1
ATOM 2672 C CA . TYR A 1 336 ? 22.555 4.435 -14.428 1.00 96.00 336 TYR A CA 1
ATOM 2673 C C . TYR A 1 336 ? 23.951 5.015 -14.691 1.00 96.00 336 TYR A C 1
ATOM 2675 O O . TYR A 1 336 ? 24.913 4.297 -14.974 1.00 96.00 336 TYR A O 1
ATOM 2683 N N . GLY A 1 337 ? 24.050 6.340 -14.592 1.00 93.81 337 GLY A N 1
ATOM 2684 C CA . GLY A 1 337 ? 25.299 7.075 -14.719 1.00 93.81 337 GLY A CA 1
ATOM 2685 C C . GLY A 1 337 ? 26.143 7.055 -13.442 1.00 93.81 337 GLY A C 1
ATOM 2686 O O . GLY A 1 337 ? 25.882 6.336 -12.476 1.00 93.81 337 GLY A O 1
ATOM 2687 N N . ASP A 1 338 ? 27.183 7.887 -13.429 1.00 91.94 338 ASP A N 1
ATOM 2688 C CA . ASP A 1 338 ? 27.987 8.122 -12.228 1.00 91.94 338 ASP A CA 1
ATOM 2689 C C . ASP A 1 338 ? 27.155 8.889 -11.173 1.00 91.94 338 ASP A C 1
ATOM 2691 O O . ASP A 1 338 ? 26.685 9.993 -11.476 1.00 91.94 338 ASP A O 1
ATOM 2695 N N . PRO A 1 339 ? 26.998 8.382 -9.931 1.00 91.06 339 PRO A N 1
ATOM 2696 C CA . PRO A 1 339 ? 26.288 9.089 -8.861 1.00 91.06 339 PRO A CA 1
ATOM 2697 C C . PRO A 1 339 ? 26.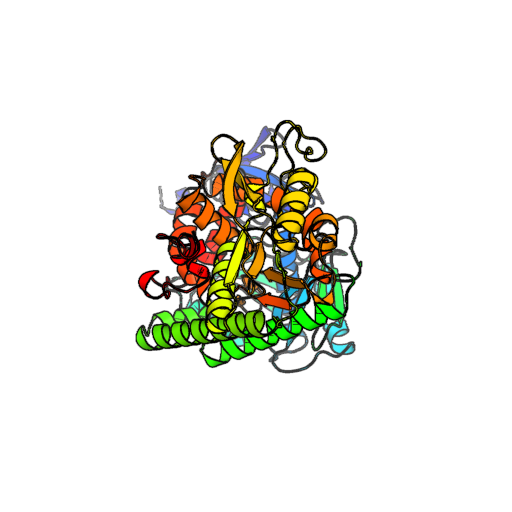804 10.509 -8.597 1.00 91.06 339 PRO A C 1
ATOM 2699 O O . PRO A 1 339 ? 26.043 11.380 -8.166 1.00 91.06 339 PRO A O 1
ATOM 2702 N N . ALA A 1 340 ? 28.086 10.782 -8.865 1.00 90.88 340 ALA A N 1
ATOM 2703 C CA . ALA A 1 340 ? 28.665 12.116 -8.729 1.00 90.88 340 ALA A CA 1
ATOM 2704 C C . ALA A 1 340 ? 28.050 13.130 -9.709 1.00 90.88 340 ALA A C 1
ATOM 2706 O O . ALA A 1 340 ? 28.023 14.319 -9.401 1.00 90.88 340 ALA A O 1
ATOM 2707 N N . LYS A 1 341 ? 27.539 12.659 -10.852 1.00 91.50 341 LYS A N 1
ATOM 2708 C CA . LYS A 1 341 ? 26.923 13.472 -11.911 1.00 91.50 341 LYS A CA 1
ATOM 2709 C C . LYS A 1 341 ? 25.396 13.453 -11.885 1.00 91.50 341 LYS A C 1
ATOM 2711 O O . LYS A 1 341 ? 24.785 14.273 -12.558 1.00 91.50 341 LYS A O 1
ATOM 2716 N N . ALA A 1 342 ? 24.795 12.531 -11.136 1.00 93.06 342 ALA A N 1
ATOM 2717 C CA . ALA A 1 342 ? 23.348 12.467 -10.996 1.00 93.06 342 ALA A CA 1
ATOM 2718 C C . ALA A 1 342 ? 22.794 13.767 -10.376 1.00 93.06 342 ALA A C 1
ATOM 2720 O O . ALA A 1 342 ? 23.458 14.366 -9.518 1.00 93.06 342 ALA A O 1
ATOM 2721 N N . PRO A 1 343 ? 21.566 14.173 -10.738 1.00 94.06 343 PRO A N 1
ATOM 2722 C CA . PRO A 1 343 ? 20.847 15.244 -10.055 1.00 94.06 343 PRO A CA 1
ATOM 2723 C C . PRO A 1 343 ? 20.800 15.039 -8.537 1.00 94.06 343 PRO A C 1
ATOM 2725 O O . PRO A 1 343 ? 21.023 13.936 -8.029 1.00 94.06 343 PRO A O 1
ATOM 2728 N N . ARG A 1 344 ? 20.544 16.114 -7.791 1.00 92.38 344 ARG A N 1
ATOM 2729 C CA . ARG A 1 344 ? 20.458 16.080 -6.327 1.00 92.38 344 ARG A CA 1
ATOM 2730 C C . ARG A 1 344 ? 19.029 16.269 -5.870 1.00 92.38 344 ARG A C 1
ATOM 2732 O O . ARG A 1 344 ? 18.308 17.091 -6.432 1.00 92.38 344 ARG A O 1
ATOM 2739 N N . VAL A 1 345 ? 18.647 15.541 -4.824 1.00 87.38 345 VAL A N 1
ATOM 2740 C CA . VAL A 1 345 ? 17.351 15.752 -4.177 1.00 87.38 345 VAL A CA 1
ATOM 2741 C C . VAL A 1 345 ? 17.328 17.190 -3.645 1.00 87.38 345 VAL A C 1
ATOM 2743 O O . VAL A 1 345 ? 18.272 17.569 -2.939 1.00 87.38 345 VAL A O 1
ATOM 2746 N N . PRO A 1 346 ? 16.295 17.997 -3.961 1.00 85.19 346 PRO A N 1
ATOM 2747 C CA . PRO A 1 346 ? 16.236 19.401 -3.568 1.00 85.19 346 PRO A CA 1
ATOM 2748 C C . PRO A 1 346 ? 16.537 19.614 -2.080 1.00 85.19 346 PRO A C 1
ATOM 2750 O O . PRO A 1 346 ? 15.938 18.981 -1.214 1.00 85.19 346 PRO A O 1
ATOM 2753 N N . GLY A 1 347 ? 17.481 20.509 -1.783 1.00 85.81 347 GLY A N 1
ATOM 2754 C CA . GLY A 1 347 ? 17.890 20.813 -0.408 1.00 85.81 347 GLY A CA 1
ATOM 2755 C C . GLY A 1 347 ? 18.829 19.788 0.241 1.00 85.81 347 GLY A C 1
ATOM 2756 O O . GLY A 1 347 ? 19.066 19.879 1.444 1.00 85.81 347 GLY A O 1
ATOM 2757 N N . THR A 1 348 ? 19.377 18.829 -0.515 1.00 87.38 348 THR A N 1
ATOM 2758 C CA . THR A 1 348 ? 20.343 17.840 -0.008 1.00 87.38 348 THR A CA 1
ATOM 2759 C C . THR A 1 348 ? 21.488 17.591 -0.998 1.00 87.38 348 THR A C 1
ATOM 2761 O O . THR A 1 348 ? 21.358 17.864 -2.188 1.00 87.38 348 THR A O 1
ATOM 2764 N N . ASP A 1 349 ? 22.575 16.974 -0.528 1.00 88.38 349 ASP A N 1
ATOM 2765 C CA . ASP A 1 349 ? 23.670 16.481 -1.381 1.00 88.38 349 ASP A CA 1
ATOM 2766 C C . ASP A 1 349 ? 23.471 15.025 -1.845 1.00 88.38 349 ASP A C 1
ATOM 2768 O O . ASP A 1 349 ? 24.365 14.424 -2.451 1.00 88.38 349 ASP A O 1
ATOM 2772 N N . LYS A 1 350 ? 22.308 14.422 -1.564 1.00 88.75 350 LYS A N 1
ATOM 2773 C CA . LYS A 1 350 ? 22.015 13.041 -1.961 1.00 88.75 350 LYS A CA 1
ATOM 2774 C C . LYS A 1 350 ? 21.685 12.978 -3.461 1.00 88.75 350 LYS A C 1
ATOM 2776 O O . LYS A 1 350 ? 20.900 13.805 -3.930 1.00 88.75 350 LYS A O 1
ATOM 2781 N N . PRO A 1 351 ? 22.212 11.991 -4.208 1.00 89.69 351 PRO A N 1
ATOM 2782 C CA . PRO A 1 351 ? 21.770 11.730 -5.574 1.00 89.69 351 PRO A CA 1
ATOM 2783 C C . PRO A 1 351 ? 20.269 11.413 -5.640 1.00 89.69 351 PRO A C 1
ATOM 2785 O O . PRO A 1 351 ? 19.783 10.575 -4.878 1.00 89.69 351 PRO A O 1
ATOM 2788 N N . ASP A 1 352 ? 19.555 12.052 -6.565 1.00 91.19 352 ASP A N 1
ATOM 2789 C CA . ASP A 1 352 ? 18.177 11.717 -6.924 1.00 91.19 352 ASP A CA 1
ATOM 2790 C C . ASP A 1 352 ? 18.189 10.676 -8.049 1.00 91.19 352 ASP A C 1
ATOM 2792 O O . ASP A 1 352 ? 18.240 11.007 -9.233 1.00 91.19 352 ASP A O 1
ATOM 2796 N N . PHE A 1 353 ? 18.175 9.399 -7.666 1.00 90.06 353 PHE A N 1
ATOM 2797 C CA . PHE A 1 353 ? 18.119 8.286 -8.617 1.00 90.06 353 PHE A CA 1
ATOM 2798 C C . PHE A 1 353 ? 16.735 8.101 -9.260 1.00 90.06 353 PHE A C 1
ATOM 2800 O O . PHE A 1 353 ? 16.623 7.348 -10.223 1.00 90.06 353 PHE A O 1
ATOM 2807 N N . GLU A 1 354 ? 15.689 8.773 -8.766 1.00 91.75 354 GLU A N 1
ATOM 2808 C CA . GLU A 1 354 ? 14.368 8.754 -9.404 1.00 91.75 354 GLU A CA 1
ATOM 2809 C C . GLU A 1 354 ? 14.281 9.801 -10.532 1.00 91.75 354 GLU A C 1
ATOM 2811 O O . GLU A 1 354 ? 13.378 9.727 -11.365 1.00 91.75 354 GLU A O 1
ATOM 2816 N N . HIS A 1 355 ? 15.229 10.742 -10.619 1.00 94.50 355 HIS A N 1
ATOM 2817 C CA . HIS A 1 355 ? 15.320 11.707 -11.715 1.00 94.50 355 HIS A CA 1
ATOM 2818 C C . HIS A 1 355 ? 15.763 11.035 -13.025 1.00 94.50 355 HIS A C 1
ATOM 2820 O O . HIS A 1 355 ? 16.679 10.215 -13.040 1.00 94.50 355 HIS A O 1
ATOM 2826 N N . LEU A 1 356 ? 15.167 11.424 -14.160 1.00 95.00 356 LEU A N 1
ATOM 2827 C CA . LEU A 1 356 ? 15.477 10.840 -15.475 1.00 95.00 356 LEU A CA 1
ATOM 2828 C C . LEU A 1 356 ? 16.978 10.911 -15.819 1.00 95.00 356 LEU A C 1
ATOM 2830 O O . LEU A 1 356 ? 17.561 9.922 -16.246 1.00 95.00 356 LEU A O 1
ATOM 2834 N N . GLU A 1 357 ? 17.603 12.071 -15.607 1.00 95.19 357 GLU A N 1
ATOM 2835 C CA . GLU A 1 357 ? 19.041 12.314 -15.843 1.00 95.19 357 GLU A CA 1
ATOM 2836 C C . GLU A 1 357 ? 19.998 11.558 -14.898 1.00 95.19 357 GLU A C 1
ATOM 2838 O O . GLU A 1 357 ? 21.214 11.677 -15.031 1.00 95.19 357 GLU A O 1
ATOM 2843 N N . ALA A 1 358 ? 19.492 10.755 -13.954 1.00 95.12 358 ALA A N 1
ATOM 2844 C CA . ALA A 1 358 ? 20.329 9.756 -13.289 1.00 95.12 358 ALA A CA 1
ATOM 2845 C C . ALA A 1 358 ? 20.741 8.621 -14.251 1.00 95.12 358 ALA A C 1
ATOM 2847 O O . ALA A 1 358 ? 21.720 7.917 -13.991 1.00 95.12 358 ALA A O 1
ATOM 2848 N N . LEU A 1 359 ? 20.007 8.448 -15.357 1.00 96.38 359 LEU A N 1
ATOM 2849 C CA . LEU A 1 359 ? 20.317 7.526 -16.445 1.00 96.38 359 LEU A CA 1
ATOM 2850 C C . LEU A 1 359 ? 21.193 8.194 -17.515 1.00 96.38 359 LEU A C 1
ATOM 2852 O O . LEU A 1 359 ? 21.051 9.377 -17.821 1.00 96.38 359 LEU A O 1
ATOM 2856 N N . ASP A 1 360 ? 22.040 7.398 -18.158 1.00 95.94 360 ASP A N 1
ATOM 2857 C CA . ASP A 1 360 ? 22.790 7.772 -19.355 1.00 95.94 360 ASP A CA 1
ATOM 2858 C C . ASP A 1 360 ? 21.875 7.714 -20.594 1.00 95.94 360 ASP A C 1
ATOM 2860 O O . ASP A 1 360 ? 21.761 6.696 -21.287 1.00 95.94 360 ASP A O 1
ATOM 2864 N N . LEU A 1 361 ? 21.161 8.818 -20.840 1.00 95.88 361 LEU A N 1
ATOM 2865 C CA . LEU A 1 361 ? 20.169 8.927 -21.916 1.00 95.88 361 LEU A CA 1
ATOM 2866 C C . LEU A 1 361 ? 20.781 8.792 -23.314 1.00 95.88 361 LEU A C 1
ATOM 2868 O O . LEU A 1 361 ? 20.142 8.226 -24.206 1.00 95.88 361 LEU A O 1
ATOM 2872 N N . ASP A 1 362 ? 22.011 9.270 -23.506 1.00 95.06 362 ASP A N 1
ATOM 2873 C CA . ASP A 1 362 ? 22.717 9.154 -24.782 1.00 95.06 362 ASP A CA 1
ATOM 2874 C C . ASP A 1 362 ? 23.028 7.690 -25.085 1.00 95.06 362 ASP A C 1
ATOM 2876 O O . ASP A 1 362 ? 22.729 7.203 -26.181 1.00 95.06 362 ASP A O 1
ATOM 2880 N N . ARG A 1 363 ? 23.517 6.952 -24.084 1.00 95.69 363 ARG A N 1
ATOM 2881 C CA . ARG A 1 363 ? 23.778 5.520 -24.214 1.00 95.69 363 ARG A CA 1
ATOM 2882 C C . ARG A 1 363 ? 22.504 4.702 -24.418 1.00 95.69 363 ARG A C 1
ATOM 2884 O O . ARG A 1 363 ? 22.512 3.757 -25.209 1.00 95.69 363 ARG A O 1
ATOM 2891 N N . ILE A 1 364 ? 21.399 5.060 -23.757 1.00 96.81 364 ILE A N 1
ATOM 2892 C CA . ILE A 1 364 ? 20.087 4.434 -24.005 1.00 96.81 364 ILE A CA 1
ATOM 2893 C C . ILE A 1 364 ? 19.674 4.657 -25.462 1.00 96.81 364 ILE A C 1
ATOM 2895 O O . ILE A 1 364 ? 19.306 3.709 -26.158 1.00 96.81 364 ILE A O 1
ATOM 2899 N N . LYS A 1 365 ? 19.756 5.899 -25.947 1.00 95.88 365 LYS A N 1
ATOM 2900 C CA . LYS A 1 365 ? 19.379 6.250 -27.318 1.00 95.88 365 LYS A CA 1
ATOM 2901 C C . LYS A 1 365 ? 20.243 5.522 -28.344 1.00 95.88 365 LYS A C 1
ATOM 2903 O O . LYS A 1 365 ? 19.693 4.966 -29.297 1.00 95.88 365 LYS A O 1
ATOM 2908 N N . GLU A 1 366 ? 21.562 5.503 -28.161 1.00 95.19 366 GLU A N 1
ATOM 2909 C CA . GLU A 1 366 ? 22.488 4.760 -29.022 1.00 95.19 366 GLU A CA 1
ATOM 2910 C C . GLU A 1 366 ? 22.137 3.270 -29.040 1.00 95.19 366 GLU A C 1
ATOM 2912 O O . GLU A 1 366 ? 22.028 2.677 -30.114 1.00 95.19 366 GLU A O 1
ATOM 2917 N N . CYS A 1 367 ? 21.872 2.688 -27.868 1.00 96.12 367 CYS A N 1
ATOM 2918 C CA . CYS A 1 367 ? 21.522 1.282 -27.750 1.00 96.12 367 CYS A CA 1
ATOM 2919 C C . CYS A 1 367 ? 20.228 0.941 -28.502 1.00 96.12 367 CYS A C 1
ATOM 2921 O O . CYS A 1 367 ? 20.228 0.084 -29.388 1.00 96.12 367 CYS A O 1
ATOM 2923 N N . LEU A 1 368 ? 19.135 1.652 -28.210 1.00 96.06 368 LEU A N 1
ATOM 2924 C CA . LEU A 1 368 ? 17.831 1.367 -28.811 1.00 96.06 368 LEU A CA 1
ATOM 2925 C C . LEU A 1 368 ? 17.838 1.617 -30.324 1.00 96.06 368 LEU A C 1
ATOM 2927 O O . LEU A 1 368 ? 17.368 0.777 -31.089 1.00 96.06 368 LEU A O 1
ATOM 2931 N N . THR A 1 369 ? 18.400 2.739 -30.779 1.00 95.75 369 THR A N 1
ATOM 2932 C CA . THR A 1 369 ? 18.453 3.049 -32.219 1.00 95.75 369 THR A CA 1
ATOM 2933 C C . THR A 1 369 ? 19.411 2.132 -32.978 1.00 95.75 369 THR A C 1
ATOM 2935 O O . THR A 1 369 ? 19.105 1.735 -34.103 1.00 95.75 369 THR A O 1
ATOM 2938 N N . GLY A 1 370 ? 20.539 1.749 -32.372 1.00 95.94 370 GLY A N 1
ATOM 2939 C CA . GLY A 1 370 ? 21.490 0.800 -32.944 1.00 95.94 370 GLY A CA 1
ATOM 2940 C C . GLY A 1 370 ? 20.875 -0.583 -33.142 1.00 95.94 370 GLY A C 1
ATOM 2941 O O . GLY A 1 370 ? 20.951 -1.124 -34.246 1.00 95.94 370 GLY A O 1
ATOM 2942 N N . LEU A 1 371 ? 20.195 -1.109 -32.117 1.00 95.31 371 LEU A N 1
ATOM 2943 C CA . LEU A 1 371 ? 19.508 -2.401 -32.189 1.00 95.31 371 LEU A CA 1
ATOM 2944 C C . LEU A 1 371 ? 18.390 -2.388 -33.241 1.00 95.31 371 LEU A C 1
ATOM 2946 O O . LEU A 1 371 ? 18.320 -3.298 -34.062 1.00 95.31 371 LEU A O 1
ATOM 2950 N N . LEU A 1 372 ? 17.567 -1.335 -33.293 1.00 93.88 372 LEU A N 1
ATOM 2951 C CA . LEU A 1 372 ? 16.511 -1.198 -34.310 1.00 93.88 372 LEU A CA 1
ATOM 2952 C C . LEU A 1 372 ? 17.053 -1.077 -35.740 1.00 93.88 372 LEU A C 1
ATOM 2954 O O . LEU A 1 372 ? 16.385 -1.488 -36.686 1.00 93.88 372 LEU A O 1
ATOM 2958 N N . ALA A 1 373 ? 18.262 -0.536 -35.902 1.00 94.25 373 ALA A N 1
ATOM 2959 C CA . ALA A 1 373 ? 18.964 -0.477 -37.180 1.00 94.25 373 ALA A CA 1
ATOM 2960 C C . ALA A 1 373 ? 19.700 -1.787 -37.537 1.00 94.25 373 ALA A C 1
ATOM 2962 O O . ALA A 1 373 ? 20.403 -1.823 -38.547 1.00 94.25 373 ALA A O 1
ATOM 2963 N N . GLY A 1 374 ? 19.581 -2.840 -36.717 1.00 93.38 374 GLY A N 1
ATOM 2964 C CA . GLY A 1 374 ? 20.243 -4.131 -36.929 1.00 93.38 374 GLY A CA 1
ATOM 2965 C C . GLY A 1 374 ? 21.753 -4.115 -36.669 1.00 93.38 374 GLY A C 1
ATOM 2966 O O . GLY A 1 374 ? 22.467 -4.987 -37.160 1.00 93.38 374 GLY A O 1
ATOM 2967 N N . LYS A 1 375 ? 22.266 -3.124 -35.928 1.00 96.25 375 LYS A N 1
ATOM 2968 C CA . LYS A 1 375 ? 23.688 -3.044 -35.564 1.00 96.25 375 LYS A CA 1
ATOM 2969 C C . LYS A 1 375 ? 23.992 -3.933 -34.359 1.00 96.25 375 LYS A C 1
ATOM 2971 O O . LYS A 1 375 ? 23.134 -4.165 -33.510 1.00 96.25 375 LYS A O 1
ATOM 2976 N N . GLU A 1 376 ? 25.237 -4.394 -34.267 1.00 96.50 376 GLU A N 1
ATOM 2977 C CA . GLU A 1 376 ? 25.784 -4.935 -33.021 1.00 96.50 376 GLU A CA 1
ATOM 2978 C C . GLU A 1 376 ? 26.007 -3.784 -32.030 1.00 96.50 376 GLU A C 1
ATOM 2980 O O . GLU A 1 376 ? 26.717 -2.822 -32.327 1.00 96.50 376 GLU A O 1
ATOM 2985 N N . VAL A 1 377 ? 25.387 -3.879 -30.859 1.00 96.06 377 VAL A N 1
ATOM 2986 C CA . VAL A 1 377 ? 25.430 -2.877 -29.792 1.00 96.06 377 VAL A CA 1
ATOM 2987 C C . VAL A 1 377 ? 25.997 -3.517 -28.534 1.00 96.06 377 VAL A C 1
ATOM 2989 O O . VAL A 1 377 ? 25.643 -4.641 -28.189 1.00 96.06 377 VAL A O 1
ATOM 2992 N N . THR A 1 378 ? 26.860 -2.793 -27.820 1.00 95.00 378 THR A N 1
ATOM 2993 C CA . THR A 1 378 ? 27.320 -3.206 -26.486 1.00 95.00 378 THR A CA 1
ATOM 2994 C C . THR A 1 378 ? 26.318 -2.727 -25.443 1.00 95.00 378 THR A C 1
ATOM 2996 O O . THR A 1 378 ? 26.135 -1.520 -25.274 1.00 95.00 378 THR A O 1
ATOM 2999 N N . MET A 1 379 ? 25.679 -3.657 -24.737 1.00 93.69 379 MET A N 1
ATOM 3000 C CA . MET A 1 379 ? 24.705 -3.323 -23.700 1.00 93.69 379 MET A CA 1
ATOM 3001 C C . MET A 1 379 ? 25.363 -2.585 -22.539 1.00 93.69 379 MET A C 1
ATOM 3003 O O . MET A 1 379 ? 26.563 -2.727 -22.279 1.00 93.69 379 MET A O 1
ATOM 3007 N N . ALA A 1 380 ? 24.570 -1.786 -21.834 1.00 94.44 380 ALA A N 1
ATOM 3008 C CA . ALA A 1 380 ? 24.987 -1.243 -20.556 1.00 94.44 380 ALA A CA 1
ATOM 3009 C C . ALA A 1 380 ? 24.983 -2.316 -19.469 1.00 94.44 380 ALA A C 1
ATOM 3011 O O . ALA A 1 380 ? 24.352 -3.360 -19.607 1.00 94.44 380 ALA A O 1
ATOM 3012 N N . ALA A 1 381 ? 25.751 -2.057 -18.421 1.00 93.94 381 ALA A N 1
ATOM 3013 C CA . ALA A 1 381 ? 25.742 -2.810 -17.182 1.00 93.94 381 ALA A CA 1
ATOM 3014 C C . ALA A 1 381 ? 26.030 -1.827 -16.047 1.00 93.94 381 ALA A C 1
ATOM 3016 O O . ALA A 1 381 ? 26.863 -0.928 -16.215 1.00 93.94 381 ALA A O 1
ATOM 3017 N N . TYR A 1 382 ? 25.398 -2.021 -14.892 1.00 91.56 382 TYR A N 1
ATOM 3018 C CA . TYR A 1 382 ? 25.637 -1.189 -13.717 1.00 91.56 382 TYR A CA 1
ATOM 3019 C C . TYR A 1 382 ? 25.971 -2.038 -12.488 1.00 91.56 382 TYR A C 1
ATOM 3021 O O . TYR A 1 382 ? 25.214 -2.919 -12.084 1.00 91.56 382 TYR A O 1
ATOM 3029 N N . ASP A 1 383 ? 27.119 -1.768 -11.865 1.00 87.81 383 ASP A N 1
ATOM 3030 C CA . ASP A 1 383 ? 27.505 -2.415 -10.611 1.00 87.81 383 ASP A CA 1
ATOM 3031 C C . ASP A 1 383 ? 26.894 -1.627 -9.445 1.00 87.81 383 ASP A C 1
ATOM 3033 O O . ASP A 1 383 ? 27.441 -0.606 -9.036 1.00 87.81 383 ASP A O 1
ATOM 3037 N N . PHE A 1 384 ? 25.764 -2.089 -8.900 1.00 82.12 384 PHE A N 1
ATOM 3038 C CA . PHE A 1 384 ? 25.077 -1.427 -7.779 1.00 82.12 384 PHE A CA 1
ATOM 3039 C C . PHE A 1 384 ? 25.882 -1.410 -6.472 1.00 82.12 384 PHE A C 1
ATOM 3041 O O . PHE A 1 384 ? 25.630 -0.563 -5.614 1.00 82.12 384 PHE A O 1
ATOM 3048 N N . VAL A 1 385 ? 26.849 -2.321 -6.307 1.00 82.50 385 VAL A N 1
ATOM 3049 C CA . VAL A 1 385 ? 27.709 -2.373 -5.116 1.00 82.50 385 VAL A CA 1
ATOM 3050 C C . VAL A 1 385 ? 28.797 -1.307 -5.214 1.00 82.50 385 VAL A C 1
ATOM 3052 O O . VAL A 1 385 ? 29.046 -0.587 -4.249 1.00 82.50 385 VAL A O 1
ATOM 3055 N N . LYS A 1 386 ? 29.428 -1.174 -6.386 1.00 87.50 386 LYS A N 1
ATOM 3056 C CA . LYS A 1 386 ? 30.463 -0.157 -6.645 1.00 87.50 386 LYS A CA 1
ATOM 3057 C C . LYS A 1 386 ? 29.900 1.188 -7.101 1.00 87.50 386 LYS A C 1
ATOM 3059 O O . LYS A 1 386 ? 30.658 2.152 -7.148 1.00 87.50 386 LYS A O 1
ATOM 3064 N N . GLN A 1 387 ? 28.616 1.226 -7.450 1.00 87.56 387 GLN A N 1
ATOM 3065 C CA . GLN A 1 387 ? 27.896 2.343 -8.059 1.00 87.56 387 GLN A CA 1
ATOM 3066 C C . GLN A 1 387 ? 28.593 2.894 -9.311 1.00 87.56 387 GLN A C 1
ATOM 3068 O O . GLN A 1 387 ? 28.893 4.085 -9.401 1.00 87.56 387 GLN A O 1
ATOM 3073 N N . LYS A 1 388 ? 28.913 2.011 -10.267 1.00 91.69 388 LYS A N 1
ATOM 3074 C CA . LYS A 1 388 ? 29.651 2.384 -11.484 1.00 91.69 388 LYS A CA 1
ATOM 3075 C C . LYS A 1 388 ? 29.015 1.828 -12.761 1.00 91.69 388 LYS A C 1
ATOM 3077 O O . LYS A 1 388 ? 28.709 0.632 -12.791 1.00 91.69 388 LYS A O 1
ATOM 3082 N N . PRO A 1 389 ? 28.913 2.645 -13.830 1.00 93.81 389 PRO A N 1
ATOM 3083 C CA . PRO A 1 389 ? 28.546 2.159 -15.152 1.00 93.81 389 PRO A CA 1
ATOM 3084 C C . PRO A 1 389 ? 29.676 1.323 -15.766 1.00 93.81 389 PRO A C 1
ATOM 3086 O O . PRO A 1 389 ? 30.863 1.575 -15.542 1.00 93.81 389 PRO A O 1
ATOM 3089 N N . GLY A 1 390 ? 29.298 0.342 -16.578 1.00 93.38 390 GLY A N 1
ATOM 3090 C CA . GLY A 1 390 ? 30.199 -0.565 -17.280 1.00 93.38 390 GLY A CA 1
ATOM 3091 C C . GLY A 1 390 ? 29.614 -1.057 -18.603 1.00 93.38 390 GLY A C 1
ATOM 3092 O O . GLY A 1 390 ? 28.560 -0.600 -19.045 1.00 93.38 390 GLY A O 1
ATOM 3093 N N . ASN A 1 391 ? 30.324 -1.974 -19.259 1.00 94.31 391 ASN A N 1
ATOM 3094 C CA . ASN A 1 391 ? 29.897 -2.608 -20.506 1.00 94.31 391 ASN A CA 1
ATOM 3095 C C . ASN A 1 391 ? 29.428 -4.033 -20.230 1.00 94.31 391 ASN A C 1
ATOM 3097 O O . ASN A 1 391 ? 30.134 -4.798 -19.573 1.00 94.31 391 ASN A O 1
ATOM 3101 N N . GLY A 1 392 ? 28.246 -4.362 -20.740 1.00 91.75 392 GLY A N 1
ATOM 3102 C CA . GLY A 1 392 ? 27.684 -5.702 -20.737 1.00 91.75 392 GLY A CA 1
ATOM 3103 C C . GLY A 1 392 ? 28.017 -6.469 -22.015 1.00 91.75 392 GLY A C 1
ATOM 3104 O O . GLY A 1 392 ? 28.996 -6.190 -22.712 1.00 91.75 392 GLY A O 1
ATOM 3105 N N . MET A 1 393 ? 27.176 -7.453 -22.324 1.00 90.56 393 MET A N 1
ATOM 3106 C CA . MET A 1 393 ? 27.309 -8.270 -23.529 1.00 90.56 393 MET A CA 1
ATOM 3107 C C . MET A 1 393 ? 26.922 -7.494 -24.792 1.00 90.56 393 MET A C 1
ATOM 3109 O O . MET A 1 393 ? 26.220 -6.481 -24.744 1.00 90.56 393 MET A O 1
ATOM 3113 N N . LYS A 1 394 ? 27.386 -7.982 -25.941 1.00 93.38 394 LYS A N 1
ATOM 3114 C CA . LYS A 1 394 ? 27.016 -7.439 -27.246 1.00 93.38 394 LYS A CA 1
ATOM 3115 C C . LYS A 1 394 ? 25.801 -8.164 -27.805 1.00 93.38 394 LYS A C 1
ATOM 3117 O O . LYS A 1 394 ? 25.732 -9.385 -27.716 1.00 93.38 394 LYS A O 1
ATOM 3122 N N . PHE A 1 395 ? 24.890 -7.418 -28.417 1.00 91.19 395 PHE A N 1
ATOM 3123 C CA . PHE A 1 395 ? 23.681 -7.962 -29.024 1.00 91.19 395 PHE A CA 1
ATOM 3124 C C . PHE A 1 395 ? 23.398 -7.324 -30.379 1.00 91.19 395 PHE A C 1
ATOM 3126 O O . PHE A 1 395 ? 23.695 -6.153 -30.613 1.00 91.19 395 PHE A O 1
ATOM 3133 N N . THR A 1 396 ? 22.747 -8.095 -31.241 1.00 93.81 396 THR A N 1
ATOM 3134 C CA . THR A 1 396 ? 22.112 -7.621 -32.470 1.00 93.81 396 THR A CA 1
ATOM 3135 C C . THR A 1 396 ? 20.651 -8.033 -32.418 1.00 93.81 396 THR A C 1
ATOM 3137 O O . THR A 1 396 ? 20.340 -9.139 -31.977 1.00 93.81 396 THR A O 1
ATOM 3140 N N . LEU A 1 397 ? 19.748 -7.154 -32.854 1.00 92.38 397 LEU A N 1
ATOM 3141 C CA . LEU A 1 397 ? 18.329 -7.487 -32.919 1.00 92.38 397 LEU A CA 1
ATOM 3142 C C . LEU A 1 397 ? 18.091 -8.504 -34.052 1.00 92.38 397 LEU A C 1
ATOM 3144 O O . LEU A 1 397 ? 18.408 -8.194 -35.204 1.00 92.38 397 LEU A O 1
ATOM 3148 N N . PRO A 1 398 ? 17.547 -9.701 -33.769 1.00 91.25 398 PRO A N 1
ATOM 3149 C CA . PRO A 1 398 ? 17.250 -10.679 -34.808 1.00 91.25 398 PRO A CA 1
ATOM 3150 C C . PRO A 1 398 ? 16.091 -10.212 -35.710 1.00 91.25 398 PRO A C 1
ATOM 3152 O O . PRO A 1 398 ? 15.369 -9.277 -35.357 1.00 91.25 398 PRO A O 1
ATOM 3155 N N . PRO A 1 399 ? 15.855 -10.860 -36.869 1.00 88.50 399 PRO A N 1
ATOM 3156 C CA . PRO A 1 399 ? 14.788 -10.465 -37.796 1.00 88.50 399 PRO A CA 1
ATOM 3157 C C . PRO A 1 399 ? 13.388 -10.410 -37.160 1.00 88.50 399 PRO A C 1
ATOM 3159 O O . PRO A 1 399 ? 12.643 -9.459 -37.402 1.00 88.50 399 PRO A O 1
ATOM 3162 N N . GLN A 1 400 ? 13.066 -11.384 -36.297 1.00 90.06 400 GLN A N 1
ATOM 3163 C CA . GLN A 1 400 ? 11.833 -11.423 -35.492 1.00 90.06 400 GLN A CA 1
ATOM 3164 C C . GLN A 1 400 ? 12.010 -10.800 -34.098 1.00 90.06 400 GLN A C 1
ATOM 3166 O O . GLN A 1 400 ? 11.256 -11.082 -33.164 1.00 90.06 400 GLN A O 1
ATOM 3171 N N . GLY A 1 401 ? 13.037 -9.965 -33.948 1.00 93.38 401 GLY A N 1
ATOM 3172 C CA . GLY A 1 401 ? 13.435 -9.372 -32.688 1.00 93.38 401 GLY A CA 1
ATOM 3173 C C . GLY A 1 401 ? 12.455 -8.323 -32.180 1.00 93.38 401 GLY A C 1
ATOM 3174 O O . GLY A 1 401 ? 12.017 -7.443 -32.928 1.00 93.38 401 GLY A O 1
ATOM 3175 N N . VAL A 1 402 ? 12.169 -8.393 -30.881 1.00 96.12 402 VAL A N 1
ATOM 3176 C CA . VAL A 1 402 ? 11.403 -7.388 -30.130 1.00 96.12 402 VAL A CA 1
ATOM 3177 C C . VAL A 1 402 ? 12.187 -7.008 -28.884 1.00 96.12 402 VAL A C 1
ATOM 3179 O O . VAL A 1 402 ? 12.608 -7.872 -28.125 1.00 96.12 402 VAL A O 1
ATOM 3182 N N . LEU A 1 403 ? 12.374 -5.719 -28.631 1.00 97.19 403 LEU A N 1
ATOM 3183 C CA . LEU A 1 403 ? 12.968 -5.272 -27.374 1.00 97.19 403 LEU A CA 1
ATOM 3184 C C . LEU A 1 403 ? 11.891 -5.201 -26.292 1.00 97.19 403 LEU A C 1
ATOM 3186 O O . LEU A 1 403 ? 10.842 -4.597 -26.502 1.00 97.19 403 LEU A O 1
ATOM 3190 N N . VAL A 1 404 ? 12.153 -5.770 -25.120 1.00 97.75 404 VAL A N 1
ATOM 3191 C CA . VAL A 1 404 ? 11.335 -5.566 -23.919 1.00 97.75 404 VAL A CA 1
ATOM 3192 C C . VAL A 1 404 ? 12.127 -4.664 -22.980 1.00 97.75 404 VAL A C 1
ATOM 3194 O O . VAL A 1 404 ? 13.011 -5.125 -22.261 1.00 97.75 404 VAL A O 1
ATOM 3197 N N . VAL A 1 405 ? 11.855 -3.362 -23.050 1.00 97.81 405 VAL A N 1
ATOM 3198 C CA . VAL A 1 405 ? 12.582 -2.321 -22.313 1.00 97.81 405 VAL A CA 1
ATOM 3199 C C . VAL A 1 405 ? 11.850 -2.042 -21.010 1.00 97.81 405 VAL A C 1
ATOM 3201 O O . VAL A 1 405 ? 10.728 -1.540 -21.036 1.00 97.81 405 VAL A O 1
ATOM 3204 N N . GLU A 1 406 ? 12.464 -2.338 -19.872 1.00 97.50 406 GLU A N 1
ATOM 3205 C CA . GLU A 1 406 ? 11.844 -2.130 -18.564 1.00 97.50 406 GLU A CA 1
ATOM 3206 C C . GLU A 1 406 ? 12.648 -1.176 -17.684 1.00 97.50 406 GLU A C 1
ATOM 3208 O O . GLU A 1 406 ? 13.871 -1.108 -17.764 1.00 97.50 406 GLU A O 1
ATOM 3213 N N . GLY A 1 407 ? 11.940 -0.396 -16.873 1.00 96.31 407 GLY A N 1
ATOM 3214 C CA . GLY A 1 407 ? 12.539 0.514 -15.906 1.00 96.31 407 GLY A CA 1
ATOM 3215 C C . GLY A 1 407 ? 11.549 1.568 -15.440 1.00 96.31 407 GLY A C 1
ATOM 3216 O O . GLY A 1 407 ? 10.495 1.768 -16.046 1.00 96.31 407 GLY A O 1
ATOM 3217 N N . ILE A 1 408 ? 11.871 2.268 -14.354 1.00 95.62 408 ILE A N 1
ATOM 3218 C CA . ILE A 1 408 ? 10.970 3.277 -13.769 1.00 95.62 408 ILE A CA 1
ATOM 3219 C C . ILE A 1 408 ? 10.618 4.410 -14.755 1.00 95.62 408 ILE A C 1
ATOM 3221 O O . ILE A 1 408 ? 9.502 4.923 -14.722 1.00 95.62 408 ILE A O 1
ATOM 3225 N N . HIS A 1 409 ? 11.514 4.702 -15.706 1.00 96.88 409 HIS A N 1
ATOM 3226 C CA . HIS A 1 409 ? 11.355 5.726 -16.745 1.00 96.88 409 HIS A CA 1
ATOM 3227 C C . HIS A 1 409 ? 10.974 5.193 -18.126 1.00 96.88 409 HIS A C 1
ATOM 3229 O O . HIS A 1 409 ? 10.911 5.973 -19.071 1.00 96.88 409 HIS A O 1
ATOM 3235 N N . ALA A 1 410 ? 10.682 3.899 -18.294 1.00 97.31 410 ALA A N 1
ATOM 3236 C CA . ALA A 1 410 ? 10.505 3.316 -19.632 1.00 97.31 410 ALA A CA 1
ATOM 3237 C C . ALA A 1 410 ? 9.347 3.929 -20.449 1.00 97.31 410 ALA A C 1
ATOM 3239 O O . ALA A 1 410 ? 9.320 3.788 -21.666 1.00 97.31 410 ALA A O 1
ATOM 3240 N N . LEU A 1 411 ? 8.411 4.645 -19.812 1.00 97.12 411 LEU A N 1
ATOM 3241 C CA . LEU A 1 411 ? 7.322 5.371 -20.478 1.00 97.12 411 LEU A CA 1
ATOM 3242 C C . LEU A 1 411 ? 7.628 6.857 -20.757 1.00 97.12 411 LEU A C 1
ATOM 3244 O O . LEU A 1 411 ? 6.782 7.556 -21.316 1.00 97.12 411 LEU A O 1
ATOM 3248 N N . ASN A 1 412 ? 8.812 7.351 -20.388 1.00 96.69 412 ASN A N 1
ATOM 3249 C CA . ASN A 1 412 ? 9.222 8.732 -20.625 1.00 96.69 412 ASN A CA 1
ATOM 3250 C C . ASN A 1 412 ? 9.391 9.001 -22.134 1.00 96.69 412 ASN A C 1
ATOM 3252 O O . ASN A 1 412 ? 9.875 8.148 -22.886 1.00 96.69 412 ASN A O 1
ATOM 3256 N N . ASP A 1 413 ? 8.989 10.181 -22.611 1.00 95.31 413 ASP A N 1
ATOM 3257 C CA . ASP A 1 413 ? 9.085 10.510 -24.038 1.00 95.31 413 ASP A CA 1
ATOM 3258 C C . ASP A 1 413 ? 10.537 10.641 -24.505 1.00 95.31 413 ASP A C 1
ATOM 3260 O O . ASP A 1 413 ? 10.825 10.275 -25.640 1.00 95.31 413 ASP A O 1
ATOM 3264 N N . GLU A 1 414 ? 11.469 11.032 -23.631 1.00 95.44 414 GLU A N 1
ATOM 3265 C CA . GLU A 1 414 ? 12.897 11.082 -23.967 1.00 95.44 414 GLU A CA 1
ATOM 3266 C C . GLU A 1 414 ? 13.468 9.706 -24.338 1.00 95.44 414 GLU A C 1
ATOM 3268 O O . GLU A 1 414 ? 14.317 9.610 -25.222 1.00 95.44 414 GLU A O 1
ATOM 3273 N N . ILE A 1 415 ? 12.933 8.640 -23.737 1.00 96.06 415 ILE A N 1
ATOM 3274 C CA . ILE A 1 415 ? 13.301 7.251 -24.038 1.00 96.06 415 ILE A CA 1
ATOM 3275 C C . ILE A 1 415 ? 12.478 6.723 -25.216 1.00 96.06 415 ILE A C 1
ATOM 3277 O O . ILE A 1 415 ? 13.006 6.143 -26.162 1.00 96.06 415 ILE A O 1
ATOM 3281 N N . THR A 1 416 ? 11.162 6.927 -25.187 1.00 95.12 416 THR A N 1
ATOM 3282 C CA . THR A 1 416 ? 10.250 6.265 -26.129 1.00 95.12 416 THR A CA 1
ATOM 3283 C C . THR A 1 416 ? 10.188 6.926 -27.508 1.00 95.12 416 THR A C 1
ATOM 3285 O O . THR A 1 416 ? 9.748 6.270 -28.456 1.00 95.12 416 THR A O 1
ATOM 3288 N N . LYS A 1 417 ? 10.611 8.192 -27.666 1.00 93.12 417 LYS A N 1
ATOM 3289 C CA . LYS A 1 417 ? 10.591 8.921 -28.955 1.00 93.12 417 LYS A CA 1
ATOM 3290 C C . LYS A 1 417 ? 11.521 8.344 -30.021 1.00 93.12 417 LYS A C 1
ATOM 3292 O O . LYS A 1 417 ? 11.392 8.703 -31.186 1.00 93.12 417 LYS A O 1
ATOM 3297 N N . VAL A 1 418 ? 12.434 7.451 -29.640 1.00 90.69 418 VAL A N 1
ATOM 3298 C CA . VAL A 1 418 ? 13.327 6.759 -30.582 1.00 90.69 418 VAL A CA 1
ATOM 3299 C C . VAL A 1 418 ? 12.583 5.774 -31.492 1.00 90.69 418 VAL A C 1
ATOM 3301 O O . VAL A 1 418 ? 13.156 5.319 -32.478 1.00 90.69 418 VAL A O 1
ATOM 3304 N N . VAL A 1 419 ? 11.316 5.459 -31.184 1.00 92.12 419 VAL A N 1
ATOM 3305 C CA . VAL A 1 419 ? 10.481 4.512 -31.935 1.00 92.12 419 VAL A CA 1
ATOM 3306 C C . VAL A 1 419 ? 9.144 5.149 -32.325 1.00 92.12 419 VAL A C 1
ATOM 3308 O O . VAL A 1 419 ? 8.492 5.750 -31.461 1.00 92.12 419 VAL A O 1
ATOM 3311 N N . PRO A 1 420 ? 8.693 4.991 -33.586 1.00 93.06 420 PRO A N 1
ATOM 3312 C CA . PRO A 1 420 ? 7.356 5.396 -34.017 1.00 93.06 420 PRO A CA 1
ATOM 3313 C C . PRO A 1 420 ? 6.241 4.765 -33.172 1.00 93.06 420 PRO A C 1
ATOM 3315 O O . PRO A 1 420 ? 6.390 3.663 -32.640 1.00 93.06 420 PRO A O 1
ATOM 3318 N N . ALA A 1 421 ? 5.102 5.452 -33.058 1.00 92.75 421 ALA A N 1
ATOM 3319 C CA . ALA A 1 421 ? 4.003 5.027 -32.190 1.00 92.75 421 ALA A CA 1
ATOM 3320 C C . ALA A 1 421 ? 3.442 3.646 -32.573 1.00 92.75 421 ALA A C 1
ATOM 3322 O O . ALA A 1 421 ? 3.139 2.843 -31.701 1.00 92.75 421 ALA A O 1
ATOM 3323 N N . GLU A 1 422 ? 3.371 3.345 -33.865 1.00 93.12 422 GLU A N 1
ATOM 3324 C CA . GLU A 1 422 ? 2.868 2.086 -34.414 1.00 93.12 422 GLU A CA 1
ATOM 3325 C C . GLU A 1 422 ? 3.817 0.889 -34.225 1.00 93.12 422 GLU A C 1
ATOM 3327 O O . GLU A 1 422 ? 3.407 -0.253 -34.428 1.00 93.12 422 GLU A O 1
ATOM 3332 N N . GLN A 1 423 ? 5.073 1.139 -33.839 1.00 95.81 423 GLN A N 1
ATOM 3333 C CA . GLN A 1 423 ? 6.079 0.103 -33.585 1.00 95.81 423 GLN A CA 1
ATOM 3334 C C . GLN A 1 423 ? 6.359 -0.100 -32.091 1.00 95.81 423 GLN A C 1
ATOM 3336 O O . GLN A 1 423 ? 7.210 -0.919 -31.733 1.00 95.81 423 GLN A O 1
ATOM 3341 N N . ARG A 1 424 ? 5.659 0.616 -31.204 1.00 96.00 424 ARG A N 1
ATOM 3342 C CA . ARG A 1 424 ? 5.850 0.506 -29.755 1.00 96.00 424 ARG A CA 1
ATOM 3343 C C . ARG A 1 424 ? 4.560 0.152 -29.028 1.00 96.00 424 ARG A C 1
ATOM 3345 O O . ARG A 1 424 ? 3.482 0.573 -29.424 1.00 96.00 424 ARG A O 1
ATOM 3352 N N . LEU A 1 425 ? 4.703 -0.584 -27.933 1.00 97.75 425 LEU A N 1
ATOM 3353 C CA . LEU A 1 425 ? 3.653 -0.822 -26.945 1.00 97.75 425 LEU A CA 1
ATOM 3354 C C . LEU A 1 425 ? 4.141 -0.308 -25.590 1.00 97.75 425 LEU A C 1
ATOM 3356 O O . LEU A 1 425 ? 5.260 -0.615 -25.188 1.00 97.75 425 LEU A O 1
ATOM 3360 N N . ARG A 1 426 ? 3.327 0.466 -24.876 1.00 97.88 426 ARG A N 1
ATOM 3361 C CA . ARG A 1 426 ? 3.641 0.987 -23.540 1.00 97.88 426 ARG A CA 1
ATOM 3362 C C . ARG A 1 426 ? 2.766 0.309 -22.495 1.00 97.88 426 ARG A C 1
ATOM 3364 O O . ARG A 1 426 ? 1.545 0.436 -22.516 1.00 97.88 426 ARG A O 1
ATOM 3371 N N . VAL A 1 427 ? 3.395 -0.373 -21.552 1.00 98.25 427 VAL A N 1
ATOM 3372 C CA . VAL A 1 427 ? 2.746 -1.067 -20.443 1.00 98.25 427 VAL A CA 1
ATOM 3373 C C . VAL A 1 427 ? 3.121 -0.370 -19.144 1.00 98.25 427 VAL A C 1
ATOM 3375 O O . VAL A 1 427 ? 4.302 -0.238 -18.821 1.00 98.25 427 VAL A O 1
ATOM 3378 N N . PHE A 1 428 ? 2.117 0.063 -18.388 1.00 97.31 428 PHE A N 1
ATOM 3379 C CA . PHE A 1 428 ? 2.304 0.548 -17.029 1.00 97.31 428 PHE A CA 1
ATOM 3380 C C . PHE A 1 428 ? 1.856 -0.514 -16.028 1.00 97.31 428 PHE A C 1
ATOM 3382 O O . PHE A 1 428 ? 0.702 -0.939 -16.040 1.00 97.31 428 PHE A O 1
ATOM 3389 N N . ILE A 1 429 ? 2.769 -0.950 -15.165 1.00 96.38 429 ILE A N 1
ATOM 3390 C CA . ILE A 1 429 ? 2.558 -2.022 -14.191 1.00 96.38 429 ILE A CA 1
ATOM 3391 C C . ILE A 1 429 ? 2.580 -1.482 -12.760 1.00 96.38 429 ILE A C 1
ATOM 3393 O O . ILE A 1 429 ? 3.495 -0.769 -12.349 1.00 96.38 429 ILE A O 1
ATOM 3397 N N . GLN A 1 430 ? 1.585 -1.867 -11.964 1.00 93.31 430 GLN A N 1
ATOM 3398 C CA . GLN A 1 430 ? 1.508 -1.553 -10.537 1.00 93.31 430 GLN A CA 1
ATOM 3399 C C . GLN A 1 430 ? 0.609 -2.582 -9.834 1.00 93.31 430 GLN A C 1
ATOM 3401 O O . GLN A 1 430 ? -0.316 -3.087 -10.466 1.00 93.31 430 GLN A O 1
ATOM 3406 N N . PRO A 1 431 ? 0.806 -2.893 -8.538 1.00 92.19 431 PRO A N 1
ATOM 3407 C CA . PRO A 1 431 ? -0.214 -3.615 -7.789 1.00 92.19 431 PRO A CA 1
ATOM 3408 C C . PRO A 1 431 ? -1.429 -2.700 -7.612 1.00 92.19 431 PRO A C 1
ATOM 3410 O O . PRO A 1 431 ? -1.406 -1.775 -6.809 1.00 92.19 431 PRO A O 1
ATOM 3413 N N . ILE A 1 432 ? -2.467 -2.913 -8.411 1.00 86.25 432 ILE A N 1
ATOM 3414 C CA . ILE A 1 432 ? -3.739 -2.187 -8.387 1.00 86.25 432 ILE A CA 1
ATOM 3415 C C . ILE A 1 432 ? -4.726 -3.103 -7.658 1.00 86.25 432 ILE A C 1
ATOM 3417 O O . ILE A 1 432 ? -5.569 -3.758 -8.257 1.00 86.25 432 ILE A O 1
ATOM 3421 N N . GLY A 1 433 ? -4.535 -3.228 -6.348 1.00 79.38 433 GLY A N 1
ATOM 3422 C CA . GLY A 1 433 ? -5.347 -4.078 -5.488 1.00 79.38 433 GLY A CA 1
ATOM 3423 C C . GLY A 1 433 ? -5.631 -3.387 -4.164 1.00 79.38 433 GLY A C 1
ATOM 3424 O O . GLY A 1 433 ? -4.843 -2.565 -3.684 1.00 79.38 433 GLY A O 1
ATOM 3425 N N . ALA A 1 434 ? -6.776 -3.722 -3.587 1.00 85.81 434 ALA A N 1
ATOM 3426 C CA . ALA A 1 434 ? -7.151 -3.355 -2.236 1.00 85.81 434 ALA A CA 1
ATOM 3427 C C . ALA A 1 434 ? -7.749 -4.599 -1.588 1.00 85.81 434 ALA A C 1
ATOM 3429 O O . ALA A 1 434 ? -8.769 -5.098 -2.054 1.00 85.81 434 ALA A O 1
ATOM 3430 N N . LEU A 1 435 ? -7.085 -5.122 -0.559 1.00 93.19 435 LEU A N 1
ATOM 3431 C CA . LEU A 1 435 ? -7.587 -6.256 0.211 1.00 93.19 435 LEU A CA 1
ATOM 3432 C C . LEU A 1 435 ? -8.351 -5.716 1.428 1.00 93.19 435 LEU A C 1
ATOM 3434 O O . LEU A 1 435 ? -7.712 -5.118 2.300 1.00 93.19 435 LEU A O 1
ATOM 3438 N N . PRO A 1 436 ? -9.679 -5.894 1.514 1.00 94.38 436 PRO A N 1
ATOM 3439 C CA . PRO A 1 436 ? -10.458 -5.490 2.678 1.00 94.38 436 PRO A CA 1
ATOM 3440 C C . PRO A 1 436 ? -9.925 -6.120 3.961 1.00 94.38 436 PRO A C 1
ATOM 3442 O O . PRO A 1 436 ? -9.883 -7.344 4.102 1.00 94.38 436 PRO A O 1
ATOM 3445 N N . TRP A 1 437 ? -9.515 -5.260 4.893 1.00 94.44 437 TRP A N 1
ATOM 3446 C CA . TRP A 1 437 ? -9.209 -5.659 6.262 1.00 94.44 437 TRP A CA 1
ATOM 3447 C C . TRP A 1 437 ? -10.514 -5.768 7.049 1.00 94.44 437 TRP A C 1
ATOM 3449 O O . TRP A 1 437 ? -10.777 -6.790 7.668 1.00 94.44 437 TRP A O 1
ATOM 3459 N N . ASP A 1 438 ? -11.353 -4.740 6.933 1.00 95.25 438 ASP A N 1
ATOM 3460 C CA . ASP A 1 438 ? -12.766 -4.724 7.312 1.00 95.25 438 ASP A CA 1
ATOM 3461 C C . ASP A 1 438 ? -13.523 -3.718 6.419 1.00 95.25 438 ASP A C 1
ATOM 3463 O O . ASP A 1 438 ? -12.991 -3.229 5.422 1.00 95.25 438 ASP A O 1
ATOM 3467 N N . GLU A 1 439 ? -14.759 -3.372 6.774 1.00 96.00 439 GLU A N 1
ATOM 3468 C CA . GLU A 1 439 ? -15.604 -2.382 6.091 1.00 96.00 439 GLU A CA 1
ATOM 3469 C C . GLU A 1 439 ? -14.976 -0.982 5.999 1.00 96.00 439 GLU A C 1
ATOM 3471 O O . GLU A 1 439 ? -15.383 -0.151 5.190 1.00 96.00 439 GLU A O 1
ATOM 3476 N N . THR A 1 440 ? -13.992 -0.687 6.838 1.00 94.44 440 THR A N 1
ATOM 3477 C CA . THR A 1 440 ? -13.484 0.668 7.074 1.00 94.44 440 THR A CA 1
ATOM 3478 C C . THR A 1 440 ? -12.037 0.835 6.622 1.00 94.44 440 THR A C 1
ATOM 3480 O O . THR A 1 440 ? -11.539 1.958 6.565 1.00 94.44 440 THR A O 1
ATOM 3483 N N . ARG A 1 441 ? -11.348 -0.265 6.285 1.00 92.19 441 ARG A N 1
ATOM 3484 C CA . ARG A 1 441 ? -9.938 -0.247 5.896 1.00 92.19 441 ARG A CA 1
ATOM 3485 C C . ARG A 1 441 ? -9.592 -1.339 4.899 1.00 92.19 441 ARG A C 1
ATOM 3487 O O . ARG A 1 441 ? -10.075 -2.463 4.967 1.00 92.19 441 ARG A O 1
ATOM 3494 N N . VAL A 1 442 ? -8.639 -1.016 4.036 1.00 92.38 442 VAL A N 1
ATOM 3495 C CA . VAL A 1 442 ? -8.027 -1.949 3.092 1.00 92.38 442 VAL A CA 1
ATOM 3496 C C . VAL A 1 442 ? -6.514 -1.978 3.290 1.00 92.38 442 VAL A C 1
ATOM 3498 O O . VAL A 1 442 ? -5.910 -0.968 3.667 1.00 92.38 442 VAL A O 1
ATOM 3501 N N . ILE A 1 443 ? -5.884 -3.115 3.003 1.00 92.50 443 ILE A N 1
ATOM 3502 C CA . ILE A 1 443 ? -4.459 -3.147 2.681 1.00 92.50 443 ILE A CA 1
ATOM 3503 C C . ILE A 1 443 ? -4.331 -2.637 1.248 1.00 92.50 443 ILE A C 1
ATOM 3505 O O . ILE A 1 443 ? -4.687 -3.323 0.291 1.00 92.50 443 ILE A O 1
ATOM 3509 N N . ASP A 1 444 ? -3.893 -1.385 1.128 1.00 88.38 444 ASP A N 1
ATOM 3510 C CA . ASP A 1 444 ? -3.749 -0.700 -0.151 1.00 88.38 444 ASP A CA 1
ATOM 3511 C C . ASP A 1 444 ? -2.434 -1.056 -0.864 1.00 88.38 444 ASP A C 1
ATOM 3513 O O . ASP A 1 444 ? -1.555 -1.776 -0.364 1.00 88.38 444 ASP A O 1
ATOM 3517 N N . PHE A 1 445 ? -2.295 -0.525 -2.075 1.00 87.62 445 PHE A N 1
ATOM 3518 C CA . PHE A 1 445 ? -1.118 -0.751 -2.895 1.00 87.62 445 PHE A CA 1
ATOM 3519 C C . PHE A 1 445 ? 0.156 -0.116 -2.330 1.00 87.62 445 PHE A C 1
ATOM 3521 O O . PHE A 1 445 ? 1.240 -0.630 -2.600 1.00 87.62 445 PHE A O 1
ATOM 3528 N N . TYR A 1 446 ? 0.080 0.973 -1.555 1.00 88.81 446 TYR A N 1
ATOM 3529 C CA . TYR A 1 446 ? 1.277 1.572 -0.958 1.00 88.81 446 TYR A CA 1
ATOM 3530 C C . TYR A 1 446 ? 1.850 0.644 0.113 1.00 88.81 446 TYR A C 1
ATOM 3532 O O . TYR A 1 446 ? 3.055 0.384 0.108 1.00 88.81 446 TYR A O 1
ATOM 3540 N N . LEU A 1 447 ? 0.991 0.086 0.974 1.00 91.12 447 LEU A N 1
ATOM 3541 C CA . LEU A 1 447 ? 1.404 -0.899 1.970 1.00 91.12 447 LEU A CA 1
ATOM 3542 C C . LEU A 1 447 ? 1.926 -2.180 1.302 1.00 91.12 447 LEU A C 1
ATOM 3544 O O . LEU A 1 447 ? 3.003 -2.657 1.657 1.00 91.12 447 LEU A O 1
ATOM 3548 N N . THR A 1 448 ? 1.229 -2.682 0.279 1.00 93.62 448 THR A N 1
ATOM 3549 C CA . THR A 1 448 ? 1.665 -3.866 -0.485 1.00 93.62 448 THR A CA 1
ATOM 3550 C C . THR A 1 448 ? 3.041 -3.649 -1.126 1.00 93.62 448 THR A C 1
ATOM 3552 O O . THR A 1 448 ? 3.928 -4.497 -1.011 1.00 93.62 448 THR A O 1
ATOM 3555 N N . ARG A 1 449 ? 3.283 -2.486 -1.745 1.00 94.31 449 ARG A N 1
ATOM 3556 C CA . ARG A 1 449 ? 4.588 -2.152 -2.341 1.00 94.31 449 ARG A CA 1
ATOM 3557 C C . ARG A 1 449 ? 5.689 -2.011 -1.296 1.00 94.31 449 ARG A C 1
ATOM 3559 O O . ARG A 1 449 ? 6.803 -2.471 -1.549 1.00 94.31 449 ARG A O 1
ATOM 3566 N N . LEU A 1 450 ? 5.394 -1.422 -0.135 1.00 95.12 450 LEU A N 1
ATOM 3567 C CA . LEU A 1 450 ? 6.350 -1.344 0.968 1.00 95.12 450 LEU A CA 1
ATOM 3568 C C . LEU A 1 450 ? 6.707 -2.746 1.484 1.00 95.12 450 LEU A C 1
ATOM 3570 O O . LEU A 1 450 ? 7.887 -3.033 1.661 1.00 95.12 450 LEU A O 1
ATOM 3574 N N . MET A 1 451 ? 5.733 -3.651 1.632 1.00 95.06 451 MET A N 1
ATOM 3575 C CA . MET A 1 451 ? 5.987 -5.052 2.001 1.00 95.06 451 MET A CA 1
ATOM 3576 C C . MET A 1 451 ? 6.884 -5.763 0.985 1.00 95.06 451 MET A C 1
ATOM 3578 O O . MET A 1 451 ? 7.910 -6.327 1.368 1.00 95.06 451 MET A O 1
ATOM 3582 N N . ARG A 1 452 ? 6.539 -5.678 -0.307 1.00 95.44 452 ARG A N 1
ATOM 3583 C CA . ARG A 1 452 ? 7.358 -6.206 -1.410 1.00 95.44 452 ARG A CA 1
ATOM 3584 C C . ARG A 1 452 ? 8.784 -5.657 -1.355 1.00 95.44 452 ARG A C 1
ATOM 3586 O O . ARG A 1 452 ? 9.749 -6.410 -1.470 1.00 95.44 452 ARG A O 1
ATOM 3593 N N . ARG A 1 453 ? 8.922 -4.343 -1.131 1.00 94.19 453 ARG A N 1
ATOM 3594 C CA . ARG A 1 453 ? 10.219 -3.664 -1.033 1.00 94.19 453 ARG A CA 1
ATOM 3595 C C . ARG A 1 453 ? 11.034 -4.153 0.157 1.00 94.19 453 ARG A C 1
ATOM 3597 O O . ARG A 1 453 ? 12.200 -4.459 -0.036 1.00 94.19 453 ARG A O 1
ATOM 3604 N N . MET A 1 454 ? 10.444 -4.240 1.349 1.00 94.75 454 MET A N 1
ATOM 3605 C CA . MET A 1 454 ? 11.141 -4.719 2.548 1.00 94.75 454 MET A CA 1
ATOM 3606 C C . MET A 1 454 ? 11.649 -6.149 2.368 1.00 94.75 454 MET A C 1
ATOM 3608 O O . MET A 1 454 ? 12.805 -6.416 2.680 1.00 94.75 454 MET A O 1
ATOM 3612 N N . CYS A 1 455 ? 10.817 -7.048 1.829 1.00 94.19 455 CYS A N 1
ATOM 3613 C CA . CYS A 1 455 ? 11.214 -8.440 1.619 1.00 94.19 455 CYS A CA 1
ATOM 3614 C C . CYS A 1 455 ? 12.362 -8.534 0.605 1.00 94.19 455 CYS A C 1
ATOM 3616 O O . CYS A 1 455 ? 13.405 -9.106 0.909 1.00 94.19 455 CYS A O 1
ATOM 3618 N N . ARG A 1 456 ? 12.230 -7.887 -0.560 1.00 91.69 456 ARG A N 1
ATOM 3619 C CA . ARG A 1 456 ? 13.277 -7.876 -1.594 1.00 91.69 456 ARG A CA 1
ATOM 3620 C C . ARG A 1 456 ? 14.572 -7.209 -1.128 1.00 91.69 456 ARG A C 1
ATOM 3622 O O . ARG A 1 456 ? 15.654 -7.746 -1.343 1.00 91.69 456 ARG A O 1
ATOM 3629 N N . ASP A 1 457 ? 14.480 -6.025 -0.528 1.00 90.94 457 ASP A N 1
ATOM 3630 C CA . ASP A 1 457 ? 15.650 -5.261 -0.086 1.00 90.94 457 ASP A CA 1
ATOM 3631 C C . ASP A 1 457 ? 16.429 -6.029 1.000 1.00 90.94 457 ASP A C 1
ATOM 3633 O O . ASP A 1 457 ? 17.662 -6.009 1.001 1.00 90.94 457 ASP A O 1
ATOM 3637 N N . TYR A 1 458 ? 15.734 -6.761 1.874 1.00 91.00 458 TYR A N 1
ATOM 3638 C CA . TYR A 1 458 ? 16.374 -7.648 2.842 1.00 91.00 458 TYR A CA 1
ATOM 3639 C C . TYR A 1 458 ? 17.035 -8.858 2.171 1.00 91.00 458 TYR A C 1
ATOM 3641 O O . TYR A 1 458 ? 18.223 -9.094 2.384 1.00 91.00 458 TYR A O 1
ATOM 3649 N N . LEU A 1 459 ? 16.291 -9.588 1.333 1.00 86.56 459 LEU A N 1
ATOM 3650 C CA . LEU A 1 459 ? 16.742 -10.847 0.733 1.00 86.56 459 LEU A CA 1
ATOM 3651 C C . LEU A 1 459 ? 17.891 -10.669 -0.268 1.00 86.56 459 LEU A C 1
ATOM 3653 O O . LEU A 1 459 ? 18.814 -11.478 -0.281 1.00 86.56 459 LEU A O 1
ATOM 3657 N N . PHE A 1 460 ? 17.848 -9.618 -1.091 1.00 83.31 460 PHE A N 1
ATOM 3658 C CA . PHE A 1 460 ? 18.749 -9.473 -2.242 1.00 83.31 460 PHE A CA 1
ATOM 3659 C C . PHE A 1 460 ? 19.711 -8.288 -2.133 1.00 83.31 460 PHE A C 1
ATOM 3661 O O . PHE A 1 460 ? 20.648 -8.186 -2.921 1.00 83.31 460 PHE A O 1
ATOM 3668 N N . ARG A 1 461 ? 19.490 -7.364 -1.187 1.00 82.06 461 ARG A N 1
ATOM 3669 C CA . ARG A 1 461 ? 20.288 -6.127 -1.061 1.00 82.06 461 ARG A CA 1
ATOM 3670 C C . ARG A 1 461 ? 20.884 -5.913 0.332 1.00 82.06 461 ARG A C 1
ATOM 3672 O O . ARG A 1 461 ? 21.532 -4.894 0.556 1.00 82.06 461 ARG A O 1
ATOM 3679 N N . GLY A 1 462 ? 20.662 -6.836 1.273 1.00 83.44 462 GLY A N 1
ATOM 3680 C CA . GLY A 1 462 ? 21.202 -6.760 2.635 1.00 83.44 462 GLY A CA 1
ATOM 3681 C C . GLY A 1 462 ? 20.717 -5.546 3.439 1.00 83.44 462 GLY A C 1
ATOM 3682 O O . GLY A 1 462 ? 21.400 -5.096 4.362 1.00 83.44 462 GLY A O 1
ATOM 3683 N N . ARG A 1 463 ? 19.561 -4.970 3.085 1.00 89.75 463 ARG A N 1
ATOM 3684 C CA . ARG A 1 463 ? 19.016 -3.767 3.726 1.00 89.75 463 ARG A CA 1
ATOM 3685 C C . ARG A 1 463 ? 17.927 -4.138 4.734 1.00 89.75 463 ARG A C 1
ATOM 3687 O O . ARG A 1 463 ? 17.019 -4.902 4.437 1.00 89.75 463 ARG A O 1
ATOM 3694 N N . THR A 1 464 ? 18.014 -3.577 5.939 1.00 95.50 464 THR A N 1
ATOM 3695 C CA . THR A 1 464 ? 17.033 -3.811 7.010 1.00 95.50 464 THR A CA 1
ATOM 3696 C C . THR A 1 464 ? 15.701 -3.115 6.722 1.00 95.50 464 THR A C 1
ATOM 3698 O O . THR A 1 464 ? 15.671 -2.085 6.044 1.00 95.50 464 THR A O 1
ATOM 3701 N N . ALA A 1 465 ? 14.605 -3.623 7.300 1.00 95.94 465 ALA A N 1
ATOM 3702 C CA . ALA A 1 465 ? 13.294 -2.973 7.207 1.00 95.94 465 ALA A CA 1
ATOM 3703 C C . ALA A 1 465 ? 13.325 -1.528 7.719 1.00 95.94 465 ALA A C 1
ATOM 3705 O O . ALA A 1 465 ? 12.770 -0.652 7.067 1.00 95.94 465 ALA A O 1
ATOM 3706 N N . ASP A 1 466 ? 14.048 -1.268 8.812 1.00 96.56 466 ASP A N 1
ATOM 3707 C CA . ASP A 1 466 ? 14.247 0.078 9.357 1.00 96.56 466 ASP A CA 1
ATOM 3708 C C . ASP A 1 466 ? 14.792 1.052 8.298 1.00 96.56 466 ASP A C 1
ATOM 3710 O O . ASP A 1 466 ? 14.184 2.080 8.008 1.00 96.56 466 ASP A O 1
ATOM 3714 N N . LYS A 1 467 ? 15.879 0.673 7.610 1.00 94.81 467 LYS A N 1
ATOM 3715 C CA . LYS A 1 467 ? 16.435 1.488 6.523 1.00 94.81 467 LYS A CA 1
ATOM 3716 C C . LYS A 1 467 ? 15.468 1.616 5.351 1.00 94.81 467 LYS A C 1
ATOM 3718 O O . LYS A 1 467 ? 15.474 2.647 4.689 1.00 94.81 467 LYS A O 1
ATOM 3723 N N . THR A 1 468 ? 14.720 0.572 4.999 1.00 94.69 468 THR A N 1
ATOM 3724 C CA . THR A 1 468 ? 13.767 0.635 3.877 1.00 94.69 468 THR A CA 1
ATOM 3725 C C . THR A 1 468 ? 12.606 1.583 4.178 1.00 94.69 468 THR A C 1
ATOM 3727 O O . THR A 1 468 ? 12.259 2.383 3.307 1.00 94.69 468 THR A O 1
ATOM 3730 N N . ILE A 1 469 ? 12.056 1.537 5.397 1.00 95.12 469 ILE A N 1
ATOM 3731 C CA . ILE A 1 469 ? 11.003 2.449 5.864 1.00 95.12 469 ILE A CA 1
ATOM 3732 C C . ILE A 1 469 ? 11.511 3.895 5.856 1.00 95.12 469 ILE A C 1
ATOM 3734 O O . ILE A 1 469 ? 10.823 4.762 5.322 1.00 95.12 469 ILE A O 1
ATOM 3738 N N . ASP A 1 470 ? 12.738 4.131 6.335 1.00 93.56 470 ASP A N 1
ATOM 3739 C CA . ASP A 1 470 ? 13.357 5.465 6.409 1.00 93.56 470 ASP A CA 1
ATOM 3740 C C . ASP A 1 470 ? 13.301 6.242 5.081 1.00 93.56 470 ASP A C 1
ATOM 3742 O O . ASP A 1 470 ? 12.959 7.420 5.046 1.00 93.56 470 ASP A O 1
ATOM 3746 N N . THR A 1 471 ? 13.583 5.567 3.962 1.00 90.00 471 THR A N 1
ATOM 3747 C CA . THR A 1 471 ? 13.603 6.204 2.630 1.00 90.00 471 THR A CA 1
ATOM 3748 C C . THR A 1 471 ? 12.284 6.101 1.872 1.00 90.00 471 THR A C 1
ATOM 3750 O O . THR A 1 471 ? 12.195 6.552 0.733 1.00 90.00 471 THR A O 1
ATOM 3753 N N . TRP A 1 472 ? 11.259 5.457 2.436 1.00 91.56 472 TRP A N 1
ATOM 3754 C CA . TRP A 1 472 ? 10.035 5.161 1.691 1.00 91.56 472 TRP A CA 1
ATOM 3755 C C . TRP A 1 472 ? 9.306 6.428 1.237 1.00 91.56 472 TRP A C 1
ATOM 3757 O O . TRP A 1 472 ? 8.802 6.473 0.116 1.00 91.56 472 TRP A O 1
ATOM 3767 N N . ALA A 1 473 ? 9.288 7.465 2.077 1.00 87.31 473 ALA A N 1
ATOM 3768 C CA . ALA A 1 473 ? 8.681 8.743 1.725 1.00 87.31 473 ALA A CA 1
ATOM 3769 C C . ALA A 1 473 ? 9.423 9.437 0.569 1.00 87.31 473 ALA A C 1
ATOM 3771 O O . ALA A 1 473 ? 8.769 9.845 -0.383 1.00 87.31 473 ALA A O 1
ATOM 3772 N N . GLU A 1 474 ? 10.762 9.485 0.609 1.00 86.38 474 GLU A N 1
ATOM 3773 C CA . GLU A 1 474 ? 11.593 10.087 -0.453 1.00 86.38 474 GLU A CA 1
ATOM 3774 C C . GLU A 1 474 ? 11.343 9.399 -1.807 1.00 86.38 474 GLU A C 1
ATOM 3776 O O . GLU A 1 474 ? 11.122 10.057 -2.819 1.00 86.38 474 GLU A O 1
ATOM 3781 N N . VAL A 1 475 ? 11.285 8.062 -1.821 1.00 88.94 475 VAL A N 1
ATOM 3782 C CA . VAL A 1 475 ? 10.993 7.294 -3.045 1.00 88.94 475 VAL A CA 1
ATOM 3783 C C . VAL A 1 475 ? 9.598 7.626 -3.565 1.00 88.94 475 VAL A C 1
ATOM 3785 O O . VAL A 1 475 ? 9.421 7.834 -4.760 1.00 88.94 475 VAL A O 1
ATOM 3788 N N . ARG A 1 476 ? 8.587 7.669 -2.691 1.00 88.62 476 ARG A N 1
ATOM 3789 C CA . ARG A 1 476 ? 7.218 7.990 -3.111 1.00 88.62 476 ARG A CA 1
ATOM 3790 C C . ARG A 1 476 ? 7.114 9.399 -3.685 1.00 88.62 476 ARG A C 1
ATOM 3792 O O . ARG A 1 476 ? 6.415 9.582 -4.673 1.00 88.62 476 ARG A O 1
ATOM 3799 N N . GLU A 1 477 ? 7.794 10.367 -3.082 1.00 85.88 477 GLU A N 1
ATOM 3800 C CA . GLU A 1 477 ? 7.845 11.741 -3.586 1.00 85.88 477 GLU A CA 1
ATOM 3801 C C . GLU A 1 477 ? 8.502 11.788 -4.977 1.00 85.88 477 GLU A C 1
ATOM 3803 O O . GLU A 1 477 ? 7.922 12.357 -5.904 1.00 85.88 477 GLU A O 1
ATOM 3808 N N . GLY A 1 478 ? 9.633 11.095 -5.167 1.00 89.12 478 GLY A N 1
ATOM 3809 C CA . GLY A 1 478 ? 10.269 10.940 -6.481 1.00 89.12 478 GLY A CA 1
ATOM 3810 C C . GLY A 1 478 ? 9.356 10.264 -7.512 1.00 89.12 478 GLY A C 1
ATOM 3811 O O . GLY A 1 478 ? 9.269 10.704 -8.656 1.00 89.12 478 GLY A O 1
ATOM 3812 N N . GLU A 1 479 ? 8.594 9.247 -7.104 1.00 90.44 479 GLU A N 1
ATOM 3813 C CA . GLU A 1 479 ? 7.621 8.567 -7.963 1.00 90.44 479 GLU A CA 1
ATOM 3814 C C . GLU A 1 479 ? 6.463 9.462 -8.402 1.00 90.44 479 GLU A C 1
ATOM 3816 O O . GLU A 1 479 ? 6.116 9.461 -9.585 1.00 90.44 479 GLU A O 1
ATOM 3821 N N . GLU A 1 480 ? 5.861 10.213 -7.478 1.00 87.56 480 GLU A N 1
ATOM 3822 C CA . GLU A 1 480 ? 4.781 11.159 -7.786 1.00 87.56 480 GLU A CA 1
ATOM 3823 C C . GLU A 1 480 ? 5.264 12.273 -8.727 1.00 87.56 480 GLU A C 1
ATOM 3825 O O . GLU A 1 480 ? 4.499 12.720 -9.583 1.00 87.56 480 GLU A O 1
ATOM 3830 N N . HIS A 1 481 ? 6.534 12.680 -8.625 1.00 88.62 481 HIS A N 1
ATOM 3831 C CA . HIS A 1 481 ? 7.090 13.737 -9.464 1.00 88.62 481 HIS A CA 1
ATOM 3832 C C . HIS A 1 481 ? 7.549 13.247 -10.845 1.00 88.62 481 HIS A C 1
ATOM 3834 O O . HIS A 1 481 ? 7.215 13.862 -11.858 1.00 88.62 481 HIS A O 1
ATOM 3840 N N . TRP A 1 482 ? 8.281 12.132 -10.909 1.00 91.31 482 TRP A N 1
ATOM 3841 C CA . TRP A 1 482 ? 8.986 11.729 -12.129 1.00 91.31 482 TRP A CA 1
ATOM 3842 C C . TRP A 1 482 ? 8.339 10.552 -12.874 1.00 91.31 482 TRP A C 1
ATOM 3844 O O . TRP A 1 482 ? 8.384 10.492 -14.106 1.00 91.31 482 TRP A O 1
ATOM 3854 N N . ILE A 1 483 ? 7.698 9.619 -12.162 1.00 92.88 483 ILE A N 1
ATOM 3855 C CA . ILE A 1 483 ? 7.223 8.348 -12.735 1.00 92.88 483 ILE A CA 1
ATOM 3856 C C . ILE A 1 483 ? 5.723 8.390 -13.025 1.00 92.88 483 ILE A C 1
ATOM 3858 O O . ILE A 1 483 ? 5.286 8.159 -14.157 1.00 92.88 483 ILE A O 1
ATOM 3862 N N . LEU A 1 484 ? 4.915 8.693 -12.011 1.00 90.56 484 LEU A N 1
ATOM 3863 C CA . LEU A 1 484 ? 3.459 8.646 -12.088 1.00 90.56 484 LEU A CA 1
ATOM 3864 C C . LEU A 1 484 ? 2.856 9.608 -13.118 1.00 90.56 484 LEU A C 1
ATOM 3866 O O . LEU A 1 484 ? 1.833 9.228 -13.681 1.00 90.56 484 LEU A O 1
ATOM 3870 N N . PRO A 1 485 ? 3.436 10.768 -13.474 1.00 90.69 485 PRO A N 1
ATOM 3871 C CA . PRO A 1 485 ? 2.905 11.576 -14.573 1.00 90.69 485 PRO A CA 1
ATOM 3872 C C . PRO A 1 485 ? 2.976 10.879 -15.938 1.00 90.69 485 PRO A C 1
ATOM 3874 O O . PRO A 1 485 ? 2.151 11.139 -16.810 1.00 90.69 485 PRO A O 1
ATOM 3877 N N . ASN A 1 486 ? 3.921 9.952 -16.135 1.00 92.62 486 ASN A N 1
ATOM 3878 C CA . ASN A 1 486 ? 4.084 9.230 -17.398 1.00 92.62 486 ASN A CA 1
ATOM 3879 C C . ASN A 1 486 ? 3.082 8.079 -17.574 1.00 92.62 486 ASN A C 1
ATOM 3881 O O . ASN A 1 486 ? 2.931 7.577 -18.687 1.00 92.62 486 ASN A O 1
ATOM 3885 N N . GLN A 1 487 ? 2.358 7.684 -16.520 1.00 92.50 487 GLN A N 1
ATOM 3886 C CA . GLN A 1 487 ? 1.428 6.556 -16.583 1.00 92.50 487 GLN A CA 1
ATOM 3887 C C . GLN A 1 487 ? 0.341 6.766 -17.648 1.00 92.50 487 GLN A C 1
ATOM 3889 O O . GLN A 1 487 ? 0.043 5.849 -18.405 1.00 92.50 487 GLN A O 1
ATOM 3894 N N . VAL A 1 488 ? -0.183 7.993 -17.792 1.00 92.00 488 VAL A N 1
ATOM 3895 C CA . VAL A 1 488 ? -1.272 8.321 -18.738 1.00 92.00 488 VAL A CA 1
ATOM 3896 C C . VAL A 1 488 ? -0.933 7.997 -20.200 1.00 92.00 488 VAL A C 1
ATOM 3898 O O . VAL A 1 488 ? -1.826 7.947 -21.043 1.00 92.00 488 VAL A O 1
ATOM 3901 N N . LYS A 1 489 ? 0.352 7.771 -20.504 1.00 92.75 489 LYS A N 1
ATOM 3902 C CA . LYS A 1 489 ? 0.881 7.418 -21.826 1.00 92.75 489 LYS A CA 1
ATOM 3903 C C . LYS A 1 489 ? 0.797 5.916 -22.132 1.00 92.75 489 LYS A C 1
ATOM 3905 O O . LYS A 1 489 ? 1.136 5.528 -23.247 1.00 92.75 489 LYS A O 1
ATOM 3910 N N . ALA A 1 490 ? 0.408 5.082 -21.167 1.00 95.19 490 ALA A N 1
ATOM 3911 C CA . ALA A 1 490 ? 0.401 3.627 -21.284 1.00 95.19 490 ALA A CA 1
ATOM 3912 C C . ALA A 1 490 ? -0.757 3.111 -22.139 1.00 95.19 490 ALA A C 1
ATOM 3914 O O . ALA A 1 490 ? -1.906 3.447 -21.883 1.00 95.19 490 ALA A O 1
ATOM 3915 N N . ASP A 1 491 ? -0.474 2.238 -23.098 1.00 95.31 491 ASP A N 1
ATOM 3916 C CA . ASP A 1 491 ? -1.483 1.537 -23.902 1.00 95.31 491 ASP A CA 1
ATOM 3917 C C . ASP A 1 491 ? -2.161 0.405 -23.113 1.00 95.31 491 ASP A C 1
ATOM 3919 O O . ASP A 1 491 ? -3.273 -0.026 -23.435 1.00 95.31 491 ASP A O 1
ATOM 3923 N N . VAL A 1 492 ? -1.473 -0.095 -22.082 1.00 95.06 492 VAL A N 1
ATOM 3924 C CA . VAL A 1 492 ? -1.940 -1.156 -21.190 1.00 95.06 492 VAL A CA 1
ATOM 3925 C C . VAL A 1 492 ? -1.612 -0.792 -19.751 1.00 95.06 492 VAL A C 1
ATOM 3927 O O . VAL A 1 492 ? -0.457 -0.517 -19.431 1.00 95.06 492 VAL A O 1
ATOM 3930 N N . TYR A 1 493 ? -2.610 -0.867 -18.877 1.00 94.75 493 TYR A N 1
ATOM 3931 C CA . TYR A 1 493 ? -2.402 -0.907 -17.435 1.00 94.75 493 TYR A CA 1
ATOM 3932 C C . TYR A 1 493 ? -2.470 -2.347 -16.953 1.00 94.75 493 TYR A C 1
ATOM 3934 O O . TYR A 1 493 ? -3.460 -3.035 -17.191 1.00 94.75 493 TYR A O 1
ATOM 3942 N N . PHE A 1 494 ? -1.417 -2.801 -16.284 1.00 95.75 494 PHE A N 1
ATOM 3943 C CA . PHE A 1 494 ? -1.327 -4.154 -15.762 1.00 95.75 494 PHE A CA 1
ATOM 3944 C C . PHE A 1 494 ? -1.343 -4.147 -14.234 1.00 95.75 494 PHE A C 1
ATOM 3946 O O . PHE A 1 494 ? -0.513 -3.499 -13.586 1.00 95.75 494 PHE A O 1
ATOM 3953 N N . ASN A 1 495 ? -2.281 -4.903 -13.663 1.00 95.00 495 ASN A N 1
ATOM 3954 C CA . ASN A 1 495 ? -2.352 -5.138 -12.231 1.00 95.00 495 ASN A CA 1
ATOM 3955 C C . ASN A 1 495 ? -1.390 -6.254 -11.832 1.00 95.00 495 ASN A C 1
ATOM 3957 O O . ASN A 1 495 ? -1.624 -7.424 -12.118 1.00 95.00 495 ASN A O 1
ATOM 3961 N N . SER A 1 496 ? -0.319 -5.910 -11.127 1.00 95.00 496 SER A N 1
ATOM 3962 C CA . SER A 1 496 ? 0.601 -6.919 -10.606 1.00 95.00 496 SER A CA 1
ATOM 3963 C C . SER A 1 496 ? 0.222 -7.467 -9.239 1.00 95.00 496 SER A C 1
ATOM 3965 O O . SER A 1 496 ? 0.994 -8.253 -8.694 1.00 95.00 496 SER A O 1
ATOM 3967 N N . SER A 1 497 ? -0.902 -7.047 -8.651 1.00 92.38 497 SER A N 1
ATOM 3968 C CA . SER A 1 497 ? -1.342 -7.563 -7.357 1.00 92.38 497 SER A CA 1
ATOM 3969 C C . SER A 1 497 ? -1.874 -8.981 -7.507 1.00 92.38 497 SER A C 1
ATOM 3971 O O . SER A 1 497 ? -2.670 -9.261 -8.402 1.00 92.38 497 SER A O 1
ATOM 3973 N N . ILE A 1 498 ? -1.436 -9.859 -6.611 1.00 91.06 498 ILE A N 1
ATOM 3974 C CA . ILE A 1 498 ? -1.903 -11.240 -6.527 1.00 91.06 498 ILE A CA 1
ATOM 3975 C C . ILE A 1 498 ? -2.639 -11.378 -5.199 1.00 91.06 498 ILE A C 1
ATOM 3977 O O . ILE A 1 498 ? -2.109 -11.034 -4.151 1.00 91.06 498 ILE A O 1
ATOM 3981 N N . MET A 1 499 ? -3.862 -11.893 -5.233 1.00 90.12 499 MET A N 1
ATOM 3982 C CA . MET A 1 499 ? -4.841 -11.762 -4.143 1.00 90.12 499 MET A CA 1
ATOM 3983 C C . MET A 1 499 ? -4.409 -12.272 -2.768 1.00 90.12 499 MET A C 1
ATOM 3985 O O . MET A 1 499 ? -4.878 -11.773 -1.750 1.00 90.12 499 MET A O 1
ATOM 3989 N N . TYR A 1 500 ? -3.523 -13.262 -2.730 1.00 94.38 500 TYR A N 1
ATOM 3990 C CA . TYR A 1 500 ? -3.070 -13.902 -1.500 1.00 94.38 500 TYR A CA 1
ATOM 3991 C C . TYR A 1 500 ? -1.675 -13.418 -1.058 1.00 94.38 500 TYR A C 1
ATOM 3993 O O . TYR A 1 500 ? -1.143 -13.881 -0.045 1.00 94.38 500 TYR A O 1
ATOM 4001 N N . GLU A 1 501 ? -1.066 -12.478 -1.791 1.00 94.94 501 GLU A N 1
ATOM 4002 C CA . GLU A 1 501 ? 0.344 -12.116 -1.630 1.00 94.94 501 GLU A CA 1
ATOM 4003 C C . GLU A 1 501 ? 0.683 -11.583 -0.237 1.00 94.94 501 GLU A C 1
ATOM 4005 O O . GLU A 1 501 ? 1.746 -11.894 0.297 1.00 94.94 501 GLU A O 1
ATOM 4010 N N . GLN A 1 502 ? -0.219 -10.825 0.397 1.00 96.00 502 GLN A N 1
ATOM 4011 C CA . GLN A 1 502 ? 0.035 -10.232 1.712 1.00 96.00 502 GLN A CA 1
ATOM 4012 C C . GLN A 1 502 ? 0.200 -11.315 2.794 1.00 96.00 502 GLN A C 1
ATOM 4014 O O . GLN A 1 502 ? 0.975 -11.135 3.735 1.00 96.00 502 GLN A O 1
ATOM 4019 N N . PHE A 1 503 ? -0.468 -12.462 2.637 1.00 97.19 503 PHE A N 1
ATOM 4020 C CA . PHE A 1 503 ? -0.407 -13.600 3.562 1.00 97.19 503 PHE A CA 1
ATOM 4021 C C . PHE A 1 503 ? 0.865 -14.431 3.400 1.00 97.19 503 PHE A C 1
ATOM 4023 O O . PHE A 1 503 ? 1.291 -15.080 4.357 1.00 97.19 503 PHE A O 1
ATOM 4030 N N . VAL A 1 504 ? 1.480 -14.396 2.217 1.00 96.94 504 VAL A N 1
ATOM 4031 C CA . VAL A 1 504 ? 2.799 -14.994 1.981 1.00 96.94 504 VAL A CA 1
ATOM 4032 C C . VAL A 1 504 ? 3.888 -14.030 2.440 1.00 96.94 504 VAL A C 1
ATOM 4034 O O . VAL A 1 504 ? 4.755 -14.390 3.233 1.00 96.94 504 VAL A O 1
ATOM 4037 N N . LEU A 1 505 ? 3.814 -12.767 2.010 1.00 96.06 505 LEU A N 1
ATOM 4038 C CA . LEU A 1 505 ? 4.799 -11.739 2.345 1.00 96.06 505 LEU A CA 1
ATOM 4039 C C . LEU A 1 505 ? 4.903 -11.513 3.854 1.00 96.06 505 LEU A C 1
ATOM 4041 O O . LEU A 1 505 ? 6.002 -11.257 4.343 1.00 96.06 505 LEU A O 1
ATOM 4045 N N . ARG A 1 506 ? 3.809 -11.642 4.623 1.00 95.62 506 ARG A N 1
ATOM 4046 C CA . ARG A 1 506 ? 3.880 -11.468 6.085 1.00 95.62 506 ARG A CA 1
ATOM 4047 C C . ARG A 1 506 ? 4.818 -12.450 6.776 1.00 95.62 506 ARG A C 1
ATOM 4049 O O . ARG A 1 506 ? 5.350 -12.085 7.819 1.00 95.62 506 ARG A O 1
ATOM 4056 N N . VAL A 1 507 ? 5.033 -13.647 6.215 1.00 95.19 507 VAL A N 1
ATOM 4057 C CA . VAL A 1 507 ? 5.951 -14.657 6.774 1.00 95.19 507 VAL A CA 1
ATOM 4058 C C . VAL A 1 507 ? 7.356 -14.070 6.927 1.00 95.19 507 VAL A C 1
ATOM 4060 O O . VAL A 1 507 ? 8.055 -14.379 7.887 1.00 95.19 507 VAL A O 1
ATOM 4063 N N . TYR A 1 508 ? 7.728 -13.157 6.029 1.00 94.06 508 TYR A N 1
ATOM 4064 C CA . TYR A 1 508 ? 9.006 -12.454 6.043 1.00 94.06 508 TYR A CA 1
ATOM 4065 C C . TYR A 1 508 ? 8.882 -11.047 6.632 1.00 94.06 508 TYR A C 1
ATOM 4067 O O . TYR A 1 508 ? 9.703 -10.640 7.449 1.00 94.06 508 TYR A O 1
ATOM 4075 N N . ALA A 1 509 ? 7.837 -10.300 6.270 1.00 95.88 509 ALA A N 1
ATOM 4076 C CA . ALA A 1 509 ? 7.680 -8.914 6.696 1.00 95.88 509 ALA A CA 1
ATOM 4077 C C . ALA A 1 509 ? 7.494 -8.768 8.217 1.00 95.88 509 ALA A C 1
ATOM 4079 O O . ALA A 1 509 ? 8.049 -7.836 8.793 1.00 95.88 509 ALA A O 1
ATOM 4080 N N . VAL A 1 510 ? 6.757 -9.667 8.885 1.00 97.44 510 VAL A N 1
ATOM 4081 C CA . VAL A 1 510 ? 6.506 -9.562 10.337 1.00 97.44 510 VAL A CA 1
ATOM 4082 C C . VAL A 1 510 ? 7.803 -9.681 11.152 1.00 97.44 510 VAL A C 1
ATOM 4084 O O . VAL A 1 510 ? 8.073 -8.754 11.919 1.00 97.44 510 VAL A O 1
ATOM 4087 N N . PRO A 1 511 ? 8.649 -10.718 10.971 1.00 96.69 511 PRO A N 1
ATOM 4088 C CA . PRO A 1 511 ? 9.948 -10.776 11.643 1.00 96.69 511 PRO A CA 1
ATOM 4089 C C . PRO A 1 511 ? 10.831 -9.554 11.362 1.00 96.69 511 PRO A C 1
ATOM 4091 O O . PRO A 1 511 ? 11.445 -9.012 12.277 1.00 96.69 511 PRO A O 1
ATOM 4094 N N . LEU A 1 512 ? 10.861 -9.065 10.117 1.00 96.88 512 LEU A N 1
ATOM 4095 C CA . LEU A 1 512 ? 11.664 -7.893 9.754 1.00 96.88 512 LEU A CA 1
ATOM 4096 C C . LEU A 1 512 ? 11.202 -6.613 10.463 1.00 96.88 512 LEU A C 1
ATOM 4098 O O . LEU A 1 512 ? 12.034 -5.817 10.894 1.00 96.88 512 LEU A O 1
ATOM 4102 N N . LEU A 1 513 ? 9.890 -6.427 10.609 1.00 97.81 513 LEU A N 1
ATOM 4103 C CA . LEU A 1 513 ? 9.311 -5.300 11.339 1.00 97.81 513 LEU A CA 1
ATOM 4104 C C . LEU A 1 513 ? 9.574 -5.396 12.849 1.00 97.81 513 LEU A C 1
ATOM 4106 O O . LEU A 1 513 ? 9.802 -4.374 13.490 1.00 97.81 513 LEU A O 1
ATOM 4110 N N . GLN A 1 514 ? 9.583 -6.605 13.417 1.00 97.38 514 GLN A N 1
ATOM 4111 C CA . GLN A 1 514 ? 9.914 -6.830 14.832 1.00 97.38 514 GLN A CA 1
ATOM 4112 C C . GLN A 1 514 ? 11.381 -6.514 15.162 1.00 97.38 514 GLN A C 1
ATOM 4114 O O . GLN A 1 514 ? 11.688 -6.197 16.308 1.00 97.38 514 GLN A O 1
ATOM 4119 N N . LEU A 1 515 ? 12.274 -6.564 14.169 1.00 97.00 515 LEU A N 1
ATOM 4120 C CA . LEU A 1 515 ? 13.684 -6.194 14.319 1.00 97.00 515 LEU A CA 1
ATOM 4121 C C . LEU A 1 515 ? 13.931 -4.678 14.290 1.00 97.00 515 LEU A C 1
ATOM 4123 O O . LEU A 1 515 ? 15.065 -4.254 14.513 1.00 97.00 515 LEU A O 1
ATOM 4127 N N . VAL A 1 516 ? 12.916 -3.851 14.011 1.00 97.50 516 VAL A N 1
ATOM 4128 C CA . VAL A 1 516 ? 13.054 -2.388 14.063 1.00 97.50 516 VAL A CA 1
ATOM 4129 C C . VAL A 1 516 ? 13.210 -1.956 15.529 1.00 97.50 516 VAL A C 1
ATOM 4131 O O . VAL A 1 516 ? 12.290 -2.176 16.322 1.00 97.50 516 VAL A O 1
ATOM 4134 N N . PRO A 1 517 ? 14.344 -1.343 15.925 1.00 95.69 517 PRO A N 1
ATOM 4135 C CA . PRO A 1 517 ? 14.578 -0.970 17.318 1.00 95.69 517 PRO A CA 1
ATOM 4136 C C . PRO A 1 517 ? 13.585 0.088 17.799 1.00 95.69 517 PRO A C 1
ATOM 4138 O O . PRO A 1 517 ? 13.246 1.002 17.050 1.00 95.69 517 PRO A O 1
ATOM 4141 N N . GLN A 1 518 ? 13.208 0.037 19.079 1.00 92.38 518 GLN A N 1
ATOM 4142 C CA . GLN A 1 518 ? 12.391 1.085 19.713 1.00 92.38 518 GLN A CA 1
ATOM 4143 C C . GLN A 1 518 ? 13.026 2.472 19.618 1.00 92.38 518 GLN A C 1
ATOM 4145 O O . GLN A 1 518 ? 12.319 3.464 19.557 1.00 92.38 518 GLN A O 1
ATOM 4150 N N . THR A 1 519 ? 14.354 2.564 19.567 1.00 92.19 519 THR A N 1
ATOM 4151 C CA . THR A 1 519 ? 15.076 3.835 19.426 1.00 92.19 519 THR A CA 1
ATOM 4152 C C . THR A 1 519 ? 15.012 4.425 18.016 1.00 92.19 519 THR A C 1
ATOM 4154 O O . THR A 1 519 ? 15.396 5.578 17.833 1.00 92.19 519 THR A O 1
ATOM 4157 N N . SER A 1 520 ? 14.544 3.670 17.017 1.00 94.38 520 SER A N 1
ATOM 4158 C CA . SER A 1 520 ? 14.396 4.181 15.656 1.00 94.38 520 SER A CA 1
ATOM 4159 C C . SER A 1 520 ? 13.179 5.097 15.543 1.00 94.38 520 SER A C 1
ATOM 4161 O O . SER A 1 520 ? 12.088 4.764 16.005 1.00 94.38 520 SER A O 1
ATOM 4163 N N . LYS A 1 521 ? 13.328 6.203 14.805 1.00 91.19 521 LYS A N 1
ATOM 4164 C CA . LYS A 1 521 ? 12.204 7.059 14.391 1.00 91.19 521 LYS A CA 1
ATOM 4165 C C . LYS A 1 521 ? 11.157 6.313 13.547 1.00 91.19 521 LYS A C 1
ATOM 4167 O O . LYS A 1 521 ? 10.015 6.741 13.471 1.00 91.19 521 LYS A O 1
ATOM 4172 N N . ASN A 1 522 ? 11.526 5.182 12.938 1.00 94.62 522 ASN A N 1
ATOM 4173 C CA . ASN A 1 522 ? 10.621 4.361 12.131 1.00 94.62 522 ASN A CA 1
ATOM 4174 C C . ASN A 1 522 ? 9.811 3.356 12.966 1.00 94.62 522 ASN A C 1
ATOM 4176 O O . ASN A 1 522 ? 8.989 2.624 12.408 1.00 94.62 522 ASN A O 1
ATOM 4180 N N . TYR A 1 523 ? 10.027 3.293 14.285 1.00 95.31 523 TYR A N 1
ATOM 4181 C CA . TYR A 1 523 ? 9.356 2.332 15.160 1.00 95.31 523 TYR A CA 1
ATOM 4182 C C . TYR A 1 523 ? 7.827 2.459 15.102 1.00 95.31 523 TYR A C 1
ATOM 4184 O O . TYR A 1 523 ? 7.136 1.451 14.947 1.00 95.31 523 TYR A O 1
ATOM 4192 N N . ALA A 1 524 ? 7.293 3.685 15.123 1.00 93.62 524 ALA A N 1
ATOM 4193 C CA . ALA A 1 524 ? 5.858 3.947 15.007 1.00 93.62 524 ALA A CA 1
ATOM 4194 C C . ALA A 1 524 ? 5.255 3.351 13.723 1.00 93.62 524 ALA A C 1
ATOM 4196 O O . ALA A 1 524 ? 4.260 2.622 13.777 1.00 93.62 524 ALA A O 1
ATOM 4197 N N . THR A 1 525 ? 5.905 3.584 12.577 1.00 93.69 525 THR A N 1
ATOM 4198 C CA . THR A 1 525 ? 5.494 3.011 11.286 1.00 93.69 525 THR A CA 1
ATOM 4199 C C . THR A 1 525 ? 5.591 1.483 11.303 1.00 93.69 525 THR A C 1
ATOM 4201 O O . THR A 1 525 ? 4.669 0.799 10.856 1.00 93.69 525 THR A O 1
ATOM 4204 N N . ALA A 1 526 ? 6.659 0.916 11.875 1.00 96.00 526 ALA A N 1
ATOM 4205 C CA . ALA A 1 526 ? 6.815 -0.533 11.966 1.00 96.00 526 ALA A CA 1
ATOM 4206 C C . ALA A 1 526 ? 5.703 -1.184 12.810 1.00 96.00 526 ALA A C 1
ATOM 4208 O O . ALA A 1 526 ? 5.112 -2.190 12.406 1.00 96.00 526 ALA A O 1
ATOM 4209 N N . ARG A 1 527 ? 5.348 -0.570 13.945 1.00 95.19 527 ARG A N 1
ATOM 4210 C CA . ARG A 1 527 ? 4.227 -0.988 14.802 1.00 95.19 527 ARG A CA 1
ATOM 4211 C C . ARG A 1 527 ? 2.886 -0.881 14.086 1.00 95.19 527 ARG A C 1
ATOM 4213 O O . ARG A 1 527 ? 2.076 -1.803 14.178 1.00 95.19 527 ARG A O 1
ATOM 4220 N N . GLN A 1 528 ? 2.672 0.194 13.331 1.00 93.12 528 GLN A N 1
ATOM 4221 C CA . GLN A 1 528 ? 1.480 0.370 12.504 1.00 93.12 528 GLN A CA 1
ATOM 4222 C C . GLN A 1 528 ? 1.326 -0.766 11.487 1.00 93.12 528 GLN A C 1
ATOM 4224 O O . GLN A 1 528 ? 0.252 -1.357 11.363 1.00 93.12 528 GLN A O 1
ATOM 4229 N N . MET A 1 529 ? 2.409 -1.107 10.787 1.00 95.00 529 MET A N 1
ATOM 4230 C CA . MET A 1 529 ? 2.415 -2.210 9.829 1.00 95.00 529 MET A CA 1
ATOM 4231 C C . MET A 1 529 ? 2.181 -3.556 10.517 1.00 95.00 529 MET A C 1
ATOM 4233 O O . MET A 1 529 ? 1.378 -4.346 10.030 1.00 95.00 529 MET A O 1
ATOM 4237 N N . LEU A 1 530 ? 2.801 -3.810 11.674 1.00 96.19 530 LEU A N 1
ATOM 4238 C CA . LEU A 1 530 ? 2.549 -5.029 12.448 1.00 96.19 530 LEU A CA 1
ATOM 4239 C C . LEU A 1 530 ? 1.064 -5.180 12.799 1.00 96.19 530 LEU A C 1
ATOM 4241 O O . LEU A 1 530 ? 0.507 -6.253 12.586 1.00 96.19 530 LEU A O 1
ATOM 4245 N N . ARG A 1 531 ? 0.388 -4.114 13.244 1.00 93.94 531 ARG A N 1
ATOM 4246 C CA . ARG A 1 531 ? -1.056 -4.159 13.548 1.00 93.94 531 ARG A CA 1
ATOM 4247 C C . ARG A 1 531 ? -1.911 -4.489 12.320 1.00 93.94 531 ARG A C 1
ATOM 4249 O O . ARG A 1 531 ? -2.920 -5.175 12.451 1.00 93.94 531 ARG A O 1
ATOM 4256 N N . MET A 1 532 ? -1.478 -4.085 11.124 1.00 93.81 532 MET A N 1
ATOM 4257 C CA . MET A 1 532 ? -2.141 -4.462 9.868 1.00 93.81 532 MET A CA 1
ATOM 4258 C C . MET A 1 532 ? -1.887 -5.921 9.460 1.00 93.81 532 MET A C 1
ATOM 4260 O O . MET A 1 532 ? -2.767 -6.530 8.859 1.00 93.81 532 MET A O 1
ATOM 4264 N N . LEU A 1 533 ? -0.705 -6.475 9.758 1.00 95.50 533 LEU A N 1
ATOM 4265 C CA . LEU A 1 533 ? -0.250 -7.777 9.244 1.00 95.50 533 LEU A CA 1
ATOM 4266 C C . LEU A 1 533 ? -0.428 -8.956 10.208 1.00 95.50 533 LEU A C 1
ATOM 4268 O O . LEU A 1 533 ? -0.503 -10.105 9.767 1.00 95.50 533 LEU A O 1
ATOM 4272 N N . MET A 1 534 ? -0.473 -8.699 11.514 1.00 94.19 534 MET A N 1
ATOM 4273 C CA . MET A 1 534 ? -0.664 -9.735 12.532 1.00 94.19 534 MET A CA 1
ATOM 4274 C C . MET A 1 534 ? -1.977 -10.525 12.372 1.00 94.19 534 MET A C 1
ATOM 4276 O O . MET A 1 534 ? -1.907 -11.742 12.540 1.00 94.19 534 MET A O 1
ATOM 4280 N N . PRO A 1 535 ? -3.120 -9.910 11.994 1.00 95.12 535 PRO A N 1
ATOM 4281 C CA . PRO A 1 535 ? -4.397 -10.619 11.846 1.00 95.12 535 PRO A CA 1
ATOM 4282 C C . PRO A 1 535 ? -4.494 -11.599 10.671 1.00 95.12 535 PRO A C 1
ATOM 4284 O O . PRO A 1 535 ? -5.418 -12.403 10.629 1.00 95.12 535 PRO A O 1
ATOM 4287 N N . LEU A 1 536 ? -3.596 -11.529 9.687 1.00 96.31 536 LEU A N 1
ATOM 4288 C CA . LEU A 1 536 ? -3.607 -12.459 8.551 1.00 96.31 536 LEU A CA 1
ATOM 4289 C C . LEU A 1 536 ? -3.233 -13.872 9.058 1.00 96.31 536 LEU A C 1
ATOM 4291 O O . LEU A 1 536 ? -2.647 -13.997 10.129 1.00 96.31 536 LEU A O 1
ATOM 4295 N N . GLN A 1 537 ? -3.505 -14.954 8.322 1.00 95.56 537 GLN A N 1
ATOM 4296 C CA . GLN A 1 537 ? -3.021 -16.322 8.617 1.00 95.56 537 GLN A CA 1
ATOM 4297 C C . GLN A 1 537 ? -1.925 -16.744 7.618 1.00 95.56 537 GLN A C 1
ATOM 4299 O O . GLN A 1 537 ? -2.020 -16.418 6.444 1.00 95.56 537 GLN A O 1
ATOM 4304 N N . PRO A 1 538 ? -0.788 -17.327 8.037 1.00 95.88 538 PRO A N 1
ATOM 4305 C CA . PRO A 1 538 ? 0.390 -17.330 7.173 1.00 95.88 538 PRO A CA 1
ATOM 4306 C C . PRO A 1 538 ? 0.198 -18.353 6.056 1.00 95.88 538 PRO A C 1
ATOM 4308 O O . PRO A 1 538 ? -0.123 -19.506 6.335 1.00 95.88 538 PRO A O 1
ATOM 4311 N N . ILE A 1 539 ? 0.413 -17.945 4.804 1.00 96.81 539 ILE A N 1
ATOM 4312 C CA . ILE A 1 539 ? 0.435 -18.870 3.667 1.00 96.81 539 ILE A CA 1
ATOM 4313 C C . ILE A 1 539 ? 1.895 -19.265 3.416 1.00 96.81 539 ILE A C 1
ATOM 4315 O O . ILE A 1 539 ? 2.720 -18.386 3.151 1.00 96.81 539 ILE A O 1
ATOM 4319 N N . PRO A 1 540 ? 2.249 -20.561 3.499 1.00 91.88 540 PRO A N 1
ATOM 4320 C CA . PRO A 1 540 ? 3.608 -21.015 3.240 1.00 91.88 540 PRO A CA 1
ATOM 4321 C C . PRO A 1 540 ? 4.057 -20.703 1.812 1.00 91.88 540 PRO A C 1
ATOM 4323 O O . PRO A 1 540 ? 3.312 -20.915 0.856 1.00 91.88 540 PRO A O 1
ATOM 4326 N N . VAL A 1 541 ? 5.320 -20.297 1.664 1.00 91.56 541 VAL A N 1
ATOM 4327 C CA . VAL A 1 541 ? 5.924 -19.976 0.359 1.00 91.56 541 VAL A CA 1
ATOM 4328 C C . VAL A 1 541 ? 5.855 -21.139 -0.638 1.00 91.56 541 VAL A C 1
ATOM 4330 O O . VAL A 1 541 ? 5.725 -20.909 -1.829 1.00 91.56 541 VAL A O 1
ATOM 4333 N N . GLY A 1 542 ? 5.859 -22.389 -0.160 1.00 91.12 542 GLY A N 1
ATOM 4334 C CA . GLY A 1 542 ? 5.773 -23.580 -1.011 1.00 91.12 542 GLY A CA 1
ATOM 4335 C C . GLY A 1 542 ? 4.432 -23.772 -1.733 1.00 91.12 542 GLY A C 1
ATOM 4336 O O . GLY A 1 542 ? 4.333 -24.662 -2.569 1.00 91.12 542 GLY A O 1
ATOM 4337 N N . LEU A 1 543 ? 3.404 -22.974 -1.418 1.00 93.00 543 LEU A N 1
ATOM 4338 C CA . LEU A 1 543 ? 2.152 -22.941 -2.185 1.00 93.00 543 LEU A CA 1
ATOM 4339 C C . LEU A 1 543 ? 2.187 -21.937 -3.344 1.00 93.00 543 LEU A C 1
ATOM 4341 O O . LEU A 1 543 ? 1.300 -21.973 -4.191 1.00 93.00 543 LEU A O 1
ATOM 4345 N N . VAL A 1 544 ? 3.181 -21.047 -3.381 1.00 94.25 544 VAL A N 1
ATOM 4346 C CA . VAL A 1 544 ? 3.364 -20.077 -4.464 1.00 94.25 544 VAL A CA 1
ATOM 4347 C C . VAL A 1 544 ? 3.961 -20.810 -5.663 1.00 94.25 544 VAL A C 1
ATOM 4349 O O . VAL A 1 544 ? 5.032 -21.406 -5.524 1.00 94.25 544 VAL A O 1
ATOM 4352 N N . PRO A 1 545 ? 3.328 -20.777 -6.847 1.00 92.06 545 PRO A N 1
ATOM 4353 C CA . PRO A 1 545 ? 3.941 -21.337 -8.041 1.00 92.06 545 PRO A CA 1
ATOM 4354 C C . PRO A 1 545 ? 5.243 -20.617 -8.381 1.00 92.06 545 PRO A C 1
ATOM 4356 O O . PRO A 1 545 ? 5.319 -19.393 -8.311 1.00 92.06 545 PRO A O 1
ATOM 4359 N N . GLU A 1 546 ? 6.238 -21.365 -8.851 1.00 86.69 546 GLU A N 1
ATOM 4360 C CA . GLU A 1 546 ? 7.561 -20.838 -9.230 1.00 86.69 546 GLU A CA 1
ATOM 4361 C C . GLU A 1 546 ? 7.500 -19.751 -10.318 1.00 86.69 546 GLU A C 1
ATOM 4363 O O . GLU A 1 546 ? 8.422 -18.955 -10.487 1.00 86.69 546 GLU A O 1
ATOM 4368 N N . MET A 1 547 ? 6.388 -19.724 -11.051 1.00 85.06 547 MET A N 1
ATOM 4369 C CA . MET A 1 547 ? 6.119 -18.803 -12.146 1.00 85.06 547 MET A CA 1
ATOM 4370 C C . MET A 1 547 ? 5.408 -17.510 -11.720 1.00 85.06 547 MET A C 1
ATOM 4372 O O . MET A 1 547 ? 5.180 -16.638 -12.561 1.00 85.06 547 MET A O 1
ATOM 4376 N N . SER A 1 548 ? 5.051 -17.383 -10.442 1.00 92.38 548 SER A N 1
ATOM 4377 C CA . SER A 1 548 ? 4.330 -16.231 -9.907 1.00 92.38 548 SER A CA 1
ATOM 4378 C C . SER A 1 548 ? 5.170 -14.952 -9.985 1.00 92.38 548 SER A C 1
ATOM 4380 O O . SER A 1 548 ? 6.376 -14.961 -9.719 1.00 92.38 548 SER A O 1
ATOM 4382 N N . LEU A 1 549 ? 4.529 -13.804 -10.248 1.00 91.56 549 LEU A N 1
ATOM 4383 C CA . LEU A 1 549 ? 5.204 -12.502 -10.108 1.00 91.56 549 LEU A CA 1
ATOM 4384 C C . LEU A 1 549 ? 5.657 -12.240 -8.663 1.00 91.56 549 LEU A C 1
ATOM 4386 O O . LEU A 1 549 ? 6.548 -11.422 -8.434 1.00 91.56 549 LEU A O 1
ATOM 4390 N N . LEU A 1 550 ? 5.055 -12.928 -7.685 1.00 92.31 550 LEU A N 1
ATOM 4391 C CA . LEU A 1 550 ? 5.390 -12.779 -6.275 1.00 92.31 550 LEU A CA 1
ATOM 4392 C C . LEU A 1 550 ? 6.809 -13.267 -5.948 1.00 92.31 550 LEU A C 1
ATOM 4394 O O . LEU A 1 550 ? 7.414 -12.758 -5.004 1.00 92.31 550 LEU A O 1
ATOM 4398 N N . CYS A 1 551 ? 7.360 -14.197 -6.736 1.00 90.56 551 CYS A N 1
ATOM 4399 C CA . CYS A 1 551 ? 8.693 -14.770 -6.526 1.00 90.56 551 CYS A CA 1
ATOM 4400 C C . CYS A 1 551 ? 9.819 -13.722 -6.544 1.00 90.56 551 CYS A C 1
ATOM 4402 O O . CYS A 1 551 ? 10.833 -13.915 -5.881 1.00 90.56 551 CYS A O 1
ATOM 4404 N N . GLU A 1 552 ? 9.622 -12.568 -7.196 1.00 88.94 552 GLU A N 1
ATOM 4405 C CA . GLU A 1 552 ? 10.551 -11.421 -7.141 1.00 88.94 552 GLU A CA 1
ATOM 4406 C C . GLU A 1 552 ? 10.807 -10.916 -5.708 1.00 88.94 552 GLU A C 1
ATOM 4408 O O . GLU A 1 552 ? 11.824 -10.284 -5.419 1.00 88.94 552 GLU A O 1
ATOM 4413 N N . PHE A 1 553 ? 9.864 -11.164 -4.799 1.00 91.50 553 PHE A N 1
ATOM 4414 C CA . PHE A 1 553 ? 9.866 -10.635 -3.437 1.00 91.50 553 PHE A CA 1
ATOM 4415 C C . PHE A 1 553 ? 10.044 -11.728 -2.373 1.00 91.50 553 PHE A C 1
ATOM 4417 O O . PHE A 1 553 ? 9.948 -11.430 -1.181 1.00 91.50 553 PHE A O 1
ATOM 4424 N N . LEU A 1 554 ? 10.291 -12.975 -2.784 1.00 90.62 554 LEU A N 1
ATOM 4425 C CA . LEU A 1 554 ? 10.377 -14.155 -1.921 1.00 90.62 554 LEU A CA 1
ATOM 4426 C C . LEU A 1 554 ? 11.764 -14.814 -2.009 1.00 90.62 554 LEU A C 1
ATOM 4428 O O . LEU A 1 554 ? 12.486 -14.601 -2.985 1.00 90.62 554 LEU A O 1
ATOM 4432 N N . PRO A 1 555 ? 12.171 -15.624 -1.011 1.00 83.00 555 PRO A N 1
ATOM 4433 C CA . PRO A 1 555 ? 13.424 -16.370 -1.091 1.00 83.00 555 PRO A CA 1
ATOM 4434 C C . PRO A 1 555 ? 13.467 -17.279 -2.323 1.00 83.00 555 PRO A C 1
ATOM 4436 O O . PRO A 1 555 ? 12.458 -17.875 -2.689 1.00 83.00 555 PRO A O 1
ATOM 4439 N N . GLY A 1 556 ? 14.646 -17.402 -2.933 1.00 73.19 556 GLY A N 1
ATOM 4440 C CA . GLY A 1 556 ? 14.838 -18.128 -4.195 1.00 73.19 556 GLY A CA 1
ATOM 4441 C C . GLY A 1 556 ? 14.712 -17.248 -5.443 1.00 73.19 556 GLY A C 1
ATOM 4442 O O . GLY A 1 556 ? 15.258 -17.617 -6.477 1.00 73.19 556 GLY A O 1
ATOM 4443 N N . GLY A 1 557 ? 14.096 -16.065 -5.327 1.00 72.00 557 GLY A N 1
ATOM 4444 C CA . GLY A 1 557 ? 13.956 -15.113 -6.429 1.00 72.00 557 GLY A CA 1
ATOM 4445 C C . GLY A 1 557 ? 13.017 -15.596 -7.534 1.00 72.00 557 GLY A C 1
ATOM 4446 O O . GLY A 1 557 ? 12.386 -16.651 -7.442 1.00 72.00 557 GLY A O 1
ATOM 4447 N N . SER A 1 558 ? 12.911 -14.804 -8.602 1.00 67.75 558 SER A N 1
ATOM 4448 C CA . SER A 1 558 ? 12.209 -15.243 -9.806 1.00 67.75 558 SER A CA 1
ATOM 4449 C C . SER A 1 558 ? 13.106 -16.185 -10.601 1.00 67.75 558 SER A C 1
ATOM 4451 O O . SER A 1 558 ? 14.210 -15.803 -10.990 1.00 67.75 558 SER A O 1
ATOM 4453 N N . GLN A 1 559 ? 12.619 -17.386 -10.931 1.00 58.41 559 GLN A N 1
ATOM 4454 C CA . GLN A 1 559 ? 13.373 -18.312 -11.787 1.00 58.41 559 GLN A CA 1
ATOM 4455 C C . GLN A 1 559 ? 13.732 -17.697 -13.147 1.00 58.41 559 GLN A C 1
ATOM 4457 O O . GLN A 1 559 ? 14.714 -18.094 -13.766 1.00 58.41 559 GLN A O 1
ATOM 4462 N N . TYR A 1 560 ? 12.975 -16.689 -13.585 1.00 55.59 560 TYR A N 1
ATOM 4463 C CA . TYR A 1 560 ? 13.168 -16.000 -14.851 1.00 55.59 560 TYR A CA 1
ATOM 4464 C C . TYR A 1 560 ? 14.347 -15.034 -14.901 1.00 55.59 560 TYR A C 1
ATOM 4466 O O . TYR A 1 560 ? 14.672 -14.568 -15.994 1.00 55.59 560 TYR A O 1
ATOM 4474 N N . GLU A 1 561 ? 15.002 -14.731 -13.777 1.00 56.66 561 GLU A N 1
ATOM 4475 C CA . GLU A 1 561 ? 16.187 -13.865 -13.789 1.00 56.66 561 GLU A CA 1
ATOM 4476 C C . GLU A 1 561 ? 17.287 -14.400 -14.716 1.00 56.66 561 GLU A C 1
ATOM 4478 O O . GLU A 1 561 ? 18.012 -13.598 -15.283 1.00 56.66 561 GLU A O 1
ATOM 4483 N N . ASN A 1 562 ? 17.342 -15.714 -14.972 1.00 52.00 562 ASN A N 1
ATOM 4484 C CA . ASN A 1 562 ? 18.364 -16.340 -15.820 1.00 52.00 562 ASN A CA 1
ATOM 4485 C C . ASN A 1 562 ? 17.841 -16.923 -17.152 1.00 52.00 562 ASN A C 1
ATOM 4487 O O . ASN A 1 562 ? 18.597 -17.580 -17.858 1.00 52.00 562 ASN A O 1
ATOM 4491 N N . PHE A 1 563 ? 16.566 -16.732 -17.519 1.00 49.16 563 PHE A N 1
ATOM 4492 C CA . PHE A 1 563 ? 15.977 -17.410 -18.696 1.00 49.16 563 PHE A CA 1
ATOM 4493 C C . PHE A 1 563 ? 16.375 -16.814 -20.057 1.00 49.16 563 PHE A C 1
ATOM 4495 O O . PHE A 1 563 ? 16.213 -17.475 -21.083 1.00 49.16 563 PHE A O 1
ATOM 4502 N N . PHE A 1 564 ? 16.835 -15.562 -20.088 1.00 49.53 564 PHE A N 1
ATOM 4503 C CA . PHE A 1 564 ? 17.039 -14.799 -21.328 1.00 49.53 564 PHE A CA 1
ATOM 4504 C C . PHE A 1 564 ? 18.459 -14.238 -21.489 1.00 49.53 564 PHE A C 1
ATOM 4506 O O . PHE A 1 564 ? 18.655 -13.351 -22.321 1.00 49.53 564 PHE A O 1
ATOM 4513 N N . PHE A 1 565 ? 19.420 -14.750 -20.716 1.00 39.66 565 PHE A N 1
ATOM 4514 C CA . PHE A 1 565 ? 20.837 -14.402 -20.829 1.00 39.66 565 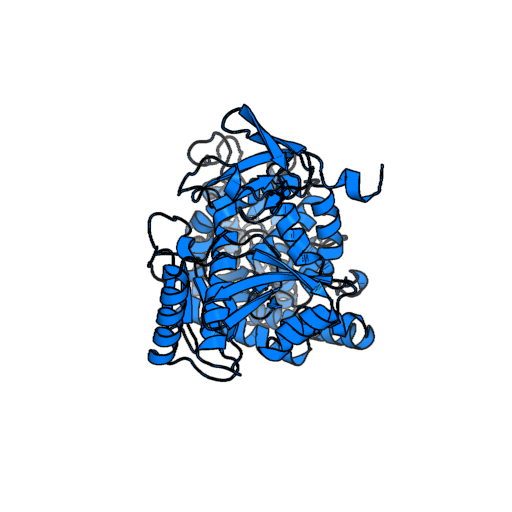PHE A CA 1
ATOM 4515 C C . PHE A 1 565 ? 21.620 -15.439 -21.626 1.00 39.66 565 PHE A C 1
ATOM 4517 O O . PHE A 1 565 ? 21.373 -16.651 -21.421 1.00 39.66 565 PHE A O 1
#

Radius of gyration: 25.45 Å; chains: 1; bounding box: 60×52×87 Å

pLDDT: mean 91.7, std 8.56, range [39.66, 98.5]

InterPro domains:
  IPR006083 Phosphoribulokinase/uridine kinase [PF00485] (298-496)
  IPR018163 Threonyl/alanyl tRNA synthetase, class II-like, putative editing domain superfamily [SSF55186] (69-217)
  IPR027417 P-loop containing nucleoside triphosphate hydrolase [G3DSA:3.40.50.300] (297-508)
  IPR027417 P-loop containing nucleoside triphosphate hydrolase [SSF52540] (294-494)

Organism: NCBI:txid28002